Protein AF-A0AAW0C3C1-F1 (afdb_monomer)

Foldseek 3Di:
DDDDPPVVVVVVVVVVVVVVVVVVVVVVVVVVVVVVVVVVVVVVVVVVVVVVVVVVVVVVVVVVVVVVVVVVVVVVVVVVVVVVVVVVVVVVVVVVVVVVVVVVVVVVVVVCVVVVVVCVVVPDPDPPPPPPPDPPPPPPPPPPPPPPPDDDDDDDDDDDDDDDDDDDDDDDDDDDDDDDDDDDDDDDDDDDDDDDDDDDDDDDDDDDDDDDDDDDDDDDDDDDDDDDDDDDDDDPPPPPVVVVVLVVVVVVLPPPPPPDPPPPPDDDPQADPLVVLLLVLLDDPLLDDLLVVLSVLQSVLCVVVSQDADPDFFDFDADPVLVVLVVVQPPDSSSSSVDDPPLAPVCLPPLLVRLLVRVQVLDDPVQDDDVPDLAGPDDPDDDLDNPNQLGDHSRHCSSVSSSLSSNSVSLVNVVVPPVSSVVSSSSSSSVSSVVSVSSVVSSVSVVVVVVD

Organism: NCBI:txid297713

Solvent-accessible surface area (backbone atoms only — not comparable to full-atom values): 28938 Å² total; per-residue (Å²): 135,85,76,79,54,75,72,56,58,54,53,51,51,54,53,49,53,53,50,52,52,51,51,52,53,50,53,50,52,54,52,50,53,57,48,53,51,52,51,52,55,50,50,53,52,52,52,52,52,51,53,54,53,48,54,52,50,53,51,51,53,53,51,52,52,48,52,52,50,54,50,52,53,51,53,52,51,54,51,49,55,54,48,52,54,50,50,54,51,50,54,50,52,52,51,55,50,51,54,50,51,54,52,50,51,53,52,52,53,54,50,50,65,63,48,50,60,55,48,66,73,64,71,62,84,71,73,81,72,82,82,76,81,73,86,71,81,76,82,74,87,72,82,77,78,78,82,75,89,82,75,84,90,75,85,88,78,91,78,90,79,91,82,87,86,88,82,93,80,84,88,84,86,89,83,91,82,88,83,88,78,84,90,82,89,79,80,89,82,92,78,92,72,95,75,88,83,80,87,76,88,83,80,89,86,85,89,88,84,92,84,83,84,90,84,87,89,88,87,76,90,79,88,87,87,88,78,88,85,80,81,86,80,78,77,82,74,68,62,66,62,57,52,56,58,52,53,55,60,46,56,74,73,56,79,63,80,88,74,72,88,71,80,90,74,78,75,66,87,85,54,45,71,54,53,53,37,46,48,62,57,66,61,57,84,90,68,41,69,72,55,52,52,38,52,50,51,49,53,56,54,42,55,77,59,71,62,46,73,49,95,56,54,58,63,61,73,64,37,65,68,58,51,52,48,59,59,71,25,61,93,46,70,52,56,37,57,78,62,77,81,84,53,40,57,67,42,48,68,50,46,57,60,41,45,52,52,26,55,58,64,33,48,41,87,85,60,66,68,62,91,89,57,87,66,79,64,89,73,94,71,85,73,92,67,51,78,55,68,69,31,42,38,86,49,15,58,56,51,54,52,50,50,50,50,50,51,56,64,6,40,66,49,33,65,92,38,59,70,60,26,53,52,51,49,53,54,50,52,52,50,47,55,51,51,41,54,54,48,48,54,49,45,52,54,49,55,63,60,73,76,107

pLDDT: mean 75.34, std 24.91, range [25.81, 98.44]

Sequence (452 aa):
MRHPSSSSWSTARTRLVLAETKNVVMKRQMSTLRREKRLLEAEVCALQHEVESLMTNESVQLVQAKELQTKTWKELRNTMEASEKASLRYEATIGELKETIKNCEGIIEAQNRKVKPRLESAGVQAEPPPLTVNHAEVQTDTSITIRDENVPQTGESNASQRINKSASCKDVNHLDARHKLQDSTVEETEGNTRRSMKIRLKVPKRPLPLDKAALEIANLGIVIGAPAEEEDLVSSSSHSSLLSTAQESISDLTSIPTGSSLSFSIVPQDAKAWFQAAFEYLKDPDLGDHYESFLYQWVRGEASTGWKKTPKGMPGGRPKVLESWISKAGKEHVQRYTSTPVLDLQFARSFPTAFLTWWRDMQPSWRSFEDGSFQPPAFATFGTSWVTLNRWGPNGWALILVCLKWWGGSIASLAESKAEADISRLKWELAIADMSLMFEGVTEHRIGTLGK

Secondary structure (DSSP, 8-state):
--PPPHHHHHHHHHHHHHHHHHHHHHHHHHHHHHHHHHHHHHHHHHHHHHHHHHHHHHHHHHHHHHHHHHHHHHHHHHHHHHHHHHHHHHHHHHHHHHHHHHHHHHHHHHHHHHHHHHHHHTT---PPPP------------------------------------------------------------------------PPP--------------------PPP-------GGGHHHHHHHHHHHHHHH--S------------TTS-HHHHHHHHHH--GGG-HHHHHHHHHHHHHHHTTTSPPPSS---S---HHHHHHHHHTTT-GGGGGG------HHHHHHHHHHHHHHHHHTS-TTSPPPTT--SPPP-SS--S--TTT---STTTHHHHHHHHHHHHHHGGGGTT-HHHHHHHHHHHHHHHHHHHHHHHHHHHHHHHHHT-

Radius of gyration: 41.73 Å; Cα contacts (8 Å, |Δi|>4): 178; chains: 1; bounding box: 104×89×156 Å

Structure (mmCIF, N/CA/C/O backbone):
data_AF-A0AAW0C3C1-F1
#
_entry.id   AF-A0AAW0C3C1-F1
#
loop_
_atom_site.group_PDB
_atom_site.id
_atom_site.type_symbol
_atom_site.label_atom_id
_atom_site.label_alt_id
_atom_site.label_comp_id
_atom_site.label_asym_id
_atom_site.label_entity_id
_atom_site.label_seq_id
_atom_site.pdbx_PDB_ins_code
_atom_site.Cartn_x
_atom_site.Cartn_y
_atom_site.Cartn_z
_atom_site.occupancy
_atom_site.B_iso_or_equiv
_atom_site.auth_seq_id
_atom_site.auth_comp_id
_atom_site.auth_asym_id
_atom_site.auth_atom_id
_atom_site.pdbx_PDB_model_num
ATOM 1 N N . MET A 1 1 ? 59.363 -7.247 -90.641 1.00 49.19 1 MET A N 1
ATOM 2 C CA . MET A 1 1 ? 58.558 -6.501 -89.648 1.00 49.19 1 MET A CA 1
ATOM 3 C C . MET A 1 1 ? 57.114 -6.494 -90.126 1.00 49.19 1 MET A C 1
ATOM 5 O O . MET A 1 1 ? 56.861 -5.983 -91.207 1.00 49.19 1 MET A O 1
ATOM 9 N N . ARG A 1 2 ? 56.185 -7.150 -89.418 1.00 49.38 2 ARG A N 1
ATOM 10 C CA . ARG A 1 2 ? 54.760 -7.114 -89.788 1.00 49.38 2 ARG A CA 1
ATOM 11 C C . ARG A 1 2 ? 54.164 -5.837 -89.208 1.00 49.38 2 ARG A C 1
ATOM 13 O O . ARG A 1 2 ? 54.138 -5.687 -87.990 1.00 49.38 2 ARG A O 1
ATOM 20 N N . HIS A 1 3 ? 53.734 -4.921 -90.069 1.00 56.69 3 HIS A N 1
ATOM 21 C CA . HIS A 1 3 ? 52.985 -3.752 -89.626 1.00 56.69 3 HIS A CA 1
ATOM 22 C C . HIS A 1 3 ? 51.675 -4.225 -88.978 1.00 56.69 3 HIS A C 1
ATOM 24 O O . HIS A 1 3 ? 51.004 -5.090 -89.552 1.00 56.69 3 HIS A O 1
ATOM 30 N N . PRO A 1 4 ? 51.312 -3.712 -87.788 1.00 64.38 4 PRO A N 1
ATOM 31 C CA . PRO A 1 4 ? 50.021 -4.012 -87.192 1.00 64.38 4 PRO A CA 1
ATOM 32 C C . PRO A 1 4 ? 48.930 -3.621 -88.187 1.00 64.38 4 PRO A C 1
ATOM 34 O O . PRO A 1 4 ? 48.980 -2.530 -88.761 1.00 64.38 4 PRO A O 1
ATOM 37 N N . SER A 1 5 ? 47.960 -4.508 -88.411 1.00 68.00 5 SER A N 1
ATOM 38 C CA . SER A 1 5 ? 46.841 -4.196 -89.298 1.00 68.00 5 SER A CA 1
ATOM 39 C C . SER A 1 5 ? 46.118 -2.943 -88.786 1.00 68.00 5 SER A C 1
ATOM 41 O O . SER A 1 5 ? 46.036 -2.712 -87.578 1.00 68.00 5 SER A O 1
ATOM 43 N N . SER A 1 6 ? 45.587 -2.121 -89.694 1.00 73.94 6 SER A N 1
ATOM 44 C CA . SER A 1 6 ? 44.803 -0.913 -89.370 1.00 73.94 6 SER A CA 1
ATOM 45 C C . SER A 1 6 ? 43.713 -1.172 -88.305 1.00 73.94 6 SER A C 1
ATOM 47 O O . SER A 1 6 ? 43.476 -0.338 -87.430 1.00 73.94 6 SER A O 1
ATOM 49 N N . SER A 1 7 ? 43.151 -2.388 -88.285 1.00 77.00 7 SER A N 1
ATOM 50 C CA . SER A 1 7 ? 42.181 -2.859 -87.286 1.00 77.00 7 SER A CA 1
ATOM 51 C C . SER A 1 7 ? 42.720 -2.944 -85.845 1.00 77.00 7 SER A C 1
ATOM 53 O O . SER A 1 7 ? 41.945 -2.889 -84.888 1.00 77.00 7 SER A O 1
ATOM 55 N N . SER A 1 8 ? 44.032 -3.097 -85.654 1.00 83.19 8 SER A N 1
ATOM 56 C CA . SER A 1 8 ? 44.658 -3.156 -84.326 1.00 83.19 8 SER A CA 1
ATOM 57 C C . SER A 1 8 ? 44.733 -1.773 -83.674 1.00 83.19 8 SER A C 1
ATOM 59 O O . SER A 1 8 ? 44.529 -1.644 -82.466 1.00 83.19 8 SER A O 1
ATOM 61 N N . TRP A 1 9 ? 44.994 -0.729 -84.465 1.00 84.31 9 TRP A N 1
ATOM 62 C CA . TRP A 1 9 ? 45.107 0.648 -83.976 1.00 84.31 9 TRP A CA 1
ATOM 63 C C . TRP A 1 9 ? 43.749 1.250 -83.610 1.00 84.31 9 TRP A C 1
ATOM 65 O O . TRP A 1 9 ? 43.643 1.945 -82.599 1.00 84.31 9 TRP A O 1
ATOM 75 N N . SER A 1 10 ? 42.695 0.935 -84.371 1.00 83.75 10 SER A N 1
ATOM 76 C CA . SER A 1 10 ? 41.327 1.345 -84.027 1.00 83.75 10 SER A CA 1
ATOM 77 C C . SER A 1 10 ? 40.879 0.730 -82.697 1.00 83.75 10 SER A C 1
ATOM 79 O O . SER A 1 10 ? 40.414 1.447 -81.814 1.00 83.75 10 SER A O 1
ATOM 81 N N . THR A 1 11 ? 41.126 -0.568 -82.498 1.00 88.62 11 THR A N 1
ATOM 82 C CA . THR A 1 11 ? 40.799 -1.277 -81.250 1.00 88.62 11 THR A CA 1
ATOM 83 C C . THR A 1 11 ? 41.544 -0.695 -80.044 1.00 88.62 11 THR A C 1
ATOM 85 O O . THR A 1 11 ? 40.949 -0.501 -78.981 1.00 88.62 11 THR A O 1
ATOM 88 N N . ALA A 1 12 ? 42.834 -0.375 -80.194 1.00 88.38 12 ALA A N 1
ATOM 89 C CA . ALA A 1 12 ? 43.629 0.243 -79.132 1.00 88.38 12 ALA A CA 1
ATOM 90 C C . ALA A 1 12 ? 43.109 1.643 -78.756 1.00 88.38 12 ALA A C 1
ATOM 92 O O . ALA A 1 12 ? 42.974 1.951 -77.571 1.00 88.38 12 ALA A O 1
ATOM 93 N N . ARG A 1 13 ? 42.737 2.463 -79.749 1.00 90.12 13 ARG A N 1
ATOM 94 C CA . ARG A 1 13 ? 42.180 3.805 -79.524 1.00 90.12 13 ARG A CA 1
ATOM 95 C C . ARG A 1 13 ? 40.831 3.755 -78.806 1.00 90.12 13 ARG A C 1
ATOM 97 O O . ARG A 1 13 ? 40.628 4.508 -77.858 1.00 90.12 13 ARG A O 1
ATOM 104 N N . THR A 1 14 ? 39.941 2.833 -79.183 1.00 92.75 14 THR A N 1
ATOM 105 C CA . THR A 1 14 ? 38.651 2.649 -78.495 1.00 92.75 14 THR A CA 1
ATOM 106 C C . THR A 1 14 ? 38.840 2.214 -77.042 1.00 92.75 14 THR A C 1
ATOM 108 O O . THR A 1 14 ? 38.150 2.720 -76.158 1.00 92.75 14 THR A O 1
ATOM 111 N N . ARG A 1 15 ? 39.803 1.324 -76.760 1.00 93.31 15 ARG A N 1
ATOM 112 C CA . ARG A 1 15 ? 40.121 0.907 -75.383 1.00 93.31 15 ARG A CA 1
ATOM 113 C C . ARG A 1 15 ? 40.655 2.059 -74.533 1.00 93.31 15 ARG A C 1
ATOM 115 O O . ARG A 1 15 ? 40.262 2.161 -73.374 1.00 93.31 15 ARG A O 1
ATOM 122 N N . LEU A 1 16 ? 41.496 2.928 -75.099 1.00 94.38 16 LEU A N 1
ATOM 123 C CA . LEU A 1 16 ? 42.025 4.098 -74.394 1.00 94.38 16 LEU A CA 1
ATOM 124 C C . LEU A 1 16 ? 40.915 5.100 -74.046 1.00 94.38 16 LEU A C 1
ATOM 126 O O . LEU A 1 16 ? 40.779 5.472 -72.885 1.00 94.38 16 LEU A O 1
ATOM 130 N N . VAL A 1 17 ? 40.060 5.455 -75.011 1.00 93.81 17 VAL A N 1
ATOM 131 C CA . VAL A 1 17 ? 38.924 6.368 -74.775 1.00 93.81 17 VAL A CA 1
ATOM 132 C C . VAL A 1 17 ? 37.947 5.783 -73.748 1.00 93.81 17 VAL A C 1
ATOM 134 O O . VAL A 1 17 ? 37.455 6.494 -72.870 1.00 93.81 17 VAL A O 1
ATOM 137 N N . LEU A 1 18 ? 37.689 4.471 -73.795 1.00 94.50 18 LEU A N 1
ATOM 138 C CA . LEU A 1 18 ? 36.863 3.800 -72.789 1.00 94.50 18 LEU A CA 1
ATOM 139 C C . LEU A 1 18 ? 37.508 3.841 -71.391 1.00 94.50 18 LEU A C 1
ATOM 141 O O . LEU A 1 18 ? 36.806 3.991 -70.393 1.00 94.50 18 LEU A O 1
ATOM 145 N N . ALA A 1 19 ? 38.832 3.718 -71.297 1.00 93.81 19 ALA A N 1
ATOM 146 C CA . ALA A 1 19 ? 39.547 3.826 -70.027 1.00 93.81 19 ALA A CA 1
ATOM 147 C C . ALA A 1 19 ? 39.510 5.259 -69.464 1.00 93.81 19 ALA A C 1
ATOM 149 O O . ALA A 1 19 ? 39.249 5.441 -68.275 1.00 93.81 19 ALA A O 1
ATOM 150 N N . GLU A 1 20 ? 39.701 6.276 -70.306 1.00 95.38 20 GLU A N 1
ATOM 151 C CA . GLU A 1 20 ? 39.632 7.689 -69.911 1.00 95.38 20 GLU A CA 1
ATOM 152 C C . GLU A 1 20 ? 38.225 8.090 -69.461 1.00 95.38 20 GLU A C 1
ATOM 154 O O . GLU A 1 20 ? 38.061 8.693 -68.399 1.00 95.38 20 GLU A O 1
ATOM 159 N N . THR A 1 21 ? 37.192 7.693 -70.208 1.00 95.31 21 THR A N 1
ATOM 160 C CA . THR A 1 21 ? 35.792 7.952 -69.833 1.00 95.31 21 THR A CA 1
ATOM 161 C C . THR A 1 21 ? 35.426 7.275 -68.513 1.00 95.31 21 THR A C 1
ATOM 163 O O . THR A 1 21 ? 34.856 7.930 -67.639 1.00 95.31 21 THR A O 1
ATOM 166 N N . LYS A 1 22 ? 35.831 6.014 -68.298 1.00 94.25 22 LYS A N 1
ATOM 167 C CA . LYS A 1 22 ? 35.673 5.333 -67.001 1.00 94.25 22 LYS A CA 1
ATOM 168 C C . LYS A 1 22 ? 36.389 6.070 -65.868 1.00 94.25 22 LYS A C 1
ATOM 170 O O . LYS A 1 22 ? 35.810 6.230 -64.798 1.00 94.25 22 LYS A O 1
ATOM 175 N N . ASN A 1 23 ? 37.608 6.562 -66.097 1.00 94.81 23 ASN A N 1
ATOM 176 C CA . ASN A 1 23 ? 38.364 7.326 -65.100 1.00 94.81 23 ASN A CA 1
ATOM 177 C C . ASN A 1 23 ? 37.645 8.634 -64.724 1.00 94.81 23 ASN A C 1
ATOM 179 O O . ASN A 1 23 ? 37.521 8.955 -63.543 1.00 94.81 23 ASN A O 1
ATOM 183 N N . VAL A 1 24 ? 37.108 9.361 -65.709 1.00 95.19 24 VAL A N 1
ATOM 184 C CA . VAL A 1 24 ? 36.335 10.593 -65.478 1.00 95.19 24 VAL A CA 1
ATOM 185 C C . VAL A 1 24 ? 35.046 10.309 -64.705 1.00 95.19 24 VAL A C 1
ATOM 187 O O . VAL A 1 24 ? 34.753 11.020 -63.743 1.00 95.19 24 VAL A O 1
ATOM 190 N N . VAL A 1 25 ? 34.295 9.267 -65.076 1.00 94.81 25 VAL A N 1
ATOM 191 C CA . VAL A 1 25 ? 33.073 8.858 -64.360 1.00 94.81 25 VAL A CA 1
ATOM 192 C C . VAL A 1 25 ? 33.398 8.480 -62.914 1.00 94.81 25 VAL A C 1
ATOM 194 O O . VAL A 1 25 ? 32.762 8.996 -61.997 1.00 94.81 25 VAL A O 1
ATOM 197 N N . MET A 1 26 ? 34.443 7.678 -62.696 1.00 93.25 26 MET A N 1
ATOM 198 C CA . MET A 1 26 ? 34.878 7.273 -61.358 1.00 93.25 26 MET A CA 1
ATOM 199 C C . MET A 1 26 ? 35.322 8.473 -60.512 1.00 93.25 26 MET A C 1
ATOM 201 O O . MET A 1 26 ? 34.952 8.578 -59.346 1.00 93.25 26 MET A O 1
ATOM 205 N N . LYS A 1 27 ? 36.059 9.433 -61.088 1.00 95.62 27 LYS A N 1
ATOM 206 C CA . LYS A 1 27 ? 36.439 10.676 -60.394 1.00 95.62 27 LYS A CA 1
ATOM 207 C C . LYS A 1 27 ? 35.225 11.508 -59.988 1.00 95.62 27 LYS A C 1
ATOM 209 O O . LYS A 1 27 ? 35.206 12.027 -58.874 1.00 95.62 27 LYS A O 1
ATOM 214 N N . ARG A 1 28 ? 34.209 11.612 -60.853 1.00 95.50 28 ARG A N 1
ATOM 215 C CA . ARG A 1 28 ? 32.951 12.306 -60.535 1.00 95.50 28 ARG A CA 1
ATOM 216 C C . ARG A 1 28 ? 32.207 11.605 -59.401 1.00 95.50 28 ARG A C 1
ATOM 218 O O . ARG A 1 28 ? 31.890 12.264 -58.418 1.00 95.50 28 ARG A O 1
ATOM 225 N N . GLN A 1 29 ? 32.036 10.285 -59.472 1.00 93.56 29 GLN A N 1
ATOM 226 C CA . GLN A 1 29 ? 31.414 9.498 -58.399 1.00 93.56 29 GLN A CA 1
ATOM 227 C C . GLN A 1 29 ? 32.154 9.664 -57.066 1.00 93.56 29 GLN A C 1
ATOM 229 O O . GLN A 1 29 ? 31.537 9.980 -56.054 1.00 93.56 29 GLN A O 1
ATOM 234 N N . MET A 1 30 ? 33.487 9.567 -57.069 1.00 92.19 30 MET A N 1
ATOM 235 C CA . MET A 1 30 ? 34.299 9.794 -55.869 1.00 92.19 30 MET A CA 1
ATOM 236 C C . MET A 1 30 ? 34.166 11.222 -55.330 1.00 92.19 30 MET A C 1
ATOM 238 O O . MET A 1 30 ? 34.208 11.426 -54.118 1.00 92.19 30 MET A O 1
ATOM 242 N N . SER A 1 31 ? 34.011 12.225 -56.199 1.00 94.69 31 SER A N 1
ATOM 243 C CA . SER A 1 31 ? 33.782 13.606 -55.765 1.00 94.69 31 SER A CA 1
ATOM 244 C C . SER A 1 31 ? 32.406 13.801 -55.120 1.00 94.69 31 SER A C 1
ATOM 246 O O . SER A 1 31 ? 32.325 14.482 -54.097 1.00 94.69 31 SER A O 1
ATOM 248 N N . THR A 1 32 ? 31.363 13.154 -55.653 1.00 94.50 32 THR A N 1
ATOM 249 C CA . THR A 1 32 ? 30.010 13.151 -55.078 1.00 94.50 32 THR A CA 1
ATOM 250 C C . THR A 1 32 ? 30.008 12.470 -53.715 1.00 94.50 32 THR A C 1
ATOM 252 O O . THR A 1 32 ? 29.620 13.099 -52.736 1.00 94.50 32 THR A O 1
ATOM 255 N N . LEU A 1 33 ? 30.584 11.267 -53.608 1.00 93.50 33 LEU A N 1
ATOM 256 C CA . LEU A 1 33 ? 30.681 10.533 -52.341 1.00 93.50 33 LEU A CA 1
ATOM 257 C C . LEU A 1 33 ? 31.446 11.317 -51.266 1.00 93.50 33 LEU A C 1
ATOM 259 O O . LEU A 1 33 ? 31.050 11.344 -50.108 1.00 93.50 33 LEU A O 1
ATOM 263 N N . ARG A 1 34 ? 32.528 12.020 -51.629 1.00 95.25 34 ARG A N 1
ATOM 264 C CA . ARG A 1 34 ? 33.253 12.895 -50.686 1.00 95.25 34 ARG A CA 1
ATOM 265 C C . ARG A 1 34 ? 32.449 14.120 -50.258 1.00 95.25 34 ARG A C 1
ATOM 267 O O . ARG A 1 34 ? 32.758 14.708 -49.223 1.00 95.25 34 ARG A O 1
ATOM 274 N N . ARG A 1 35 ? 31.502 14.590 -51.071 1.00 96.12 35 ARG A N 1
ATOM 275 C CA . ARG A 1 35 ? 30.603 15.691 -50.700 1.00 96.12 35 ARG A CA 1
ATOM 276 C C . ARG A 1 35 ? 29.513 15.184 -49.762 1.00 96.12 35 ARG A C 1
ATOM 278 O O . ARG A 1 35 ? 29.322 15.797 -48.723 1.00 96.12 35 ARG A O 1
ATOM 285 N N . GLU A 1 36 ? 28.877 14.067 -50.096 1.00 94.12 36 GLU A N 1
ATOM 286 C CA . GLU A 1 36 ? 27.866 13.413 -49.254 1.00 94.12 36 GLU A CA 1
ATOM 287 C C . GLU A 1 36 ? 28.442 13.026 -47.893 1.00 94.12 36 GLU A C 1
ATOM 289 O O . GLU A 1 36 ? 27.875 13.390 -46.870 1.00 94.12 36 GLU A O 1
ATOM 294 N N . LYS A 1 37 ? 29.637 12.422 -47.865 1.00 95.50 37 LYS A N 1
ATOM 295 C CA . LYS A 1 37 ? 30.346 12.122 -46.617 1.00 95.50 37 LYS A CA 1
ATOM 296 C C . LYS A 1 37 ? 30.529 13.367 -45.739 1.00 95.50 37 LYS A C 1
ATOM 298 O O . LYS A 1 37 ? 30.266 13.302 -44.549 1.00 95.50 37 LYS A O 1
ATOM 303 N N . ARG A 1 38 ? 30.943 14.499 -46.321 1.00 95.75 38 ARG A N 1
ATOM 304 C CA . ARG A 1 38 ? 31.125 15.757 -45.574 1.00 95.75 38 ARG A CA 1
ATOM 305 C C . ARG A 1 38 ? 29.810 16.341 -45.056 1.00 95.75 38 ARG A C 1
ATOM 307 O O . ARG A 1 38 ? 29.821 16.979 -44.012 1.00 95.75 38 ARG A O 1
ATOM 314 N N . LEU A 1 39 ? 28.704 16.150 -45.779 1.00 96.19 39 LEU A N 1
ATOM 315 C CA . LEU A 1 39 ? 27.377 16.567 -45.316 1.00 96.19 39 LEU A CA 1
ATOM 316 C C . LEU A 1 39 ? 26.923 15.717 -44.127 1.00 96.19 39 LEU A C 1
ATOM 318 O O . LEU A 1 39 ? 26.520 16.283 -43.120 1.00 96.19 39 LEU A O 1
ATOM 322 N N . LEU A 1 40 ? 27.090 14.394 -44.205 1.00 91.44 40 LEU A N 1
ATOM 323 C CA . LEU A 1 40 ? 26.782 13.490 -43.094 1.00 91.44 40 LEU A CA 1
ATOM 324 C C . LEU A 1 40 ? 27.664 13.764 -41.868 1.00 91.44 40 LEU A C 1
ATOM 326 O O . LEU A 1 40 ? 27.164 13.803 -40.752 1.00 91.44 40 LEU A O 1
ATOM 330 N N . GLU A 1 41 ? 28.965 14.008 -42.054 1.00 93.12 41 GLU A N 1
ATOM 331 C CA . GLU A 1 41 ? 29.865 14.386 -40.951 1.00 93.12 41 GLU A CA 1
ATOM 332 C C . GLU A 1 41 ? 29.438 15.709 -40.287 1.00 93.12 41 GLU A C 1
ATOM 334 O O . GLU A 1 41 ? 29.515 15.832 -39.065 1.00 93.12 41 GLU A O 1
ATOM 339 N N . ALA A 1 42 ? 28.951 16.682 -41.066 1.00 93.94 42 ALA A N 1
ATOM 340 C CA . ALA A 1 42 ? 28.424 17.936 -40.528 1.00 93.94 42 ALA A CA 1
ATOM 341 C C . ALA A 1 42 ? 27.094 17.740 -39.776 1.00 93.94 42 ALA A C 1
ATOM 343 O O . ALA A 1 42 ? 26.901 18.344 -38.724 1.00 93.94 42 ALA A O 1
ATOM 344 N N . GLU A 1 43 ? 26.205 16.882 -40.280 1.00 94.25 43 GLU A N 1
ATOM 345 C CA . GLU A 1 43 ? 24.923 16.556 -39.644 1.00 94.25 43 GLU A CA 1
ATOM 346 C C . GLU A 1 43 ? 25.119 15.811 -38.318 1.00 94.25 43 GLU A C 1
ATOM 348 O O . GLU A 1 43 ? 24.545 16.200 -37.304 1.00 94.25 43 GLU A O 1
ATOM 353 N N . VAL A 1 44 ? 26.016 14.820 -38.278 1.00 90.81 44 VAL A N 1
ATOM 354 C CA . VAL A 1 44 ? 26.385 14.119 -37.035 1.00 90.81 44 VAL A CA 1
ATOM 355 C C . VAL A 1 44 ? 26.965 15.091 -36.006 1.00 90.81 44 VAL A C 1
ATOM 357 O O . VAL A 1 44 ? 26.609 15.023 -34.833 1.00 90.81 44 VAL A O 1
ATOM 360 N N . CYS A 1 45 ? 27.823 16.024 -36.430 1.00 92.56 45 CYS A N 1
ATOM 361 C CA . CYS A 1 45 ? 28.387 17.033 -35.533 1.00 92.56 45 CYS A CA 1
ATOM 362 C C . CYS A 1 45 ? 27.310 17.982 -34.971 1.00 92.56 45 CYS A C 1
ATOM 364 O O . CYS A 1 45 ? 27.346 18.308 -33.785 1.00 92.56 45 CYS A O 1
ATOM 366 N N . ALA A 1 46 ? 26.331 18.383 -35.791 1.00 92.75 46 ALA A N 1
ATOM 367 C CA . ALA A 1 46 ? 25.207 19.207 -35.350 1.00 92.75 46 ALA A CA 1
ATOM 368 C C . ALA A 1 46 ? 24.315 18.471 -34.336 1.00 92.75 46 ALA A C 1
ATOM 370 O O . ALA A 1 46 ? 24.011 19.025 -33.281 1.00 92.75 46 ALA A O 1
ATOM 371 N N . LEU A 1 47 ? 23.971 17.208 -34.611 1.00 88.50 47 LEU A N 1
ATOM 372 C CA . LEU A 1 47 ? 23.183 16.371 -33.701 1.00 88.50 47 LEU A CA 1
ATOM 373 C C . LEU A 1 47 ? 23.910 16.120 -32.378 1.00 88.50 47 LEU A C 1
ATOM 375 O O . LEU A 1 47 ? 23.295 16.172 -31.317 1.00 88.50 47 LEU A O 1
ATOM 379 N N . GLN A 1 48 ? 25.225 15.895 -32.414 1.00 90.25 48 GLN A N 1
ATOM 380 C CA . GLN A 1 48 ? 26.008 15.718 -31.194 1.00 90.25 48 GLN A CA 1
ATOM 381 C C . GLN A 1 48 ? 25.963 16.972 -30.307 1.00 90.25 48 GLN A C 1
ATOM 383 O O . GLN A 1 48 ? 25.760 16.858 -29.100 1.00 90.25 48 GLN A O 1
ATOM 388 N N . HIS A 1 49 ? 26.076 18.165 -30.897 1.00 91.81 49 HIS A N 1
ATOM 389 C CA . HIS A 1 49 ? 25.950 19.421 -30.157 1.00 91.81 49 HIS A CA 1
ATOM 390 C C . HIS A 1 49 ? 24.530 19.637 -29.600 1.00 91.81 49 HIS A C 1
ATOM 392 O O . HIS A 1 49 ? 24.370 20.158 -28.497 1.00 91.81 49 HIS A O 1
ATOM 398 N N . GLU A 1 50 ? 23.486 19.237 -30.331 1.00 90.38 50 GLU A N 1
ATOM 399 C CA . GLU A 1 50 ? 22.100 19.296 -29.849 1.00 90.38 50 GLU A CA 1
ATOM 400 C C . GLU A 1 50 ? 21.878 18.367 -28.648 1.00 90.38 50 GLU A C 1
ATOM 402 O O . GLU A 1 50 ? 21.337 18.800 -27.632 1.00 90.38 50 GLU A O 1
ATOM 407 N N . VAL A 1 51 ? 22.380 17.131 -28.709 1.00 84.06 51 VAL A N 1
ATOM 408 C CA . VAL A 1 51 ? 22.330 16.182 -27.585 1.00 84.06 51 VAL A CA 1
ATOM 409 C C . VAL A 1 51 ? 23.092 16.720 -26.373 1.00 84.06 51 VAL A C 1
ATOM 411 O O . VAL A 1 51 ? 22.563 16.696 -25.262 1.00 84.06 51 VAL A O 1
ATOM 414 N N . GLU A 1 52 ? 24.301 17.255 -26.561 1.00 88.56 52 GLU A N 1
ATOM 415 C CA . GLU A 1 52 ? 25.071 17.877 -25.476 1.00 88.56 52 GLU A CA 1
ATOM 416 C C . GLU A 1 52 ? 24.315 19.070 -24.863 1.00 88.56 52 GLU A C 1
ATOM 418 O O . GLU A 1 52 ? 24.248 19.191 -23.639 1.00 88.56 52 GLU A O 1
ATOM 423 N N . SER A 1 53 ? 23.668 19.901 -25.686 1.00 92.69 53 SER A N 1
ATOM 424 C CA . SER A 1 53 ? 22.840 21.021 -25.223 1.00 92.69 53 SER A CA 1
ATOM 425 C C . SER A 1 53 ? 21.575 20.582 -24.477 1.00 92.69 53 SER A C 1
ATOM 427 O O . SER A 1 53 ? 21.117 21.294 -23.581 1.00 92.69 53 SER A O 1
ATOM 429 N N . LEU A 1 54 ? 20.970 19.451 -24.841 1.00 84.75 54 LEU A N 1
ATOM 430 C CA . LEU A 1 54 ? 19.804 18.912 -24.138 1.00 84.75 54 LEU A CA 1
ATOM 431 C C . LEU A 1 54 ? 20.207 18.327 -22.784 1.00 84.75 54 LEU A C 1
ATOM 433 O O . LEU A 1 54 ? 19.563 18.621 -21.779 1.00 84.75 54 LEU A O 1
ATOM 437 N N . MET A 1 55 ? 21.323 17.597 -22.733 1.00 82.31 55 MET A N 1
ATOM 438 C CA . MET A 1 55 ? 21.870 17.036 -21.495 1.00 82.31 55 MET A CA 1
ATOM 439 C C . MET A 1 55 ? 22.243 18.124 -20.481 1.00 82.31 55 MET A C 1
ATOM 441 O O . MET A 1 55 ? 22.003 17.957 -19.281 1.00 82.31 55 MET A O 1
ATOM 445 N N . THR A 1 56 ? 22.804 19.255 -20.927 1.00 90.50 56 THR A N 1
ATOM 446 C CA . THR A 1 56 ? 23.099 20.381 -20.025 1.00 90.50 56 THR A CA 1
ATOM 447 C C . THR A 1 56 ? 21.827 21.044 -19.512 1.00 90.50 56 THR A C 1
ATOM 449 O O . THR A 1 56 ? 21.753 21.351 -18.324 1.00 90.50 56 THR A O 1
ATOM 452 N N . ASN A 1 57 ? 20.810 21.225 -20.359 1.00 89.81 57 ASN A N 1
ATOM 453 C CA . ASN A 1 57 ? 19.535 21.815 -19.950 1.00 89.81 57 ASN A CA 1
ATOM 454 C C . ASN A 1 57 ? 18.792 20.917 -18.946 1.00 89.81 57 ASN A C 1
ATOM 456 O O . ASN A 1 57 ? 18.386 21.389 -17.886 1.00 89.81 57 ASN A O 1
ATOM 460 N N . GLU A 1 58 ? 18.699 19.613 -19.216 1.00 86.56 58 GLU A N 1
ATOM 461 C CA . GLU A 1 58 ? 18.091 18.644 -18.296 1.00 86.56 58 GLU A CA 1
ATOM 462 C C . GLU A 1 58 ? 18.841 18.600 -16.955 1.00 86.56 58 GLU A C 1
ATOM 464 O O . GLU A 1 58 ? 18.225 18.620 -15.888 1.00 86.56 58 GLU A O 1
ATOM 469 N N . SER A 1 59 ? 20.176 18.654 -16.991 1.00 86.75 59 SER A N 1
ATOM 470 C CA . SER A 1 59 ? 20.997 18.733 -15.777 1.00 86.75 59 SER A CA 1
ATOM 471 C C . SER A 1 59 ? 20.711 20.001 -14.963 1.00 86.75 59 SER A C 1
ATOM 473 O O . SER A 1 59 ? 20.602 19.929 -13.739 1.00 86.75 59 SER A O 1
ATOM 475 N N . VAL A 1 60 ? 20.551 21.158 -15.616 1.00 90.62 60 VAL A N 1
ATOM 476 C CA . VAL A 1 60 ? 20.209 22.427 -14.949 1.00 90.62 60 VAL A CA 1
ATOM 477 C C . VAL A 1 60 ? 18.816 22.363 -14.323 1.00 90.62 60 VAL A C 1
ATOM 479 O O . VAL A 1 60 ? 18.660 22.743 -13.162 1.00 90.62 60 VAL A O 1
ATOM 482 N N . GLN A 1 61 ? 17.821 21.835 -15.039 1.00 87.25 61 GLN A N 1
ATOM 483 C CA . GLN A 1 61 ? 16.462 21.673 -14.511 1.00 87.25 61 GLN A CA 1
ATOM 484 C C . GLN A 1 61 ? 16.429 20.728 -13.306 1.00 87.25 61 GLN A C 1
ATOM 486 O O . GLN A 1 61 ? 15.786 21.031 -12.301 1.00 87.25 61 GLN A O 1
ATOM 491 N N . LEU A 1 62 ? 17.178 19.622 -13.355 1.00 82.62 62 LEU A N 1
ATOM 492 C CA . LEU A 1 62 ? 17.275 18.679 -12.242 1.00 82.62 62 LEU A CA 1
ATOM 493 C C . LEU A 1 62 ? 17.924 19.315 -11.002 1.00 82.62 62 LEU A C 1
ATOM 495 O O . LEU A 1 62 ? 17.492 19.053 -9.879 1.00 82.62 62 LEU A O 1
ATOM 499 N N . VAL A 1 63 ? 18.948 20.156 -11.182 1.00 88.56 63 VAL A N 1
ATOM 500 C CA . VAL A 1 63 ? 19.575 20.901 -10.076 1.00 88.56 63 VAL A CA 1
ATOM 501 C C . VAL A 1 63 ? 18.590 21.901 -9.467 1.00 88.56 63 VAL A C 1
ATOM 503 O O . VAL A 1 63 ? 18.429 21.912 -8.248 1.00 88.56 63 VAL A O 1
ATOM 506 N N . GLN A 1 64 ? 17.866 22.668 -10.287 1.00 90.62 64 GLN A N 1
ATOM 507 C CA . GLN A 1 64 ? 16.853 23.620 -9.812 1.00 90.62 64 GLN A CA 1
ATOM 508 C C . GLN A 1 64 ? 15.705 22.928 -9.064 1.00 90.62 64 GLN A C 1
ATOM 510 O O . GLN A 1 64 ? 15.291 23.389 -7.999 1.00 90.62 64 GLN A O 1
ATOM 515 N N . ALA A 1 65 ? 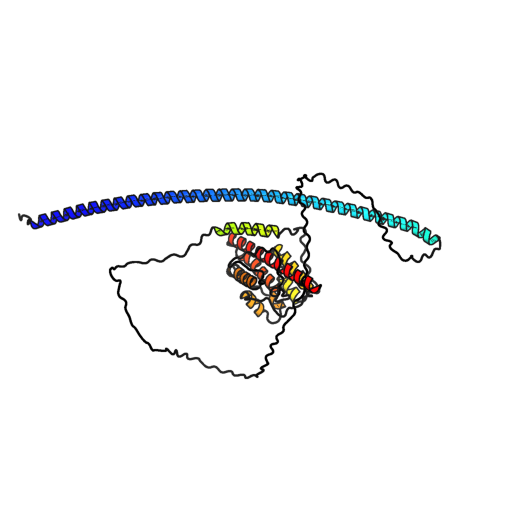15.222 21.794 -9.578 1.00 82.56 65 ALA A N 1
ATOM 516 C CA . ALA A 1 65 ? 14.193 20.996 -8.920 1.00 82.56 65 ALA A CA 1
ATOM 517 C C . ALA A 1 65 ? 14.665 20.493 -7.546 1.00 82.56 65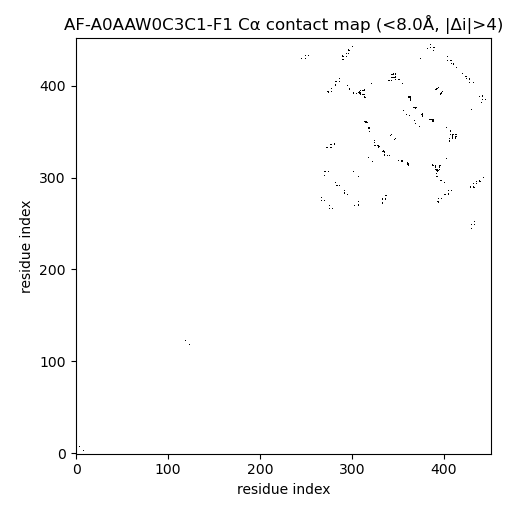 ALA A C 1
ATOM 519 O O . ALA A 1 65 ? 13.931 20.600 -6.564 1.00 82.56 65 ALA A O 1
ATOM 520 N N . LYS 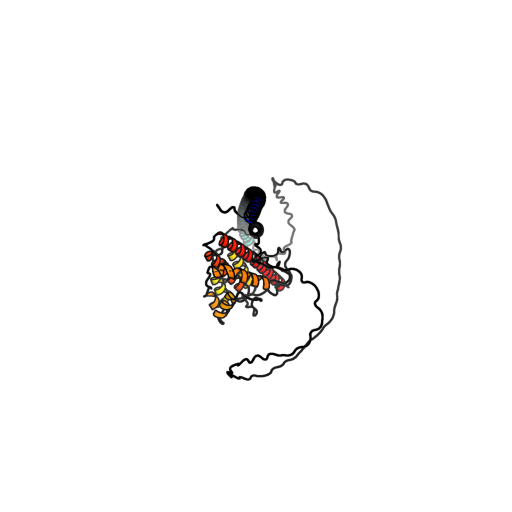A 1 66 ? 15.917 20.022 -7.441 1.00 81.69 66 LYS A N 1
ATOM 521 C CA . LYS A 1 66 ? 16.514 19.614 -6.159 1.00 81.69 66 LYS A CA 1
ATOM 522 C C . LYS A 1 66 ? 16.648 20.781 -5.186 1.00 81.69 66 LYS A C 1
ATOM 524 O O . LYS A 1 66 ? 16.329 20.624 -4.010 1.00 81.69 66 LYS A O 1
ATOM 529 N N . GLU A 1 67 ? 17.082 21.952 -5.641 1.00 90.94 67 GLU A N 1
ATOM 530 C CA . GLU A 1 67 ? 17.156 23.144 -4.789 1.00 90.94 67 GLU A CA 1
ATOM 531 C C . GLU A 1 67 ? 15.775 23.532 -4.248 1.00 90.94 67 GLU A C 1
ATOM 533 O O . GLU A 1 67 ? 15.623 23.725 -3.037 1.00 90.94 67 GLU A O 1
ATOM 538 N N . LEU A 1 68 ? 14.747 23.550 -5.101 1.00 91.50 68 LEU A N 1
ATOM 539 C CA . LEU A 1 68 ? 13.370 23.826 -4.691 1.00 91.50 68 LEU A CA 1
ATOM 540 C C . LEU A 1 68 ? 12.846 22.778 -3.699 1.00 91.50 68 LEU A C 1
ATOM 542 O O . LEU A 1 68 ? 12.245 23.138 -2.685 1.00 91.50 68 LEU A O 1
ATOM 546 N N . GLN A 1 69 ? 13.134 21.496 -3.934 1.00 83.50 69 GLN A N 1
ATOM 547 C CA . GLN A 1 69 ? 12.779 20.408 -3.024 1.00 83.50 69 GLN A CA 1
ATOM 548 C C . GLN A 1 69 ? 13.470 20.575 -1.659 1.00 83.50 69 GLN A C 1
ATOM 550 O O . GLN A 1 69 ? 12.849 20.439 -0.610 1.00 83.50 69 GLN A O 1
ATOM 555 N N . THR A 1 70 ? 14.757 20.935 -1.628 1.00 82.56 70 THR A N 1
ATOM 556 C CA . THR A 1 70 ? 15.457 21.165 -0.352 1.00 82.56 70 THR A CA 1
ATOM 557 C C . THR A 1 70 ? 14.933 22.389 0.395 1.00 82.56 70 THR A C 1
ATOM 559 O O . THR A 1 70 ? 14.936 22.398 1.628 1.00 82.56 70 THR A O 1
ATOM 562 N N . LYS A 1 71 ? 14.476 23.419 -0.323 1.00 92.56 71 LYS A N 1
ATOM 563 C CA . LYS A 1 71 ? 13.864 24.609 0.271 1.00 92.56 71 LYS A CA 1
ATOM 564 C C . LYS A 1 71 ? 12.513 24.273 0.906 1.00 92.56 71 LYS A C 1
ATOM 566 O O . LYS A 1 71 ? 12.317 24.577 2.079 1.00 92.56 71 LYS A O 1
ATOM 571 N N . THR A 1 72 ? 11.640 23.590 0.169 1.00 86.06 72 THR A N 1
ATOM 572 C CA . THR A 1 72 ? 10.314 23.168 0.654 1.00 86.06 72 THR A CA 1
ATOM 573 C C . THR A 1 72 ? 10.425 22.231 1.858 1.00 86.06 72 THR A C 1
ATOM 575 O O . THR A 1 72 ? 9.742 22.439 2.857 1.00 86.06 72 THR A O 1
ATOM 578 N N . TRP A 1 73 ? 11.373 21.287 1.855 1.00 80.31 73 TRP A N 1
ATOM 579 C CA . TRP A 1 73 ? 11.637 20.432 3.022 1.00 80.31 73 TRP A CA 1
ATOM 580 C C . TRP A 1 73 ? 12.090 21.198 4.269 1.00 80.31 73 TRP A C 1
ATOM 582 O O . TRP A 1 73 ? 11.720 20.828 5.384 1.00 80.31 73 TRP A O 1
ATOM 592 N N . LYS A 1 74 ? 12.898 22.254 4.113 1.00 89.25 74 LYS A N 1
ATOM 593 C CA . LYS A 1 74 ? 13.308 23.103 5.244 1.00 89.25 74 LYS A CA 1
ATOM 594 C C . LYS A 1 74 ? 12.125 23.882 5.809 1.00 89.25 74 LYS A C 1
ATOM 596 O O . LYS A 1 74 ? 11.991 23.966 7.024 1.00 89.25 74 LYS A O 1
ATOM 601 N N . GLU A 1 75 ? 11.277 24.431 4.943 1.00 89.81 75 GLU A N 1
ATOM 602 C CA . GLU A 1 75 ? 10.060 25.134 5.356 1.00 89.81 75 GLU A CA 1
ATOM 603 C C . GLU A 1 75 ? 9.120 24.191 6.117 1.00 89.81 75 GLU A C 1
ATOM 605 O O . GLU A 1 75 ? 8.744 24.503 7.246 1.00 89.81 75 GLU A O 1
ATOM 610 N N . LEU A 1 76 ? 8.848 22.998 5.577 1.00 86.19 76 LEU A N 1
ATOM 611 C CA . LEU A 1 76 ? 8.012 21.992 6.234 1.00 86.19 76 LEU A CA 1
ATOM 612 C C . LEU A 1 76 ? 8.568 21.595 7.608 1.00 86.19 76 LEU A C 1
ATOM 614 O O . LEU A 1 76 ? 7.836 21.620 8.597 1.00 86.19 76 LEU A O 1
ATOM 618 N N . ARG A 1 77 ? 9.875 21.322 7.711 1.00 85.94 77 ARG A N 1
ATOM 619 C CA . ARG A 1 77 ? 10.522 21.008 8.995 1.00 85.94 77 ARG A CA 1
ATOM 620 C C . ARG A 1 77 ? 10.332 22.123 10.022 1.00 85.94 77 ARG A C 1
ATOM 622 O O . ARG A 1 77 ? 9.941 21.841 11.148 1.00 85.94 77 ARG A O 1
ATOM 629 N N . ASN A 1 78 ? 10.542 23.376 9.624 1.00 90.50 78 ASN A N 1
ATOM 630 C CA . ASN A 1 78 ? 10.346 24.518 10.516 1.00 90.50 78 ASN A CA 1
ATOM 631 C C . ASN A 1 78 ? 8.886 24.620 10.992 1.00 90.50 78 ASN A C 1
ATOM 633 O O . ASN A 1 78 ? 8.641 24.941 12.155 1.00 90.50 78 ASN A O 1
ATOM 637 N N . THR A 1 79 ? 7.909 24.334 10.121 1.00 88.44 79 THR A N 1
ATOM 638 C CA . THR A 1 79 ? 6.491 24.319 10.522 1.00 88.44 79 THR A CA 1
ATOM 639 C C . THR A 1 79 ? 6.164 23.181 11.490 1.00 88.44 79 THR A C 1
ATOM 641 O O . THR A 1 79 ? 5.426 23.401 12.451 1.00 88.44 79 THR A O 1
ATOM 644 N N . MET A 1 80 ? 6.758 21.998 11.302 1.00 83.25 80 MET A N 1
ATOM 645 C CA . MET A 1 80 ? 6.599 20.868 12.221 1.00 83.25 80 MET A CA 1
ATOM 646 C C . MET A 1 80 ? 7.208 21.168 13.593 1.00 83.25 80 MET A C 1
ATOM 648 O O . MET A 1 80 ? 6.534 20.984 14.601 1.00 83.25 80 MET A O 1
ATOM 652 N N . GLU A 1 81 ? 8.427 21.714 13.646 1.00 90.94 81 GLU A N 1
ATOM 653 C CA . GLU A 1 81 ? 9.073 22.129 14.901 1.00 90.94 81 GLU A CA 1
ATOM 654 C C . GLU A 1 81 ? 8.256 23.212 15.633 1.00 90.94 81 GLU A C 1
ATOM 656 O O . GLU A 1 81 ? 8.120 23.192 16.860 1.00 90.94 81 GLU A O 1
ATOM 661 N N . ALA A 1 82 ? 7.662 24.154 14.890 1.00 89.56 82 ALA A N 1
ATOM 662 C CA . ALA A 1 82 ? 6.773 25.163 15.461 1.00 89.56 82 ALA A CA 1
ATOM 663 C C . ALA A 1 82 ? 5.488 24.545 16.040 1.00 89.56 82 ALA A C 1
ATOM 665 O O . ALA A 1 82 ? 5.062 24.933 17.132 1.00 89.56 82 ALA A O 1
ATOM 666 N N . SER A 1 83 ? 4.896 23.572 15.341 1.00 85.38 83 SER A N 1
ATOM 667 C CA . SER A 1 83 ? 3.713 22.834 15.795 1.00 85.38 83 SER A CA 1
ATOM 668 C C . SER A 1 83 ? 4.006 21.987 17.039 1.00 85.38 83 SER A C 1
ATOM 670 O O . SER A 1 83 ? 3.267 22.059 18.020 1.00 85.38 83 SER A O 1
ATOM 672 N N . GLU A 1 84 ? 5.133 21.273 17.069 1.00 89.12 84 GLU A N 1
ATOM 673 C CA . GLU A 1 84 ? 5.573 20.489 18.228 1.00 89.12 84 GLU A CA 1
ATOM 674 C C . GLU A 1 84 ? 5.771 21.383 19.459 1.00 89.12 84 GLU A C 1
ATOM 676 O O . GLU A 1 84 ? 5.274 21.096 20.551 1.00 89.12 84 GLU A O 1
ATOM 681 N N . LYS A 1 85 ? 6.410 22.544 19.275 1.00 92.69 85 LYS A N 1
ATOM 682 C CA . LYS A 1 85 ? 6.570 23.537 20.340 1.00 92.69 85 LYS A CA 1
ATOM 683 C C . LYS A 1 85 ? 5.230 24.082 20.838 1.00 92.69 85 LYS A C 1
ATOM 685 O O . LYS A 1 85 ? 5.100 24.357 22.032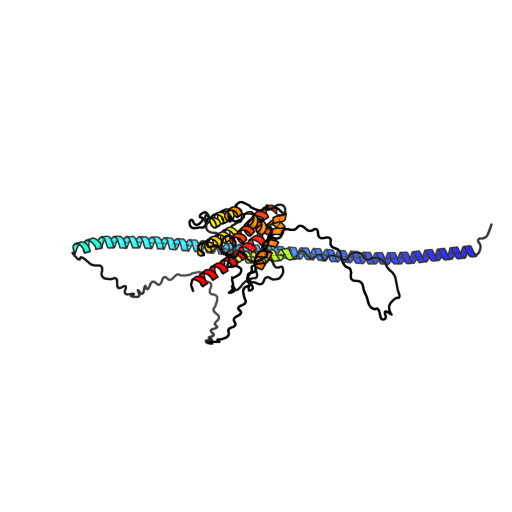 1.00 92.69 85 LYS A O 1
ATOM 690 N N . ALA A 1 86 ? 4.242 24.251 19.960 1.00 87.94 86 ALA A N 1
ATOM 691 C CA . ALA A 1 86 ? 2.887 24.628 20.357 1.00 87.94 86 ALA A CA 1
ATOM 692 C C . ALA A 1 86 ? 2.209 23.506 21.161 1.00 87.94 86 ALA A C 1
ATOM 694 O O . ALA A 1 86 ? 1.647 23.778 22.220 1.00 87.94 86 ALA A O 1
ATOM 695 N N . SER A 1 87 ? 2.346 22.248 20.735 1.00 86.50 87 SER A N 1
ATOM 696 C CA . SER A 1 87 ? 1.832 21.080 21.461 1.00 86.50 87 SER A CA 1
ATOM 697 C C . SER A 1 87 ? 2.402 20.983 22.878 1.00 86.50 87 SER A C 1
ATOM 699 O O . SER A 1 87 ? 1.651 20.789 23.832 1.00 86.50 87 SER A O 1
ATOM 701 N N . LEU A 1 88 ? 3.710 21.195 23.052 1.00 91.44 88 LEU A N 1
ATOM 702 C CA . LEU A 1 88 ? 4.350 21.197 24.374 1.00 91.44 88 LEU A CA 1
ATOM 703 C C . LEU A 1 88 ? 3.810 22.304 25.292 1.00 91.44 88 LEU A C 1
ATOM 705 O O . LEU A 1 88 ? 3.689 22.100 26.500 1.00 91.44 88 LEU A O 1
ATOM 709 N N . ARG A 1 89 ? 3.455 23.470 24.736 1.00 94.00 89 ARG A N 1
ATOM 710 C CA . ARG A 1 89 ? 2.802 24.545 25.503 1.00 94.00 89 ARG A CA 1
ATOM 711 C C . ARG A 1 89 ? 1.403 24.134 25.951 1.00 94.00 89 ARG A C 1
ATOM 713 O O . ARG A 1 89 ? 1.058 24.374 27.104 1.00 94.00 89 ARG A O 1
ATOM 720 N N . TYR A 1 90 ? 0.626 23.49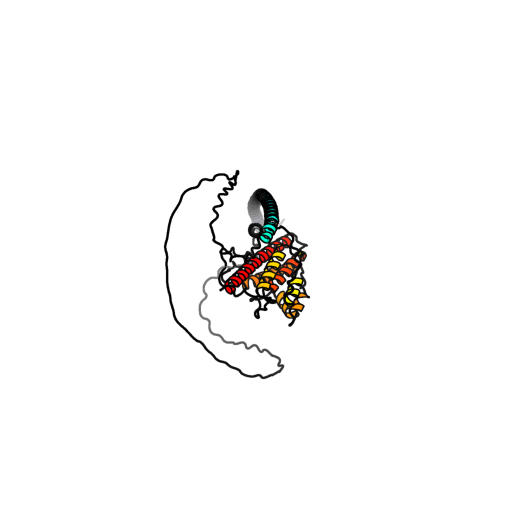2 25.079 1.00 89.81 90 TYR A N 1
ATOM 721 C CA . TYR A 1 90 ? -0.696 22.987 25.449 1.00 89.81 90 TYR A CA 1
ATOM 722 C C . TYR A 1 90 ? -0.611 21.936 26.561 1.00 89.81 90 TYR A C 1
ATOM 724 O O . TYR A 1 90 ? -1.319 22.056 27.560 1.00 89.81 90 TYR A O 1
ATOM 732 N N . GLU A 1 91 ? 0.307 20.975 26.467 1.00 90.56 91 GLU A N 1
ATOM 733 C CA . GLU A 1 91 ? 0.517 19.977 27.526 1.00 90.56 91 GLU A CA 1
ATOM 734 C C . GLU A 1 91 ? 0.908 20.613 28.868 1.00 90.56 91 GLU A C 1
ATOM 736 O O . GLU A 1 91 ? 0.380 20.231 29.915 1.00 90.56 91 GLU A O 1
ATOM 741 N N . ALA A 1 92 ? 1.756 21.648 28.853 1.00 94.44 92 ALA A N 1
ATOM 742 C CA . ALA A 1 92 ? 2.083 22.405 30.061 1.00 94.44 92 ALA A CA 1
ATOM 743 C C . ALA A 1 92 ? 0.836 23.067 30.681 1.00 94.44 92 ALA A C 1
ATOM 745 O O . ALA A 1 92 ? 0.592 22.906 31.877 1.00 94.44 92 ALA A O 1
ATOM 746 N N . THR A 1 93 ? -0.003 23.726 29.871 1.00 95.62 93 THR A N 1
ATOM 747 C CA . THR A 1 93 ? -1.254 24.341 30.361 1.00 95.62 93 THR A CA 1
ATOM 748 C C . THR A 1 93 ? -2.245 23.311 30.906 1.00 95.62 93 THR A C 1
ATOM 750 O O . THR A 1 93 ? -2.891 23.551 31.925 1.00 95.62 93 THR A O 1
ATOM 753 N N . ILE A 1 94 ? -2.335 22.128 30.289 1.00 91.44 94 ILE A N 1
ATOM 754 C CA . ILE A 1 94 ? -3.153 21.019 30.798 1.00 91.44 94 ILE A CA 1
ATOM 755 C C . ILE A 1 94 ? -2.627 20.557 32.164 1.00 91.44 94 ILE A C 1
ATOM 757 O O . ILE A 1 94 ? -3.423 20.278 33.064 1.00 91.44 94 ILE A O 1
ATOM 761 N N . GLY A 1 95 ? -1.306 20.492 32.342 1.00 93.38 95 GLY A N 1
ATOM 762 C CA . GLY A 1 95 ? -0.670 20.194 33.626 1.00 93.38 95 GLY A CA 1
ATOM 763 C C . GLY A 1 95 ? -1.041 21.197 34.724 1.00 93.38 95 GLY A C 1
ATOM 764 O O . GLY A 1 95 ? -1.461 20.789 35.807 1.00 93.38 95 GLY A O 1
ATOM 765 N N . GLU A 1 96 ? -0.963 22.497 34.434 1.00 96.94 96 GLU A N 1
ATOM 766 C CA . GLU A 1 96 ? -1.339 23.573 35.367 1.00 96.94 96 GLU A CA 1
ATOM 767 C C . GLU A 1 96 ? -2.827 23.522 35.752 1.00 96.94 96 GLU A C 1
ATOM 769 O O . GLU A 1 96 ? -3.183 23.656 36.929 1.00 96.94 96 GLU A O 1
ATOM 774 N N . LEU A 1 97 ? -3.707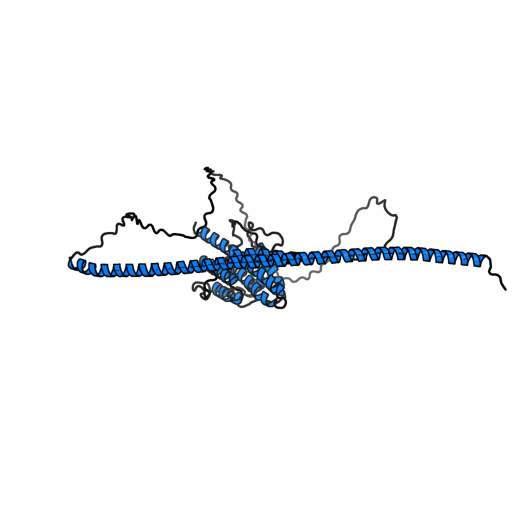 23.266 34.778 1.00 95.31 97 LEU A N 1
ATOM 775 C CA . LEU A 1 97 ? -5.142 23.106 35.021 1.00 95.31 97 LEU A CA 1
ATOM 776 C C . LEU A 1 97 ? -5.434 21.899 35.919 1.00 95.31 97 LEU A C 1
ATOM 778 O O . LEU A 1 97 ? -6.234 22.011 36.849 1.00 95.31 97 LEU A O 1
ATOM 782 N N . LYS A 1 98 ? -4.767 20.762 35.694 1.00 95.62 98 LYS A N 1
ATOM 783 C CA . LYS A 1 98 ? -4.921 19.562 36.533 1.00 95.62 98 LYS A CA 1
ATOM 784 C C . LYS A 1 98 ? -4.511 19.817 37.983 1.00 95.62 98 LYS A C 1
ATOM 786 O O . LYS A 1 98 ? -5.230 19.405 38.892 1.00 95.62 98 LYS A O 1
ATOM 791 N N . GLU A 1 99 ? -3.401 20.517 38.213 1.00 97.12 99 GLU A N 1
ATOM 792 C CA . GLU A 1 99 ? -2.966 20.855 39.574 1.00 97.12 99 GLU A CA 1
ATOM 793 C C . GLU A 1 99 ? -3.932 21.844 40.247 1.00 97.12 99 GLU A C 1
ATOM 795 O O . GLU A 1 99 ? -4.255 21.701 41.428 1.00 97.12 99 GLU A O 1
ATOM 800 N N . THR A 1 100 ? -4.476 22.795 39.482 1.00 97.12 100 THR A N 1
ATOM 801 C CA . THR A 1 100 ? -5.500 23.730 39.972 1.00 97.12 100 THR A CA 1
ATOM 802 C C . THR A 1 100 ? -6.770 22.994 40.406 1.00 97.12 100 THR A C 1
ATOM 804 O O . THR A 1 100 ? -7.268 23.239 41.505 1.00 97.12 100 THR A O 1
ATOM 807 N N . ILE A 1 101 ? -7.262 22.051 39.591 1.00 95.81 101 ILE A N 1
ATOM 808 C CA . ILE A 1 101 ? -8.431 21.215 39.915 1.00 95.81 101 ILE A CA 1
ATOM 809 C C . ILE A 1 101 ? -8.190 20.443 41.214 1.00 95.81 101 ILE A C 1
ATOM 811 O O . ILE A 1 101 ? -9.005 20.515 42.133 1.00 95.81 101 ILE A O 1
ATOM 815 N N . LYS A 1 102 ? -7.038 19.781 41.333 1.00 97.31 102 LYS A N 1
ATOM 816 C CA . LYS A 1 102 ? -6.655 19.022 42.528 1.00 97.31 102 LYS A CA 1
ATOM 817 C C . LYS A 1 102 ? -6.603 19.893 43.789 1.00 97.31 102 LYS A C 1
ATOM 819 O O . LYS A 1 102 ? -7.035 19.472 44.862 1.00 97.31 102 LYS A O 1
ATOM 824 N N . ASN A 1 103 ? -6.103 21.125 43.682 1.00 97.31 103 ASN A N 1
ATOM 825 C CA . ASN A 1 103 ? -6.106 22.075 44.796 1.00 97.31 103 ASN A CA 1
ATOM 826 C C . ASN A 1 103 ? -7.538 22.489 45.191 1.00 97.31 103 ASN A C 1
ATOM 828 O O . ASN A 1 103 ? -7.867 22.531 46.378 1.00 97.31 103 ASN A O 1
ATOM 832 N N . CYS A 1 104 ? -8.413 22.744 44.212 1.00 96.50 104 CYS A N 1
ATOM 833 C CA . CYS A 1 104 ? -9.829 23.023 44.459 1.00 96.50 104 CYS A CA 1
ATOM 834 C C . CYS A 1 104 ? -10.534 21.853 45.163 1.00 96.50 104 CYS A C 1
ATOM 836 O O . CYS A 1 104 ? -11.252 22.083 46.137 1.00 96.50 104 CYS A O 1
ATOM 838 N N . GLU A 1 105 ? -10.290 20.612 44.734 1.00 96.50 105 GLU A N 1
ATOM 839 C CA . GLU A 1 105 ? -10.807 19.404 45.391 1.00 96.50 105 GLU A CA 1
ATOM 840 C C . GLU A 1 105 ? -10.367 19.333 46.861 1.00 96.50 105 GLU A C 1
ATOM 842 O O . GLU A 1 105 ? -11.198 19.134 47.749 1.00 96.50 105 GLU A O 1
ATOM 847 N N . GLY A 1 106 ? -9.091 19.615 47.149 1.00 95.94 106 GLY A N 1
ATOM 848 C CA . GLY A 1 106 ? -8.572 19.669 48.519 1.00 95.94 106 GLY A CA 1
ATOM 849 C C . GLY A 1 106 ? -9.252 20.730 49.396 1.00 95.94 106 GLY A C 1
ATOM 850 O O . GLY A 1 106 ? -9.556 20.474 50.567 1.00 95.94 106 GLY A O 1
ATOM 851 N N . ILE A 1 107 ? -9.548 21.912 48.843 1.00 97.06 107 ILE A N 1
ATOM 852 C CA . ILE A 1 107 ? -10.289 22.972 49.549 1.00 97.06 107 ILE A CA 1
ATOM 853 C C . ILE A 1 107 ? -11.726 22.524 49.843 1.00 97.06 107 ILE A C 1
ATOM 855 O O . ILE A 1 107 ? -12.200 22.708 50.970 1.00 97.06 107 ILE A O 1
ATOM 859 N N . ILE A 1 108 ? -12.405 21.917 48.866 1.00 96.00 108 ILE A N 1
ATOM 860 C CA . ILE A 1 108 ? -13.775 21.406 49.013 1.00 96.00 108 ILE A CA 1
ATOM 861 C C . ILE A 1 108 ? -13.824 20.330 50.103 1.00 96.00 108 ILE A C 1
ATOM 863 O O . ILE A 1 108 ? -14.663 20.397 51.005 1.00 96.00 108 ILE A O 1
ATOM 867 N N . GLU A 1 109 ? -12.894 19.374 50.096 1.00 96.75 109 GLU A N 1
ATOM 868 C CA . GLU A 1 109 ? -12.802 18.352 51.140 1.00 96.75 109 GLU A CA 1
ATOM 869 C C . GLU A 1 109 ? -12.572 18.957 52.530 1.00 96.75 109 GLU A C 1
ATOM 871 O O . GLU A 1 109 ? -13.218 18.556 53.504 1.00 96.75 109 GLU A O 1
ATOM 876 N N . ALA A 1 110 ? -11.684 19.948 52.643 1.00 96.12 110 ALA A N 1
ATOM 877 C CA . ALA A 1 110 ? -11.411 20.628 53.905 1.00 96.12 110 ALA A CA 1
ATOM 878 C C . ALA A 1 110 ? -12.640 21.390 54.431 1.00 96.12 110 ALA A C 1
ATOM 880 O O . ALA A 1 110 ? -12.902 21.382 55.639 1.00 96.12 110 ALA A O 1
ATOM 881 N N . GLN A 1 111 ? -13.416 22.026 53.549 1.00 96.38 111 GLN A N 1
ATOM 882 C CA . GLN A 1 111 ? -14.682 22.668 53.910 1.00 96.38 111 GLN A CA 1
ATOM 883 C C . GLN A 1 111 ? -15.722 21.639 54.362 1.00 96.38 111 GLN A C 1
ATOM 885 O O . GLN A 1 111 ? -16.308 21.801 55.435 1.00 96.38 111 GLN A O 1
ATOM 890 N N . ASN A 1 112 ? -15.881 20.538 53.626 1.00 92.88 112 ASN A N 1
ATOM 891 C CA . ASN A 1 112 ? -16.801 19.457 53.983 1.00 92.88 112 ASN A CA 1
ATOM 892 C C . ASN A 1 112 ? -16.476 18.856 55.358 1.00 92.88 112 ASN A C 1
ATOM 894 O O . ASN A 1 112 ? -17.382 18.636 56.164 1.00 92.88 112 ASN A O 1
ATOM 898 N N . ARG A 1 113 ? -15.189 18.680 55.693 1.00 95.19 113 ARG A N 1
ATOM 899 C CA . ARG A 1 113 ? -14.760 18.235 57.033 1.00 95.19 113 ARG A CA 1
ATOM 900 C C . ARG A 1 113 ? -15.121 19.222 58.146 1.00 95.19 113 ARG A C 1
ATOM 902 O O . ARG A 1 113 ? -15.406 18.780 59.253 1.00 95.19 113 ARG A O 1
ATOM 909 N N . LYS A 1 114 ? -15.127 20.535 57.883 1.00 94.56 114 LYS A N 1
ATOM 910 C CA . LYS A 1 114 ? -15.536 21.559 58.869 1.00 94.56 114 LYS A CA 1
ATOM 911 C C . LYS A 1 114 ? -17.053 21.609 59.068 1.00 94.56 114 LYS A C 1
ATOM 913 O O . LYS A 1 114 ? -17.511 21.865 60.180 1.00 94.56 114 LYS A O 1
ATOM 918 N N . VAL A 1 115 ? -17.826 21.399 58.003 1.00 92.69 115 VAL A N 1
ATOM 919 C CA . VAL A 1 115 ? -19.295 21.503 58.026 1.00 92.69 115 VAL A CA 1
ATOM 920 C C . VAL A 1 115 ? -19.945 20.239 58.598 1.00 92.69 115 VAL A C 1
ATOM 922 O O . VAL A 1 115 ? -20.892 20.347 59.376 1.00 92.69 115 VAL A O 1
ATOM 925 N N . LYS A 1 116 ? -19.401 19.053 58.296 1.00 90.62 116 LYS A N 1
ATOM 926 C CA . LYS A 1 116 ? -19.931 17.754 58.744 1.00 90.62 116 LYS A CA 1
ATOM 927 C C . LYS A 1 116 ? -20.221 17.657 60.258 1.00 90.62 116 LYS A C 1
ATOM 929 O O . LYS A 1 116 ? -21.364 17.365 60.600 1.00 90.62 116 LYS A O 1
ATOM 934 N N . PRO A 1 117 ? -19.290 17.976 61.179 1.00 88.50 117 PRO A N 1
ATOM 935 C CA . PRO A 1 117 ? -19.567 17.882 62.615 1.00 88.50 117 PRO A CA 1
ATOM 936 C C . PRO A 1 117 ? -20.597 18.912 63.105 1.00 88.50 117 PRO A C 1
ATOM 938 O O . PRO A 1 117 ? -21.302 18.654 64.077 1.00 88.50 117 PRO A O 1
ATOM 941 N N . ARG A 1 118 ? -20.737 20.067 62.430 1.00 84.69 118 ARG A N 1
ATOM 942 C CA . ARG A 1 118 ? -21.781 21.053 62.767 1.00 84.69 118 ARG A CA 1
ATOM 943 C C . ARG A 1 118 ? -23.174 20.524 62.433 1.00 84.69 118 ARG A C 1
ATOM 945 O O . ARG A 1 118 ? -24.075 20.669 63.252 1.00 84.69 118 ARG A O 1
ATOM 952 N N . LEU A 1 119 ? -23.327 19.879 61.276 1.00 78.69 119 LEU A N 1
ATOM 953 C CA . LEU A 1 119 ? -24.570 19.204 60.885 1.00 78.69 119 LEU A CA 1
ATOM 954 C C . LEU A 1 119 ? -24.916 18.058 61.842 1.00 78.69 119 LEU A C 1
ATOM 956 O O . LEU A 1 119 ? -26.051 17.979 62.304 1.00 78.69 119 LEU A O 1
ATOM 960 N N . GLU A 1 120 ? -23.934 17.229 62.203 1.00 84.19 120 GLU A N 1
ATOM 961 C CA . GLU A 1 120 ? -24.128 16.116 63.144 1.00 84.19 120 GLU A CA 1
ATOM 962 C C . GLU A 1 120 ? -24.527 16.609 64.549 1.00 84.19 120 GLU A C 1
ATOM 964 O O . GLU A 1 120 ? -25.412 16.034 65.178 1.00 84.19 120 GLU A O 1
ATOM 969 N N . SER A 1 121 ? -23.955 17.725 65.021 1.00 83.38 121 SER A N 1
ATOM 970 C CA . SER A 1 121 ? -24.310 18.320 66.320 1.00 83.38 121 SER A CA 1
ATOM 971 C C . SER A 1 121 ? -25.700 18.968 66.368 1.00 83.38 121 SER A C 1
ATOM 973 O O . SER A 1 121 ? -26.259 19.134 67.449 1.00 83.38 121 SER A O 1
ATOM 975 N N . ALA A 1 122 ? -26.275 19.323 65.216 1.00 81.38 122 ALA A N 1
ATOM 976 C CA . ALA A 1 122 ? -27.573 19.989 65.140 1.00 81.38 122 ALA A CA 1
ATOM 977 C C . ALA A 1 122 ? -28.767 19.018 65.226 1.00 81.38 122 ALA A C 1
ATOM 979 O O . ALA A 1 122 ? -29.911 19.466 65.201 1.00 81.38 122 ALA A O 1
ATOM 980 N N . GLY A 1 123 ? -28.535 17.700 65.305 1.00 70.75 123 GLY A N 1
ATOM 981 C CA . GLY A 1 123 ? -29.603 16.695 65.407 1.00 70.75 123 GLY A CA 1
ATOM 982 C C . GLY A 1 123 ? -30.524 16.621 64.182 1.00 70.75 123 GLY A C 1
ATOM 983 O O . GLY A 1 123 ? -31.558 15.958 64.225 1.00 70.75 123 GLY A O 1
ATOM 984 N N . VAL A 1 124 ? -30.160 17.286 63.083 1.00 62.47 124 VAL A N 1
ATOM 985 C CA . VAL A 1 124 ? -30.912 17.259 61.831 1.00 62.47 124 VAL A CA 1
ATOM 986 C C . VAL A 1 124 ? -30.535 15.974 61.096 1.00 62.47 124 VAL A C 1
ATOM 988 O O . VAL A 1 124 ? -29.516 15.917 60.409 1.00 62.47 124 VAL A O 1
ATOM 991 N N . GLN A 1 125 ? -31.352 14.925 61.238 1.00 59.34 125 GLN A N 1
ATOM 992 C CA . GLN A 1 125 ? -31.382 13.827 60.269 1.00 59.34 125 GLN A CA 1
ATOM 993 C C . GLN A 1 125 ? -31.902 14.395 58.944 1.00 59.34 125 GLN A C 1
ATOM 995 O O . GLN A 1 125 ? -33.098 14.390 58.669 1.00 59.34 125 GLN A O 1
ATOM 1000 N N . ALA A 1 126 ? -31.002 14.979 58.157 1.00 54.34 126 ALA A N 1
ATOM 1001 C CA . ALA A 1 126 ? -31.322 15.466 56.830 1.00 54.34 126 ALA A CA 1
ATOM 1002 C C . ALA A 1 126 ? -31.371 14.267 55.877 1.00 54.34 126 ALA A C 1
ATOM 1004 O O . ALA A 1 126 ? -30.334 13.778 55.428 1.00 54.34 126 ALA A O 1
ATOM 1005 N N . GLU A 1 127 ? -32.578 13.799 55.561 1.00 63.81 127 GLU A N 1
ATOM 1006 C CA . GLU A 1 127 ? -32.808 13.161 54.266 1.00 63.81 127 GLU A CA 1
ATOM 1007 C C . GLU A 1 127 ? -32.333 14.145 53.183 1.00 63.81 127 GLU A C 1
ATOM 1009 O O . GLU A 1 127 ? -32.724 15.317 53.224 1.00 63.81 127 GLU A O 1
ATOM 1014 N N . PRO A 1 128 ? -31.449 13.732 52.256 1.00 62.34 128 PRO A N 1
ATOM 1015 C CA . PRO A 1 128 ? -30.984 14.620 51.205 1.00 62.34 128 PRO A CA 1
ATOM 1016 C C . PRO A 1 128 ? -32.205 15.049 50.380 1.00 62.34 128 PRO A C 1
ATOM 1018 O O . PRO A 1 128 ? -32.878 14.180 49.817 1.00 62.34 128 PRO A O 1
ATOM 1021 N N . PRO A 1 129 ? -32.536 16.353 50.309 1.00 61.94 129 PRO A N 1
ATOM 1022 C CA . PRO A 1 129 ? -33.637 16.796 49.474 1.00 61.94 129 PRO A CA 1
ATOM 1023 C C . PRO A 1 129 ? -33.351 16.372 48.027 1.00 61.94 129 PRO A C 1
ATOM 1025 O O . PRO A 1 129 ? -32.191 16.410 47.599 1.00 61.94 129 PRO A O 1
ATOM 1028 N N . PRO A 1 130 ? -34.377 15.949 47.267 1.00 62.06 130 PRO A N 1
ATOM 1029 C CA . PRO A 1 130 ? -34.207 15.576 45.873 1.00 62.06 130 PRO A CA 1
ATOM 1030 C C . PRO A 1 130 ? -33.528 16.732 45.143 1.00 62.06 130 PRO A C 1
ATOM 1032 O O . PRO A 1 130 ? -34.003 17.866 45.180 1.00 62.06 130 PRO A O 1
ATOM 1035 N N . LEU A 1 131 ? -32.384 16.440 44.523 1.00 47.38 131 LEU A N 1
ATOM 1036 C CA . LEU A 1 131 ? -31.619 17.392 43.729 1.00 47.38 131 LEU A CA 1
ATOM 1037 C C . LEU A 1 131 ? -32.450 17.795 42.504 1.00 47.38 131 LEU A C 1
ATOM 1039 O O . LEU A 1 131 ? -32.284 17.257 41.413 1.00 47.38 131 LEU A O 1
ATOM 1043 N N . THR A 1 132 ? -33.354 18.756 42.663 1.00 54.34 132 THR A N 1
ATOM 1044 C CA . THR A 1 132 ? -33.854 19.557 41.549 1.00 54.34 132 THR A CA 1
ATOM 1045 C C . THR A 1 132 ? -32.714 20.463 41.116 1.00 54.34 132 THR A C 1
ATOM 1047 O O . THR A 1 132 ? -32.496 21.533 41.685 1.00 54.34 132 THR A O 1
ATOM 1050 N N . VAL A 1 133 ? -31.944 19.989 40.137 1.00 48.28 133 VAL A N 1
ATOM 1051 C CA . VAL A 1 133 ? -30.950 20.784 39.417 1.00 48.28 133 VAL A CA 1
ATOM 1052 C C . VAL A 1 133 ? -31.710 21.860 38.648 1.00 48.28 133 VAL A C 1
ATOM 1054 O O . VAL A 1 133 ? -32.149 21.658 37.520 1.00 48.28 133 VAL A O 1
ATOM 1057 N N . ASN A 1 134 ? -31.907 23.012 39.280 1.00 51.47 134 ASN A N 1
ATOM 1058 C CA . ASN A 1 134 ? -32.252 24.214 38.547 1.00 51.47 134 ASN A CA 1
ATOM 1059 C C . ASN A 1 134 ? -30.995 24.623 37.781 1.00 51.47 134 ASN A C 1
ATOM 1061 O O . ASN A 1 134 ? -30.014 25.055 38.384 1.00 51.47 134 ASN A O 1
ATOM 1065 N N . HIS A 1 135 ? -31.033 24.463 36.457 1.00 45.91 135 HIS A N 1
ATOM 1066 C CA . HIS A 1 135 ? -30.127 25.119 35.519 1.00 45.91 135 HIS A CA 1
ATOM 1067 C C . HIS A 1 135 ? -30.313 26.642 35.630 1.00 45.91 135 HIS A C 1
ATOM 1069 O O . HIS A 1 135 ? -30.908 27.277 34.767 1.00 45.91 135 HIS A O 1
ATOM 1075 N N . ALA A 1 136 ? -29.861 27.237 36.731 1.00 50.66 136 ALA A N 1
ATOM 1076 C CA . ALA A 1 136 ? -29.597 28.659 36.772 1.00 50.66 136 ALA A CA 1
ATOM 1077 C C . ALA A 1 136 ? -28.296 28.857 35.999 1.00 50.66 136 ALA A C 1
ATOM 1079 O O . ALA A 1 136 ? -27.227 28.426 36.427 1.00 50.66 136 ALA A O 1
ATOM 1080 N N . GLU A 1 137 ? -28.441 29.424 34.810 1.00 49.00 137 GLU A N 1
ATOM 1081 C CA . GLU A 1 137 ? -27.377 29.880 33.932 1.00 49.00 137 GLU A CA 1
ATOM 1082 C C . GLU A 1 137 ? -26.427 30.781 34.734 1.00 49.00 137 GLU A C 1
ATOM 1084 O O . GLU A 1 137 ? -26.718 31.941 35.023 1.00 49.00 137 GLU A O 1
ATOM 1089 N N . VAL A 1 138 ? -25.311 30.210 35.191 1.00 45.94 138 VAL A N 1
ATOM 1090 C CA . VAL A 1 138 ? -24.250 30.981 35.831 1.00 45.94 138 VAL A CA 1
ATOM 1091 C C . VAL A 1 138 ? -23.582 31.771 34.713 1.00 45.94 138 VAL A C 1
ATOM 1093 O O . VAL A 1 138 ? -22.782 31.229 33.955 1.00 45.94 138 VAL A O 1
ATOM 1096 N N . GLN A 1 139 ? -23.925 33.055 34.602 1.00 43.97 139 GLN A N 1
ATOM 1097 C CA . GLN A 1 139 ? -23.134 34.031 33.858 1.00 43.97 139 GLN A CA 1
ATOM 1098 C C . GLN A 1 139 ? -21.776 34.165 34.554 1.00 43.97 139 GLN A C 1
ATOM 1100 O O . GLN A 1 139 ? -21.578 35.003 35.433 1.00 43.97 139 GLN A O 1
ATOM 1105 N N . THR A 1 140 ? -20.832 33.292 34.209 1.00 44.53 140 THR A N 1
ATOM 1106 C CA . THR A 1 140 ? -19.428 33.500 34.546 1.00 44.53 140 THR A CA 1
ATOM 1107 C C . THR A 1 140 ? -18.881 34.545 33.589 1.00 44.53 140 THR A C 1
ATOM 1109 O O . THR A 1 140 ? -18.529 34.241 32.451 1.00 44.53 140 THR A O 1
ATOM 1112 N N . ASP A 1 141 ? -18.808 35.782 34.067 1.00 38.38 141 ASP A N 1
ATOM 1113 C CA . ASP A 1 141 ? -18.192 36.925 33.391 1.00 38.38 141 ASP A CA 1
ATOM 1114 C C . ASP A 1 141 ? -16.652 36.802 33.440 1.00 38.38 141 ASP A C 1
ATOM 1116 O O . ASP A 1 141 ? -15.924 37.647 33.955 1.00 38.38 141 ASP A O 1
ATOM 1120 N N . THR A 1 142 ? -16.129 35.658 32.989 1.00 41.72 142 THR A N 1
ATOM 1121 C CA . THR A 1 142 ? -14.691 35.379 32.923 1.00 41.72 142 THR A CA 1
ATOM 1122 C C . THR A 1 142 ? -14.220 35.671 31.509 1.00 41.72 142 THR A C 1
ATOM 1124 O O . THR A 1 142 ? -14.018 34.780 30.689 1.00 41.72 142 THR A O 1
ATOM 1127 N N . SER A 1 143 ? -14.072 36.961 31.211 1.00 35.31 143 SER A N 1
ATOM 1128 C CA . SER A 1 143 ? -13.376 37.422 30.012 1.00 35.31 143 SER A CA 1
ATOM 1129 C C . SER A 1 143 ? -11.887 37.080 30.143 1.00 35.31 143 SER A C 1
ATOM 1131 O O . SER A 1 143 ? -11.091 37.888 30.618 1.00 35.31 143 SER A O 1
ATOM 1133 N N . ILE A 1 144 ? -11.497 35.857 29.774 1.00 39.59 144 ILE A N 1
ATOM 1134 C CA . ILE A 1 144 ? -10.089 35.506 29.567 1.00 39.59 144 ILE A CA 1
ATOM 1135 C C . ILE A 1 144 ? -9.695 36.089 28.211 1.00 39.59 144 ILE A C 1
ATOM 1137 O O . ILE A 1 144 ? -9.900 35.480 27.163 1.00 39.59 144 ILE A O 1
ATOM 1141 N N . THR A 1 145 ? -9.155 37.305 28.228 1.00 37.03 145 THR A N 1
ATOM 1142 C CA . THR A 1 145 ? -8.549 37.922 27.047 1.00 37.03 145 THR A CA 1
ATOM 1143 C C . THR A 1 145 ? -7.244 37.192 26.733 1.00 37.03 145 THR A C 1
ATOM 1145 O O . THR A 1 145 ? -6.187 37.532 27.263 1.00 37.03 145 THR A O 1
ATOM 1148 N N . ILE A 1 146 ? -7.305 36.172 25.875 1.00 39.53 146 ILE A N 1
ATOM 1149 C CA . ILE A 1 146 ? -6.112 35.598 25.247 1.00 39.53 146 ILE A CA 1
ATOM 1150 C C . ILE A 1 146 ? -5.613 36.642 24.241 1.00 39.53 146 ILE A C 1
ATOM 1152 O O . ILE A 1 146 ? -6.186 36.816 23.167 1.00 39.53 146 ILE A O 1
ATOM 1156 N N . ARG A 1 147 ? -4.585 37.407 24.622 1.00 35.59 147 ARG A N 1
ATOM 1157 C CA . ARG A 1 147 ? -3.861 38.293 23.703 1.00 35.59 147 ARG A CA 1
ATOM 1158 C C . ARG A 1 147 ? -3.022 37.422 22.773 1.00 35.59 147 ARG A C 1
ATOM 1160 O O . ARG A 1 147 ? -1.973 36.925 23.169 1.00 35.59 147 ARG A O 1
ATOM 1167 N N . ASP A 1 148 ? -3.509 37.232 21.557 1.00 39.41 148 ASP A N 1
ATOM 1168 C CA . ASP A 1 148 ? -2.761 36.596 20.479 1.00 39.41 148 ASP A CA 1
ATOM 1169 C C . ASP A 1 148 ? -1.906 37.670 19.783 1.00 39.41 148 ASP A C 1
ATOM 1171 O O . ASP A 1 148 ? -2.404 38.471 18.992 1.00 39.41 148 ASP A O 1
ATOM 1175 N N . GLU A 1 149 ? -0.630 37.785 20.163 1.00 43.41 149 GLU A N 1
ATOM 1176 C CA . GLU A 1 149 ? 0.257 38.859 19.685 1.00 43.41 149 GLU A CA 1
ATOM 1177 C C . GLU A 1 149 ? 0.901 38.599 18.309 1.00 43.41 149 GLU A C 1
ATOM 1179 O O . GLU A 1 149 ? 1.747 39.384 17.900 1.00 43.41 149 GLU A O 1
ATOM 1184 N N . ASN A 1 150 ? 0.529 37.564 17.543 1.00 44.16 150 ASN A N 1
ATOM 1185 C CA . ASN A 1 150 ? 1.152 37.322 16.227 1.00 44.16 150 ASN A CA 1
ATOM 1186 C C . ASN A 1 150 ? 0.202 36.758 15.156 1.00 44.16 150 ASN A C 1
ATOM 1188 O O . ASN A 1 150 ? 0.488 35.731 14.543 1.00 44.16 150 ASN A O 1
ATOM 1192 N N . VAL A 1 151 ? -0.889 37.470 14.862 1.00 41.91 151 VAL A N 1
ATOM 1193 C CA . VAL A 1 151 ? -1.683 37.232 13.643 1.00 41.91 151 VAL A CA 1
ATOM 1194 C C . VAL A 1 151 ? -1.498 38.413 12.679 1.00 41.91 151 VAL A C 1
ATOM 1196 O O . VAL A 1 151 ? -1.943 39.521 12.985 1.00 41.91 151 VAL A O 1
ATOM 1199 N N . PRO A 1 152 ? -0.843 38.232 11.516 1.00 39.56 152 PRO A N 1
ATOM 1200 C CA . PRO A 1 152 ? -0.771 39.276 10.504 1.00 39.56 152 PRO A CA 1
ATOM 1201 C C . PRO A 1 152 ? -2.151 39.479 9.862 1.00 39.56 152 PRO A C 1
ATOM 1203 O O . PRO A 1 152 ? -2.716 38.571 9.253 1.00 39.56 152 PRO A O 1
ATOM 1206 N N . GLN A 1 153 ? -2.685 40.696 10.002 1.00 35.91 153 GLN A N 1
ATOM 1207 C CA . GLN A 1 153 ? -3.905 41.148 9.336 1.00 35.91 153 GLN A CA 1
ATOM 1208 C C . GLN A 1 153 ? -3.754 41.020 7.815 1.00 35.91 153 GLN A C 1
ATOM 1210 O O . GLN A 1 153 ? -2.979 41.748 7.194 1.00 35.91 153 GLN A O 1
ATOM 1215 N N . THR A 1 154 ? -4.525 40.123 7.206 1.00 37.41 154 THR A N 1
ATOM 1216 C CA . THR A 1 154 ? -4.797 40.141 5.765 1.00 37.41 154 THR A CA 1
ATOM 1217 C C . THR A 1 154 ? -6.248 40.559 5.566 1.00 37.41 154 THR A C 1
ATOM 1219 O O . THR A 1 154 ? -7.153 40.070 6.238 1.00 37.41 154 THR A O 1
ATOM 1222 N N . GLY A 1 155 ? -6.430 41.580 4.729 1.00 36.31 155 GLY A N 1
ATOM 1223 C CA . GLY A 1 155 ? -7.673 42.325 4.591 1.00 36.31 155 GLY A CA 1
ATOM 1224 C C . GLY A 1 155 ? -8.818 41.509 4.002 1.00 36.31 155 GLY A C 1
ATOM 1225 O O . GLY A 1 155 ? -8.660 40.795 3.013 1.00 36.31 155 GLY A O 1
ATOM 1226 N N . GLU A 1 156 ? -9.990 41.691 4.602 1.00 32.84 156 GLU A N 1
ATOM 1227 C CA . GLU A 1 156 ? -11.277 41.241 4.095 1.00 32.84 156 GLU A CA 1
ATOM 1228 C C . GLU A 1 156 ? -11.670 42.019 2.830 1.00 32.84 156 GLU A C 1
ATOM 1230 O O . GLU A 1 156 ? -11.638 43.251 2.790 1.00 32.84 156 GLU A O 1
ATOM 1235 N N . SER A 1 157 ? -12.110 41.281 1.810 1.00 37.16 157 SER A N 1
ATOM 1236 C CA . SER A 1 157 ? -12.929 41.803 0.720 1.00 37.16 157 SER A CA 1
ATOM 1237 C C . SER A 1 157 ? -14.314 41.171 0.807 1.00 37.16 157 SER A C 1
ATOM 1239 O O . SER A 1 157 ? -14.472 39.951 0.824 1.00 37.16 157 SER A O 1
ATOM 1241 N N . ASN A 1 158 ? -15.308 42.049 0.885 1.00 36.25 158 ASN A N 1
ATOM 1242 C CA . ASN A 1 158 ? -16.734 41.774 0.942 1.00 36.25 158 ASN A CA 1
ATOM 1243 C C . ASN A 1 158 ? -17.246 41.004 -0.284 1.00 36.25 158 ASN A C 1
ATOM 1245 O O . ASN A 1 158 ? -17.065 41.465 -1.408 1.00 36.25 158 ASN A O 1
ATOM 1249 N N . ALA A 1 159 ? -18.052 39.962 -0.062 1.00 32.66 159 ALA A N 1
ATOM 1250 C CA . ALA A 1 159 ? -19.188 39.647 -0.933 1.00 32.66 159 ALA A CA 1
ATOM 1251 C C . ALA A 1 159 ? -20.191 38.722 -0.226 1.00 32.66 159 ALA A C 1
ATOM 1253 O O . ALA A 1 159 ? -20.087 37.499 -0.247 1.00 32.66 159 ALA A O 1
ATOM 1254 N N . SER A 1 160 ? -21.210 39.333 0.377 1.00 34.72 160 SER A N 1
ATOM 1255 C CA . SER A 1 160 ? -22.473 38.666 0.692 1.00 34.72 160 SER A CA 1
ATOM 1256 C C . SER A 1 160 ? -23.245 38.375 -0.595 1.00 34.72 160 SER A C 1
ATOM 1258 O O . SER A 1 160 ? -23.518 39.307 -1.349 1.00 34.72 160 SER A O 1
ATOM 1260 N N . GLN A 1 161 ? -23.725 37.144 -0.792 1.00 35.03 161 GLN A N 1
ATOM 1261 C CA . GLN A 1 161 ? -24.939 36.922 -1.582 1.00 35.03 161 GLN A CA 1
ATOM 1262 C C . GLN A 1 161 ? -25.733 35.692 -1.117 1.00 35.03 161 GLN A C 1
ATOM 1264 O O . GLN A 1 161 ? -25.332 34.543 -1.253 1.00 35.03 161 GLN A O 1
ATOM 1269 N N . ARG A 1 162 ? -26.912 36.008 -0.568 1.00 34.12 162 ARG A N 1
ATOM 1270 C CA . ARG A 1 162 ? -28.101 35.165 -0.395 1.00 34.12 162 ARG A CA 1
ATOM 1271 C C . ARG A 1 162 ? -28.443 34.391 -1.670 1.00 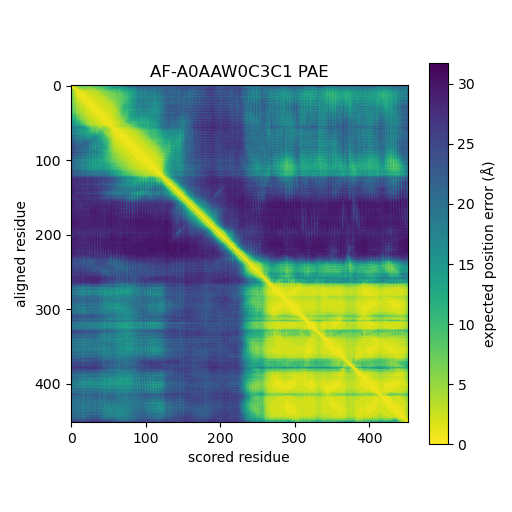34.12 162 ARG A C 1
ATOM 1273 O O . ARG A 1 162 ? -28.638 35.062 -2.675 1.00 34.12 162 ARG A O 1
ATOM 1280 N N . ILE A 1 163 ? -28.780 33.098 -1.564 1.00 35.69 163 ILE A N 1
ATOM 1281 C CA . ILE A 1 163 ? -29.949 32.497 -2.246 1.00 35.69 163 ILE A CA 1
ATOM 1282 C C . ILE A 1 163 ? -30.548 31.382 -1.365 1.00 35.69 163 ILE A C 1
ATOM 1284 O O . ILE A 1 163 ? -29.947 30.336 -1.156 1.00 35.69 163 ILE A O 1
ATOM 1288 N N . ASN A 1 164 ? -31.777 31.610 -0.892 1.00 32.06 164 ASN A N 1
ATOM 1289 C CA . ASN A 1 164 ? -32.735 30.565 -0.518 1.00 32.06 164 ASN A CA 1
ATOM 1290 C C . ASN A 1 164 ? -33.279 29.908 -1.796 1.00 32.06 164 ASN A C 1
ATOM 1292 O O . ASN A 1 164 ? -33.672 30.659 -2.692 1.00 32.06 164 ASN A O 1
ATOM 1296 N N . LYS A 1 165 ? -33.459 28.577 -1.835 1.00 33.00 165 LYS A N 1
ATOM 1297 C CA . LYS A 1 165 ? -34.733 27.952 -2.257 1.00 33.00 165 LYS A CA 1
ATOM 1298 C C . LYS A 1 165 ? -34.751 26.421 -2.171 1.00 33.00 165 LYS A C 1
ATOM 1300 O O . LYS A 1 165 ? -33.836 25.719 -2.573 1.00 33.00 165 LYS A O 1
ATOM 1305 N N . SER A 1 166 ? -35.896 25.980 -1.674 1.00 34.06 166 SER A N 1
ATOM 1306 C CA . SER A 1 166 ? -36.494 24.654 -1.552 1.00 34.06 166 SER A CA 1
ATOM 1307 C C . SER A 1 166 ? -36.912 23.990 -2.874 1.00 34.06 166 SER A C 1
ATOM 1309 O O . SER A 1 166 ? -37.435 24.682 -3.746 1.00 34.06 166 SER A O 1
ATOM 1311 N N . ALA A 1 167 ? -36.867 22.654 -2.922 1.00 32.19 167 ALA A N 1
ATOM 1312 C CA . ALA A 1 167 ? -37.802 21.736 -3.612 1.00 32.19 167 ALA A CA 1
ATOM 1313 C C . ALA A 1 167 ? -37.473 20.307 -3.106 1.00 32.19 167 ALA A C 1
ATOM 1315 O O . ALA A 1 167 ? -36.299 19.967 -3.066 1.00 32.19 167 ALA A O 1
ATOM 1316 N N . SER A 1 168 ? -38.335 19.440 -2.558 1.00 32.72 168 SER A N 1
ATOM 1317 C CA . SER A 1 168 ? -39.756 19.088 -2.747 1.00 32.72 168 SER A CA 1
ATOM 1318 C C . SER A 1 168 ? -40.094 18.436 -4.097 1.00 32.72 168 SER A C 1
ATOM 1320 O O . SER A 1 168 ? -40.409 19.136 -5.053 1.00 32.72 168 SER A O 1
ATOM 1322 N N . CYS A 1 169 ? -40.053 17.096 -4.129 1.00 30.20 169 CYS A N 1
ATOM 1323 C CA . CYS A 1 169 ? -40.837 16.139 -4.945 1.00 30.20 169 CYS A CA 1
ATOM 1324 C C . CYS A 1 169 ? -40.584 14.750 -4.315 1.00 30.20 169 CYS A C 1
ATOM 1326 O O . CYS A 1 169 ? -39.429 14.357 -4.201 1.00 30.20 169 CYS A O 1
ATOM 1328 N N . LYS A 1 170 ? -41.514 14.081 -3.620 1.00 33.34 170 LYS A N 1
ATOM 1329 C CA . LYS A 1 170 ? -42.738 13.372 -4.051 1.00 33.34 170 LYS A CA 1
ATOM 1330 C C . LYS A 1 170 ? -42.544 12.335 -5.167 1.00 33.34 170 LYS A C 1
ATOM 1332 O O . LYS A 1 170 ? -42.360 12.692 -6.322 1.00 33.34 170 LYS A O 1
ATOM 1337 N N . ASP A 1 171 ? -42.654 11.078 -4.729 1.00 31.39 171 ASP A N 1
ATOM 1338 C CA . ASP A 1 171 ? -43.448 9.966 -5.267 1.00 31.39 171 ASP A CA 1
ATOM 1339 C C . ASP A 1 171 ? -43.415 9.653 -6.767 1.00 31.39 171 ASP A C 1
ATOM 1341 O O . ASP A 1 171 ? -44.038 10.344 -7.569 1.00 31.39 171 ASP A O 1
ATOM 1345 N N . VAL A 1 172 ? -42.886 8.467 -7.096 1.00 33.91 172 VAL A N 1
ATOM 1346 C CA . VAL A 1 172 ? -43.437 7.604 -8.153 1.00 33.91 172 VAL A CA 1
ATOM 1347 C C . VAL A 1 172 ? -43.410 6.147 -7.676 1.00 33.91 172 VAL A C 1
ATOM 1349 O O . VAL A 1 172 ? -42.357 5.578 -7.400 1.00 33.91 172 VAL A O 1
ATOM 1352 N N . ASN A 1 173 ? -44.604 5.563 -7.579 1.00 33.28 173 ASN A N 1
ATOM 1353 C CA . ASN A 1 173 ? -44.854 4.130 -7.448 1.00 33.28 173 ASN A CA 1
ATOM 1354 C C . ASN A 1 173 ? -44.705 3.409 -8.804 1.00 33.28 173 ASN A C 1
ATOM 1356 O O . ASN A 1 173 ? -44.926 4.015 -9.850 1.00 33.28 173 ASN A O 1
ATOM 1360 N N . HIS A 1 174 ? -44.543 2.082 -8.715 1.00 31.27 174 HIS A N 1
ATOM 1361 C CA . HIS A 1 174 ? -45.212 1.025 -9.505 1.00 31.27 174 HIS A CA 1
ATOM 1362 C C . HIS A 1 174 ? -44.378 0.093 -10.419 1.00 31.27 174 HIS A C 1
ATOM 1364 O O . HIS A 1 174 ? -43.590 0.535 -11.247 1.00 31.27 174 HIS A O 1
ATOM 1370 N N . LEU A 1 175 ? -44.764 -1.197 -10.308 1.00 31.55 175 LEU A N 1
ATOM 1371 C CA . LEU A 1 175 ? -44.573 -2.398 -11.162 1.00 31.55 175 LEU A CA 1
ATOM 1372 C C . LEU A 1 175 ? -43.264 -3.184 -10.942 1.00 31.55 175 LEU A C 1
ATOM 1374 O O . LEU A 1 175 ? -42.185 -2.716 -11.269 1.00 31.55 175 LEU A O 1
ATOM 1378 N N . ASP A 1 176 ? -43.255 -4.323 -10.236 1.00 33.56 176 ASP A N 1
ATOM 1379 C CA . ASP A 1 176 ? -43.939 -5.621 -10.458 1.00 33.56 176 ASP A CA 1
ATOM 1380 C C . ASP A 1 176 ? -43.413 -6.375 -11.693 1.00 33.56 176 ASP A C 1
ATOM 1382 O O . ASP A 1 176 ? -43.676 -5.968 -12.818 1.00 33.56 176 ASP A O 1
ATOM 1386 N N . ALA A 1 177 ? -42.691 -7.482 -11.468 1.00 33.47 177 ALA A N 1
ATOM 1387 C CA . ALA A 1 177 ? -42.774 -8.694 -12.289 1.00 33.47 177 ALA A CA 1
ATOM 1388 C C . ALA A 1 177 ? -41.960 -9.850 -11.680 1.00 33.47 177 ALA A C 1
ATOM 1390 O O . ALA A 1 177 ? -40.731 -9.869 -11.643 1.00 33.47 177 ALA A O 1
ATOM 1391 N N . ARG A 1 178 ? -42.718 -10.856 -11.249 1.00 32.75 178 ARG A N 1
ATOM 1392 C CA . ARG A 1 178 ? -42.338 -12.253 -11.023 1.00 32.75 178 ARG A CA 1
ATOM 1393 C C . ARG A 1 178 ? -41.554 -12.851 -12.199 1.00 32.75 178 ARG A C 1
ATOM 1395 O O . ARG A 1 178 ? -41.979 -12.717 -13.338 1.00 32.75 178 ARG A O 1
ATOM 1402 N N . HIS A 1 179 ? -40.582 -13.713 -11.899 1.00 34.72 179 HIS A N 1
ATOM 1403 C CA . HIS A 1 179 ? -40.401 -14.955 -12.657 1.00 34.72 179 HIS A CA 1
ATOM 1404 C C . HIS A 1 179 ? -39.969 -16.098 -11.727 1.00 34.72 179 HIS A C 1
ATOM 1406 O O . HIS A 1 179 ? -38.880 -16.100 -11.159 1.00 34.72 179 HIS A O 1
ATOM 1412 N N . LYS A 1 180 ? -40.884 -17.060 -11.564 1.00 36.50 180 LYS A N 1
ATOM 1413 C CA . LYS A 1 180 ? -40.639 -18.428 -11.095 1.00 36.50 180 LYS A CA 1
ATOM 1414 C C . LYS A 1 180 ? -40.278 -19.282 -12.316 1.00 36.50 180 LYS A C 1
ATOM 1416 O O . LYS A 1 180 ? -40.959 -19.162 -13.328 1.00 36.50 180 LYS A O 1
ATOM 1421 N N . LEU A 1 181 ? -39.297 -20.169 -12.178 1.00 34.31 181 LEU A N 1
ATOM 1422 C CA . LEU A 1 181 ? -39.106 -21.423 -12.930 1.00 34.31 181 LEU A CA 1
ATOM 1423 C C . LEU A 1 181 ? -38.275 -22.320 -11.989 1.00 34.31 181 LEU A C 1
ATOM 1425 O O . LEU A 1 181 ? -37.206 -21.903 -11.554 1.00 34.31 181 LEU A O 1
ATOM 1429 N N . GLN A 1 182 ? -38.902 -23.312 -11.340 1.00 30.69 182 GLN A N 1
ATOM 1430 C CA . GLN A 1 182 ? -38.879 -24.740 -11.725 1.00 30.69 182 GLN A CA 1
ATOM 1431 C C . GLN A 1 182 ? -37.436 -25.247 -11.863 1.00 30.69 182 GLN A C 1
ATOM 1433 O O . GLN A 1 182 ? -36.733 -24.877 -12.792 1.00 30.6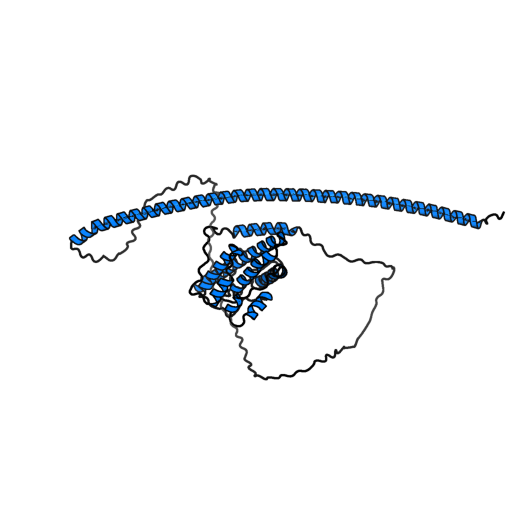9 182 GLN A O 1
ATOM 1438 N N . ASP A 1 183 ? -36.870 -25.907 -10.855 1.00 29.64 183 ASP A N 1
ATOM 1439 C CA . ASP A 1 183 ? -37.174 -27.272 -10.391 1.00 29.64 183 ASP A CA 1
ATOM 1440 C C . ASP A 1 183 ? -36.994 -28.309 -11.512 1.00 29.64 183 ASP A C 1
ATOM 1442 O O . ASP A 1 183 ? -37.868 -28.514 -12.351 1.00 29.64 183 ASP A O 1
ATOM 1446 N N . SER A 1 184 ? -35.811 -28.922 -11.540 1.00 32.91 184 SER A N 1
ATOM 1447 C CA . SER A 1 184 ? -35.595 -30.249 -12.116 1.00 32.91 184 SER A CA 1
ATOM 1448 C C . SER A 1 184 ? -34.479 -30.942 -11.336 1.00 32.91 184 SER A C 1
ATOM 1450 O O . SER A 1 184 ? -33.288 -30.679 -11.482 1.00 32.91 184 SER A O 1
ATOM 1452 N N . THR A 1 185 ? -34.926 -31.798 -10.431 1.00 30.78 185 THR A N 1
ATOM 1453 C CA . THR A 1 185 ? -34.212 -32.943 -9.880 1.00 30.78 185 THR A CA 1
ATOM 1454 C C . THR A 1 185 ? -34.208 -34.043 -10.942 1.00 30.78 185 THR A C 1
ATOM 1456 O O . THR A 1 185 ? -35.275 -34.434 -11.404 1.00 30.78 185 THR A O 1
ATOM 1459 N N . VAL A 1 186 ? -33.035 -34.554 -11.325 1.00 37.72 186 VAL A N 1
ATOM 1460 C CA . VAL A 1 186 ? -32.890 -35.903 -11.897 1.00 37.72 186 VAL A CA 1
ATOM 1461 C C . VAL A 1 186 ? -31.613 -36.528 -11.343 1.00 37.72 186 VAL A C 1
ATOM 1463 O O . VAL A 1 186 ? -30.572 -35.881 -11.244 1.00 37.72 186 VAL A O 1
ATOM 1466 N N . GLU A 1 187 ? -31.790 -37.776 -10.936 1.00 35.81 187 GLU A N 1
ATOM 1467 C CA . GLU A 1 187 ? -30.904 -38.682 -10.224 1.00 35.81 187 GLU A CA 1
ATOM 1468 C C . GLU A 1 187 ? -29.595 -39.051 -10.937 1.00 35.81 187 GLU A C 1
ATOM 1470 O O . GLU A 1 187 ? -29.427 -38.936 -12.151 1.00 35.81 187 GLU A O 1
ATOM 1475 N N . GLU A 1 188 ? -28.700 -39.548 -10.083 1.00 37.56 188 GLU A N 1
ATOM 1476 C CA . GLU A 1 188 ? -27.549 -40.419 -10.301 1.00 37.56 188 GLU A CA 1
ATOM 1477 C C . GLU A 1 188 ? -27.576 -41.304 -11.556 1.00 37.56 188 GLU A C 1
ATOM 1479 O O . GLU A 1 188 ? -28.574 -41.927 -11.906 1.00 37.56 188 GLU A O 1
ATOM 1484 N N . THR A 1 189 ? -26.395 -41.508 -12.143 1.00 33.56 189 THR A N 1
ATOM 1485 C CA . THR A 1 189 ? -25.864 -42.871 -12.317 1.00 33.56 189 THR A CA 1
ATOM 1486 C C . THR A 1 189 ? -24.362 -42.845 -12.595 1.00 33.56 189 THR A C 1
ATOM 1488 O O . THR A 1 189 ? -23.856 -42.121 -13.452 1.00 33.56 189 THR A O 1
ATOM 1491 N N . GLU A 1 190 ? -23.650 -43.661 -11.823 1.00 37.41 190 GLU A N 1
ATOM 1492 C CA . GLU A 1 190 ? -22.248 -44.022 -11.987 1.00 37.41 190 GLU A CA 1
ATOM 1493 C C . GLU A 1 190 ? -21.999 -44.725 -13.332 1.00 37.41 190 GLU A C 1
ATOM 1495 O O . GLU A 1 190 ? -22.833 -45.486 -13.822 1.00 37.41 190 GLU A O 1
ATOM 1500 N N . GLY A 1 191 ? -20.819 -44.524 -13.925 1.00 31.36 191 GLY A N 1
ATOM 1501 C CA . GLY A 1 191 ? -20.493 -45.149 -15.208 1.00 31.36 191 GLY A CA 1
ATOM 1502 C C . GLY A 1 191 ? -19.049 -44.961 -15.650 1.00 31.36 191 GLY A C 1
ATOM 1503 O O . GLY A 1 191 ? -18.762 -44.277 -16.626 1.00 31.36 191 GLY A O 1
ATOM 1504 N N . ASN A 1 192 ? -18.128 -45.589 -14.926 1.00 34.69 192 ASN A N 1
ATOM 1505 C CA . ASN A 1 192 ? -16.729 -45.764 -15.305 1.00 34.69 192 ASN A CA 1
ATOM 1506 C C . ASN A 1 192 ? -16.618 -46.543 -16.632 1.00 34.69 192 ASN A C 1
ATOM 1508 O O . ASN A 1 192 ? -16.992 -47.714 -16.699 1.00 34.69 192 ASN A O 1
ATOM 1512 N N . THR A 1 193 ? -16.069 -45.948 -17.696 1.00 34.59 193 THR A N 1
ATOM 1513 C CA . THR A 1 193 ? -15.485 -46.740 -18.793 1.00 34.59 193 THR A CA 1
ATOM 1514 C C . THR A 1 193 ? -14.407 -45.977 -19.558 1.00 34.59 193 THR A C 1
ATOM 1516 O O . THR A 1 193 ? -14.657 -45.012 -20.275 1.00 34.59 193 THR A O 1
ATOM 1519 N N . ARG A 1 194 ? -13.175 -46.487 -19.447 1.00 41.53 194 ARG A N 1
ATOM 1520 C CA . ARG A 1 194 ? -12.051 -46.209 -20.348 1.00 41.53 194 ARG A CA 1
ATOM 1521 C C . ARG A 1 194 ? -12.463 -46.466 -21.801 1.00 41.53 194 ARG A C 1
ATOM 1523 O O . ARG A 1 194 ? -12.819 -47.594 -22.139 1.00 41.53 194 ARG A O 1
ATOM 1530 N N . ARG A 1 195 ? -12.302 -45.481 -22.687 1.00 34.59 195 ARG A N 1
ATOM 1531 C CA . ARG A 1 195 ? -12.214 -45.727 -24.134 1.00 34.59 195 ARG A CA 1
ATOM 1532 C C . ARG A 1 195 ? -11.302 -44.720 -24.823 1.00 34.59 195 ARG A C 1
ATOM 1534 O O . ARG A 1 195 ? -11.532 -43.518 -24.802 1.00 34.59 195 ARG A O 1
ATOM 1541 N N . SER A 1 196 ? -10.259 -45.265 -25.440 1.00 34.47 196 SER A N 1
ATOM 1542 C CA . SER A 1 196 ? -9.307 -44.593 -26.316 1.00 34.47 196 SER A CA 1
ATOM 1543 C C . SER A 1 196 ? -10.015 -43.840 -27.446 1.00 34.47 196 SER A C 1
ATOM 1545 O O . SER A 1 196 ? -10.745 -44.440 -28.236 1.00 34.47 196 SER A O 1
ATOM 1547 N N . MET A 1 197 ? -9.763 -42.535 -27.559 1.00 28.69 197 MET A N 1
ATOM 1548 C CA . MET A 1 197 ? -10.190 -41.731 -28.702 1.00 28.69 197 MET A CA 1
ATOM 1549 C C . MET A 1 197 ? -9.168 -41.836 -29.837 1.00 28.69 197 MET A C 1
ATOM 1551 O O . MET A 1 197 ? -8.031 -41.387 -29.731 1.00 28.69 197 MET A O 1
ATOM 1555 N N . LYS A 1 198 ? -9.609 -42.427 -30.950 1.00 34.50 198 LYS A N 1
AT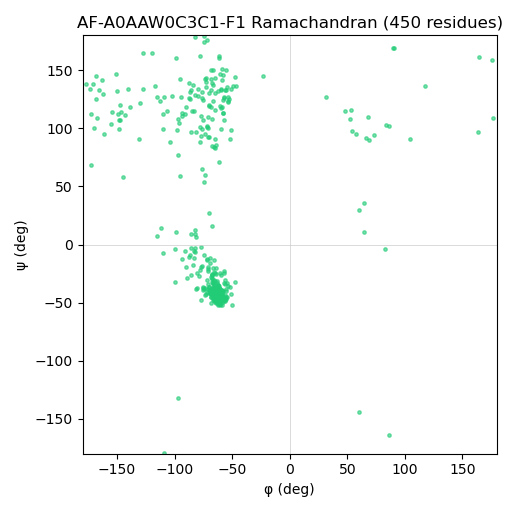OM 1556 C CA . LYS A 1 198 ? -8.938 -42.418 -32.252 1.00 34.50 198 LYS A CA 1
ATOM 1557 C C . LYS A 1 198 ? -9.599 -41.314 -33.081 1.00 34.50 198 LYS A C 1
ATOM 1559 O O . LYS A 1 198 ? -10.692 -41.511 -33.607 1.00 34.50 198 LYS A O 1
ATOM 1564 N N . ILE A 1 199 ? -8.980 -40.137 -33.147 1.00 33.53 199 ILE A N 1
ATOM 1565 C CA . ILE A 1 199 ? -9.509 -38.987 -33.894 1.00 33.53 199 ILE A CA 1
ATOM 1566 C C . ILE A 1 199 ? -9.255 -39.215 -35.391 1.00 33.53 199 ILE A C 1
ATOM 1568 O O . ILE A 1 199 ? -8.117 -39.203 -35.855 1.00 33.53 199 ILE A O 1
ATOM 1572 N N . ARG A 1 200 ? -10.328 -39.450 -36.156 1.00 30.50 200 ARG A N 1
ATOM 1573 C CA . ARG A 1 200 ? -10.343 -39.368 -37.625 1.00 30.50 200 ARG A CA 1
ATOM 1574 C C . ARG A 1 200 ? -10.803 -37.964 -38.020 1.00 30.50 200 ARG A C 1
ATOM 1576 O O . ARG A 1 200 ? -11.974 -37.638 -37.849 1.00 30.50 200 ARG A O 1
ATOM 1583 N N . LEU A 1 201 ? -9.894 -37.165 -38.573 1.00 29.30 201 LEU A N 1
ATOM 1584 C CA . LEU A 1 201 ? -10.211 -35.884 -39.206 1.00 29.30 201 LEU A CA 1
ATOM 1585 C C . LEU A 1 201 ? -10.975 -36.131 -40.518 1.00 29.30 201 LEU A C 1
ATOM 1587 O O . LEU A 1 201 ? -10.473 -36.794 -41.426 1.00 29.30 201 LEU A O 1
ATOM 1591 N N . LYS A 1 202 ? -12.202 -35.607 -40.609 1.00 31.64 202 LYS A N 1
ATOM 1592 C CA . LYS A 1 202 ? -12.988 -35.530 -41.847 1.00 31.64 202 LYS A CA 1
ATOM 1593 C C . LYS A 1 202 ? -12.746 -34.168 -42.497 1.00 31.64 202 LYS A C 1
ATOM 1595 O O . LYS A 1 202 ? -13.162 -33.145 -41.969 1.00 31.64 202 LYS A O 1
ATOM 1600 N N . VAL A 1 203 ? -12.096 -34.190 -43.655 1.00 35.88 203 VAL A N 1
ATOM 1601 C CA . VAL A 1 203 ? -11.974 -33.061 -44.587 1.00 35.88 203 VAL A CA 1
ATOM 1602 C C . VAL A 1 203 ? -13.245 -32.987 -45.440 1.00 35.88 203 VAL A C 1
ATOM 1604 O O . VAL A 1 203 ? -13.581 -33.997 -46.067 1.00 35.88 203 VAL A O 1
ATOM 1607 N N . PRO A 1 204 ? -13.930 -31.837 -45.558 1.00 30.64 204 PRO A N 1
ATOM 1608 C CA . PRO A 1 204 ? -14.888 -31.621 -46.628 1.00 30.64 204 PRO A CA 1
ATOM 1609 C C . PRO A 1 204 ? -14.190 -31.008 -47.849 1.00 30.64 204 PRO A C 1
ATOM 1611 O O . PRO A 1 204 ? -13.653 -29.905 -47.805 1.00 30.64 204 PRO A O 1
ATOM 1614 N N . LYS A 1 205 ? -14.234 -31.744 -48.964 1.00 32.06 205 LYS A N 1
ATOM 1615 C CA . LYS A 1 205 ? -14.050 -31.233 -50.327 1.00 32.06 205 LYS A CA 1
ATOM 1616 C C . LYS A 1 205 ? -15.434 -30.931 -50.903 1.00 32.06 205 LYS A C 1
ATOM 1618 O O . LYS A 1 205 ? -16.229 -31.862 -50.992 1.00 32.06 205 LYS A O 1
ATOM 1623 N N . ARG A 1 206 ? -15.673 -29.719 -51.409 1.00 32.94 206 ARG A N 1
ATOM 1624 C CA . ARG A 1 206 ? -15.903 -29.458 -52.847 1.00 32.94 206 ARG A CA 1
ATOM 1625 C C . ARG A 1 206 ? -16.254 -27.984 -53.138 1.00 32.94 206 ARG A C 1
ATOM 1627 O O . ARG A 1 206 ? -16.634 -27.272 -52.217 1.00 32.94 206 ARG A O 1
ATOM 1634 N N . PRO A 1 207 ? -16.053 -27.550 -54.399 1.00 44.59 207 PRO A N 1
ATOM 1635 C CA . PRO A 1 207 ? -15.821 -26.165 -54.802 1.00 44.59 207 PRO A CA 1
ATOM 1636 C C . PRO A 1 207 ? -17.015 -25.562 -55.556 1.00 44.59 207 PRO A C 1
ATOM 1638 O O . PRO A 1 207 ? -17.988 -26.273 -55.796 1.00 44.59 207 PRO A O 1
ATOM 1641 N N . LEU A 1 208 ? -16.873 -24.295 -55.971 1.00 31.36 208 LEU A N 1
ATOM 1642 C CA . LEU A 1 208 ? -17.281 -23.654 -57.246 1.00 31.36 208 LEU A CA 1
ATOM 1643 C C . LEU A 1 208 ? -17.235 -22.112 -57.047 1.00 31.36 208 LEU A C 1
ATOM 1645 O O . LEU A 1 208 ? -17.366 -21.669 -55.909 1.00 31.36 208 LEU A O 1
ATOM 1649 N N . PRO A 1 209 ? -17.197 -21.271 -58.097 1.00 38.69 209 PRO A N 1
ATOM 1650 C CA . PRO A 1 209 ? -16.319 -21.275 -59.270 1.00 38.69 209 PRO A CA 1
ATOM 1651 C C . PRO A 1 209 ? -15.628 -19.905 -59.505 1.00 38.69 209 PRO A C 1
ATOM 1653 O O . PRO A 1 209 ? -16.038 -18.874 -58.980 1.00 38.69 209 PRO A O 1
ATOM 1656 N N . LEU A 1 210 ? -14.590 -19.916 -60.349 1.00 34.94 210 LEU A N 1
ATOM 1657 C CA . LEU A 1 210 ? -13.977 -18.730 -60.958 1.00 34.94 210 LEU A CA 1
ATOM 1658 C C . LEU A 1 210 ? -14.874 -18.120 -62.051 1.00 34.94 210 LEU A C 1
ATOM 1660 O O . LEU A 1 210 ? -15.338 -18.845 -62.925 1.00 34.94 210 LEU A O 1
ATOM 1664 N N . ASP A 1 211 ? -14.994 -16.793 -62.031 1.00 30.38 211 ASP A N 1
ATOM 1665 C CA . ASP A 1 211 ? -14.998 -15.840 -63.162 1.00 30.38 211 ASP A CA 1
ATOM 1666 C C . ASP A 1 211 ? -15.007 -14.444 -62.487 1.00 30.38 211 ASP A C 1
ATOM 1668 O O . ASP A 1 211 ? -15.732 -14.257 -61.518 1.00 30.38 211 ASP A O 1
ATOM 1672 N N . LYS A 1 212 ? -14.235 -13.405 -62.818 1.00 27.67 212 LYS A N 1
ATOM 1673 C CA . LYS A 1 212 ? -13.669 -12.949 -64.084 1.00 27.67 212 LYS A CA 1
ATOM 1674 C C . LYS A 1 212 ? -12.625 -11.854 -63.796 1.00 27.67 212 LYS A C 1
ATOM 1676 O O . LYS A 1 212 ? -12.850 -11.004 -62.943 1.00 27.67 212 LYS A O 1
ATOM 1681 N N . ALA A 1 213 ? -11.578 -11.847 -64.620 1.00 25.81 213 ALA A N 1
ATOM 1682 C CA . ALA A 1 213 ? -10.789 -10.690 -65.061 1.00 25.81 213 ALA A CA 1
ATOM 1683 C C . ALA A 1 213 ? -9.881 -9.950 -64.054 1.00 25.81 213 ALA A C 1
ATOM 1685 O O . ALA A 1 213 ? -10.221 -8.907 -63.504 1.00 25.81 213 ALA A O 1
ATOM 1686 N N . ALA A 1 214 ? -8.638 -10.436 -63.986 1.00 26.80 214 ALA A N 1
ATOM 1687 C CA . ALA A 1 214 ? -7.449 -9.597 -63.898 1.00 26.80 214 ALA A CA 1
ATOM 1688 C C . ALA A 1 214 ? -6.971 -9.231 -65.320 1.00 26.80 214 ALA A C 1
ATOM 1690 O O . ALA A 1 214 ? -6.769 -10.123 -66.141 1.00 26.80 214 ALA A O 1
ATOM 1691 N N . LEU A 1 215 ? -6.804 -7.936 -65.585 1.00 26.91 215 LEU A N 1
ATOM 1692 C CA . LEU A 1 215 ? -5.963 -7.286 -66.606 1.00 26.91 215 LEU A CA 1
ATOM 1693 C C . LEU A 1 215 ? -6.041 -5.800 -66.202 1.00 26.91 215 LEU A C 1
ATOM 1695 O O . LEU A 1 215 ? -7.111 -5.218 -66.273 1.00 26.91 215 LEU A O 1
ATOM 1699 N N . GLU A 1 216 ? -5.078 -5.202 -65.517 1.00 27.06 216 GLU A N 1
ATOM 1700 C CA . GLU A 1 216 ? -3.752 -4.815 -65.981 1.00 27.06 216 GLU A CA 1
ATOM 1701 C C . GLU A 1 216 ? -2.866 -4.555 -64.753 1.00 27.06 216 GLU A C 1
ATOM 1703 O O . GLU A 1 216 ? -3.337 -4.001 -63.765 1.00 27.06 216 GLU A O 1
ATOM 1708 N N . ILE A 1 217 ? -1.595 -4.952 -64.828 1.00 27.31 217 ILE A N 1
ATOM 1709 C CA . ILE A 1 217 ? -0.384 -4.206 -64.428 1.00 27.31 217 ILE A CA 1
ATOM 1710 C C . ILE A 1 217 ? 0.739 -5.249 -64.336 1.00 27.31 217 ILE A C 1
ATOM 1712 O O . ILE A 1 217 ? 0.907 -5.954 -63.344 1.00 27.31 217 ILE A O 1
ATOM 1716 N N . ALA A 1 218 ? 1.510 -5.357 -65.416 1.00 28.75 218 ALA A N 1
ATOM 1717 C CA . ALA A 1 218 ? 2.853 -5.917 -65.401 1.00 28.75 218 ALA A CA 1
ATOM 1718 C C . ALA A 1 218 ? 3.682 -5.201 -66.473 1.00 28.75 218 ALA A C 1
ATOM 1720 O O . ALA A 1 218 ? 3.449 -5.389 -67.662 1.00 28.75 218 ALA A O 1
ATOM 1721 N N . ASN A 1 219 ? 4.590 -4.339 -66.013 1.00 30.02 219 ASN A N 1
ATOM 1722 C CA . ASN A 1 219 ? 5.832 -3.872 -66.645 1.00 30.02 219 ASN A CA 1
ATOM 1723 C C . ASN A 1 219 ? 6.394 -2.818 -65.672 1.00 30.02 219 ASN A C 1
ATOM 1725 O O . ASN A 1 219 ? 5.783 -1.770 -65.523 1.00 30.02 219 ASN A O 1
ATOM 1729 N N . LEU A 1 220 ? 7.474 -2.988 -64.908 1.00 30.34 220 LEU A N 1
ATOM 1730 C CA . LEU A 1 220 ? 8.650 -3.869 -64.898 1.00 30.34 220 LEU A CA 1
ATOM 1731 C C . LEU A 1 220 ? 9.031 -4.019 -63.398 1.00 30.34 220 LEU A C 1
ATOM 1733 O O . LEU A 1 220 ? 8.962 -3.037 -62.668 1.00 30.34 220 LEU A O 1
ATOM 1737 N N . GLY A 1 221 ? 9.285 -5.196 -62.812 1.00 27.47 221 GLY A N 1
ATOM 1738 C CA . GLY A 1 221 ? 10.546 -5.944 -62.924 1.00 27.47 221 GLY A CA 1
ATOM 1739 C C . GLY A 1 221 ? 11.758 -5.066 -62.549 1.00 27.47 221 GLY A C 1
ATOM 1740 O O . GLY A 1 221 ? 12.029 -4.121 -63.269 1.00 27.47 221 GLY A O 1
ATOM 1741 N N . ILE A 1 222 ? 12.565 -5.282 -61.504 1.00 29.09 222 ILE A N 1
ATOM 1742 C CA . ILE A 1 222 ? 13.036 -6.510 -60.846 1.00 29.09 222 ILE A CA 1
ATOM 1743 C C . ILE A 1 222 ? 13.659 -6.129 -59.474 1.00 29.09 222 ILE A C 1
ATOM 1745 O O . ILE A 1 222 ? 14.442 -5.188 -59.412 1.00 29.09 222 ILE A O 1
ATOM 1749 N N . VAL A 1 223 ? 13.268 -6.869 -58.421 1.00 32.19 223 VAL A N 1
ATOM 1750 C CA . VAL A 1 223 ? 14.049 -7.585 -57.363 1.00 32.19 223 VAL A CA 1
ATOM 1751 C C . VAL A 1 223 ? 15.405 -6.951 -56.949 1.00 32.19 223 VAL A C 1
ATOM 1753 O O . VAL A 1 223 ? 16.254 -6.715 -57.799 1.00 32.19 223 VAL A O 1
ATOM 1756 N N . ILE A 1 224 ? 15.709 -6.685 -55.664 1.00 29.28 224 ILE A N 1
ATOM 1757 C CA . ILE A 1 224 ? 16.164 -7.637 -54.617 1.00 29.28 224 ILE A CA 1
ATOM 1758 C C . ILE A 1 224 ? 16.180 -6.942 -53.232 1.00 29.28 224 ILE A C 1
ATOM 1760 O O . ILE A 1 224 ? 16.735 -5.856 -53.111 1.00 29.28 224 ILE A O 1
ATOM 1764 N N . GLY A 1 225 ? 15.714 -7.647 -52.188 1.00 27.25 225 GLY A N 1
ATOM 1765 C CA . GLY A 1 225 ? 16.263 -7.555 -50.822 1.00 27.25 225 GLY A CA 1
ATOM 1766 C C . GLY A 1 225 ? 15.446 -6.774 -49.790 1.00 27.25 225 GLY A C 1
ATOM 1767 O O . GLY A 1 225 ? 15.676 -5.589 -49.598 1.00 27.25 225 GLY A O 1
ATOM 1768 N N . ALA A 1 226 ? 14.565 -7.469 -49.067 1.00 29.58 226 ALA A N 1
ATOM 1769 C CA . ALA A 1 226 ? 13.992 -6.988 -47.811 1.00 29.58 226 ALA A CA 1
ATOM 1770 C C . ALA A 1 226 ? 14.916 -7.358 -46.633 1.00 29.58 226 ALA A C 1
ATOM 1772 O O . ALA A 1 226 ? 15.224 -8.545 -46.479 1.00 29.58 226 ALA A O 1
ATOM 1773 N N . PRO A 1 227 ? 15.346 -6.401 -45.795 1.00 33.22 227 PRO A N 1
ATOM 1774 C CA . PRO A 1 227 ? 15.699 -6.647 -44.409 1.00 33.22 227 PRO A CA 1
ATOM 1775 C C . PRO A 1 227 ? 14.537 -6.266 -43.479 1.00 33.22 227 PRO A C 1
ATOM 1777 O O . PRO A 1 227 ? 13.615 -5.553 -43.859 1.00 33.22 227 PRO A O 1
ATOM 1780 N N . ALA A 1 228 ? 14.601 -6.819 -42.274 1.00 38.53 228 ALA A N 1
ATOM 1781 C CA . ALA A 1 228 ? 13.671 -6.650 -41.170 1.00 38.53 228 ALA A CA 1
ATOM 1782 C C . ALA A 1 228 ? 13.318 -5.183 -40.856 1.00 38.53 228 ALA A C 1
ATOM 1784 O O . ALA A 1 228 ? 14.216 -4.351 -40.762 1.00 38.53 228 ALA A O 1
ATOM 1785 N N . GLU A 1 229 ? 12.032 -4.924 -40.612 1.00 35.84 229 GLU A N 1
ATOM 1786 C CA . GLU A 1 229 ? 11.544 -3.775 -39.836 1.00 35.84 229 GLU A CA 1
ATOM 1787 C C . GLU A 1 229 ? 11.312 -4.296 -38.406 1.00 35.84 229 GLU A C 1
ATOM 1789 O O . GLU A 1 229 ? 10.642 -5.314 -38.220 1.00 35.84 229 GLU A O 1
ATOM 1794 N N . GLU A 1 230 ? 12.158 -3.917 -37.449 1.00 35.50 230 GLU A N 1
ATOM 1795 C CA . GLU A 1 230 ? 12.096 -2.689 -36.632 1.00 35.50 230 GLU A CA 1
ATOM 1796 C C . GLU A 1 230 ? 10.978 -2.766 -35.589 1.00 35.50 230 GLU A C 1
ATOM 1798 O O . GLU A 1 230 ? 9.813 -2.482 -35.846 1.00 35.50 230 GLU A O 1
ATOM 1803 N N . GLU A 1 231 ? 11.375 -3.207 -34.391 1.00 37.94 231 GLU A N 1
ATOM 1804 C CA . GLU A 1 231 ? 10.604 -3.008 -33.174 1.00 37.94 231 GLU A CA 1
ATOM 1805 C C . GLU A 1 231 ? 10.759 -1.560 -32.701 1.00 37.94 231 GLU A C 1
ATOM 1807 O O . GLU A 1 231 ? 11.874 -1.045 -32.578 1.00 37.94 231 GLU A O 1
ATOM 1812 N N . ASP A 1 232 ? 9.622 -0.938 -32.399 1.00 34.56 232 ASP A N 1
ATOM 1813 C CA . ASP A 1 232 ? 9.508 0.356 -31.740 1.00 34.56 232 ASP A CA 1
ATOM 1814 C C . ASP A 1 232 ? 10.232 0.356 -30.380 1.00 34.56 232 ASP A C 1
ATOM 1816 O O . ASP A 1 232 ? 9.764 -0.198 -29.381 1.00 34.56 232 ASP A O 1
ATOM 1820 N N . LEU A 1 233 ? 11.379 1.035 -30.326 1.00 37.72 233 LEU A N 1
ATOM 1821 C CA . LEU A 1 233 ? 12.058 1.415 -29.089 1.00 37.72 233 LEU A CA 1
ATOM 1822 C C . LEU A 1 233 ? 11.287 2.558 -28.414 1.00 37.72 233 LEU A C 1
ATOM 1824 O O . LEU A 1 233 ? 11.477 3.738 -28.707 1.00 37.72 233 LEU A O 1
ATOM 1828 N N . VAL A 1 234 ? 10.416 2.193 -27.475 1.00 37.72 234 VAL A N 1
ATOM 1829 C CA . VAL A 1 234 ? 9.747 3.130 -26.566 1.00 37.72 234 VAL A CA 1
ATOM 1830 C C . VAL A 1 234 ? 10.774 3.759 -25.614 1.00 37.72 234 VAL A C 1
ATOM 1832 O O . VAL A 1 234 ? 11.495 3.076 -24.888 1.00 37.72 234 VAL A O 1
ATOM 1835 N N . SER A 1 235 ? 10.811 5.091 -25.634 1.00 39.75 235 SER A N 1
ATOM 1836 C CA . SER A 1 235 ? 11.666 5.980 -24.841 1.00 39.75 235 SER A CA 1
ATOM 1837 C C . SER A 1 235 ? 11.521 5.774 -23.322 1.00 39.75 235 SER A C 1
ATOM 1839 O O . SER A 1 235 ? 10.430 5.872 -22.763 1.00 39.75 235 SER A O 1
ATOM 1841 N N . SER A 1 236 ? 12.642 5.549 -22.630 1.00 43.12 236 SER A N 1
ATOM 1842 C CA . SER A 1 236 ? 12.738 5.290 -21.183 1.00 43.12 236 SER A CA 1
ATOM 1843 C C . SER A 1 236 ? 12.725 6.549 -20.293 1.00 43.12 236 SER A C 1
ATOM 1845 O O . SER A 1 236 ? 13.029 6.466 -19.104 1.00 43.12 236 SER A O 1
ATOM 1847 N N . SER A 1 237 ? 12.381 7.721 -20.837 1.00 44.06 237 SER A N 1
ATOM 1848 C CA . SER A 1 237 ? 12.388 9.013 -20.121 1.00 44.06 237 SER A CA 1
ATOM 1849 C C . SER A 1 237 ? 11.195 9.198 -19.155 1.00 44.06 237 SER A C 1
ATOM 1851 O O . SER A 1 237 ? 11.270 9.966 -18.196 1.00 44.06 237 SER A O 1
ATOM 1853 N N . SER A 1 238 ? 10.112 8.428 -19.304 1.00 50.53 238 SER A N 1
ATOM 1854 C CA . SER A 1 238 ? 8.873 8.609 -18.523 1.00 50.53 238 SER A CA 1
ATOM 1855 C C . SER A 1 238 ? 8.927 8.135 -17.060 1.00 50.53 238 SER A C 1
ATOM 1857 O O . SER A 1 238 ? 8.008 8.415 -16.292 1.00 50.53 238 SER A O 1
ATOM 1859 N N . HIS A 1 239 ? 9.980 7.434 -16.629 1.00 51.06 239 HIS A N 1
ATOM 1860 C CA . HIS A 1 239 ? 10.020 6.853 -15.280 1.00 51.06 239 HIS A CA 1
ATOM 1861 C C . HIS A 1 239 ? 10.366 7.853 -14.165 1.00 51.06 239 HIS A C 1
ATOM 1863 O O . HIS A 1 239 ? 9.925 7.663 -13.034 1.00 51.06 239 HIS A O 1
ATOM 1869 N N . SER A 1 240 ? 11.104 8.928 -14.464 1.00 49.97 240 SER A N 1
ATOM 1870 C CA . SER A 1 240 ? 11.546 9.896 -13.445 1.00 49.97 240 SER A CA 1
ATOM 1871 C C . SER A 1 240 ? 10.405 10.805 -12.960 1.00 49.97 240 SER A C 1
ATOM 1873 O O . SER A 1 240 ? 10.262 11.061 -11.767 1.00 49.97 240 SER A O 1
ATOM 1875 N N . SER A 1 241 ? 9.519 11.225 -13.870 1.00 52.34 241 SER A N 1
ATOM 1876 C CA . SER A 1 241 ? 8.394 12.113 -13.541 1.00 52.34 241 SER A CA 1
ATOM 1877 C C . SER A 1 241 ? 7.313 11.419 -12.699 1.00 52.34 241 SER A C 1
ATOM 1879 O O . SER A 1 241 ? 6.785 12.020 -11.766 1.00 52.34 241 SER A O 1
ATOM 1881 N N . LEU A 1 242 ? 7.048 10.131 -12.950 1.00 55.88 242 LEU A N 1
ATOM 1882 C CA . LEU A 1 242 ? 6.042 9.357 -12.210 1.00 55.88 242 LEU A CA 1
ATOM 1883 C C . LEU A 1 242 ? 6.420 9.111 -10.741 1.00 55.88 242 LEU A C 1
ATOM 1885 O O . LEU A 1 242 ? 5.532 8.997 -9.896 1.00 55.88 242 LEU A O 1
ATOM 1889 N N . LEU A 1 243 ? 7.720 9.042 -10.432 1.00 55.72 243 LEU A N 1
ATOM 1890 C CA . LEU A 1 243 ? 8.215 8.886 -9.061 1.00 55.72 243 LEU A CA 1
ATOM 1891 C C . LEU A 1 243 ? 7.937 10.139 -8.220 1.00 55.72 243 LEU A C 1
ATOM 1893 O O . LEU A 1 243 ? 7.506 10.014 -7.077 1.00 55.72 243 LEU A O 1
ATOM 1897 N N . SER A 1 244 ? 8.110 11.333 -8.796 1.00 56.22 244 SER A N 1
ATOM 1898 C CA . SER A 1 244 ? 7.913 12.601 -8.080 1.00 56.22 244 SER A CA 1
ATOM 1899 C C . SER A 1 244 ? 6.450 12.824 -7.688 1.00 56.22 244 SER A C 1
ATOM 1901 O O . SER A 1 244 ? 6.163 13.132 -6.535 1.00 56.22 244 SER A O 1
ATOM 1903 N N . THR A 1 245 ? 5.512 12.603 -8.615 1.00 58.84 245 THR A N 1
ATOM 1904 C CA . THR A 1 245 ? 4.072 12.776 -8.352 1.00 58.84 245 THR A CA 1
ATOM 1905 C C . THR A 1 245 ? 3.542 11.756 -7.343 1.00 58.84 245 THR A C 1
ATOM 1907 O O . THR A 1 245 ? 2.735 12.089 -6.478 1.00 58.84 245 THR A O 1
ATOM 1910 N N . ALA A 1 246 ? 4.020 10.510 -7.409 1.00 54.97 246 ALA A N 1
ATOM 1911 C CA . ALA A 1 246 ? 3.656 9.492 -6.429 1.00 54.97 246 ALA A CA 1
ATOM 1912 C C . ALA A 1 246 ? 4.153 9.843 -5.016 1.00 54.97 246 ALA A C 1
ATOM 1914 O O . ALA A 1 246 ? 3.446 9.617 -4.038 1.00 54.97 246 ALA A O 1
ATOM 1915 N N . GLN A 1 247 ? 5.349 10.423 -4.908 1.00 58.34 247 GLN A N 1
ATOM 1916 C CA . GLN A 1 247 ? 5.961 10.781 -3.631 1.00 58.34 247 GLN A CA 1
ATOM 1917 C C . GLN A 1 247 ? 5.261 11.968 -2.944 1.00 58.34 247 GLN A C 1
ATOM 1919 O O . GLN A 1 247 ? 5.127 11.973 -1.718 1.00 58.34 247 GLN A O 1
ATOM 1924 N N . GLU A 1 248 ? 4.751 12.933 -3.713 1.00 66.81 248 GLU A N 1
ATOM 1925 C CA . GLU A 1 248 ? 3.907 14.017 -3.186 1.00 66.81 248 GLU A CA 1
ATOM 1926 C C . GLU A 1 248 ? 2.574 13.475 -2.651 1.00 66.81 248 GLU A C 1
ATOM 1928 O O . GLU A 1 248 ? 2.195 13.783 -1.524 1.00 66.81 248 GLU A O 1
ATOM 1933 N N . SER A 1 249 ? 1.918 12.572 -3.390 1.00 62.25 249 SER A N 1
ATOM 1934 C CA . SER A 1 249 ? 0.634 11.998 -2.963 1.00 62.25 249 SER A CA 1
ATOM 1935 C C . SER A 1 249 ? 0.746 11.097 -1.727 1.00 62.25 249 SER A C 1
ATOM 1937 O O . SER A 1 249 ? -0.211 11.001 -0.961 1.00 62.25 249 SER A O 1
ATOM 1939 N N . ILE A 1 250 ? 1.890 10.434 -1.517 1.00 60.75 250 ILE A N 1
ATOM 1940 C CA . ILE A 1 250 ? 2.158 9.685 -0.279 1.00 60.75 250 ILE A CA 1
ATOM 1941 C C . ILE A 1 250 ? 2.339 10.653 0.891 1.00 60.75 250 ILE A C 1
ATOM 1943 O O . ILE A 1 250 ? 1.793 10.409 1.961 1.00 60.75 250 ILE A O 1
ATOM 1947 N N . SER A 1 251 ? 3.053 11.763 0.691 1.00 62.19 251 SER A N 1
ATOM 1948 C CA . SER A 1 251 ? 3.359 12.712 1.769 1.00 62.19 251 SER A CA 1
ATOM 1949 C C . SER A 1 251 ? 2.086 13.272 2.426 1.00 62.19 251 SER A C 1
ATOM 1951 O O . SER A 1 251 ? 2.007 13.306 3.656 1.00 62.19 251 SER A O 1
ATOM 1953 N N . ASP A 1 252 ? 1.050 13.571 1.637 1.00 60.19 252 ASP A N 1
ATOM 1954 C CA . ASP A 1 252 ? -0.254 14.039 2.140 1.00 60.19 252 ASP A CA 1
ATOM 1955 C C . ASP A 1 252 ? -1.047 12.965 2.906 1.00 60.19 252 ASP A C 1
ATOM 1957 O O . ASP A 1 252 ? -1.808 13.283 3.819 1.00 60.19 252 ASP A O 1
ATOM 1961 N N . LEU A 1 253 ? -0.851 11.681 2.591 1.00 51.34 253 LEU A N 1
ATOM 1962 C CA . LEU A 1 253 ? -1.474 10.569 3.322 1.00 51.34 253 LEU A CA 1
ATOM 1963 C C . LEU A 1 253 ? -0.698 10.183 4.597 1.00 51.34 253 LEU A C 1
ATOM 1965 O O . LEU A 1 253 ? -1.214 9.437 5.429 1.00 51.34 253 LEU A O 1
ATOM 1969 N N . THR A 1 254 ? 0.528 10.690 4.772 1.00 51.25 254 THR A N 1
ATOM 1970 C CA . THR A 1 254 ? 1.448 10.302 5.860 1.00 51.25 254 THR A CA 1
ATOM 1971 C C . THR A 1 254 ? 1.488 11.251 7.055 1.00 51.25 254 THR A C 1
ATOM 1973 O O . THR A 1 254 ? 2.306 11.061 7.951 1.00 51.25 254 THR A O 1
ATOM 1976 N N . SER A 1 255 ? 0.574 12.221 7.164 1.00 55.72 255 SER A N 1
ATOM 1977 C CA . SER A 1 255 ? 0.459 13.092 8.353 1.00 55.72 255 SER A CA 1
ATOM 1978 C C . SER A 1 255 ? -0.079 12.373 9.608 1.00 55.72 255 SER A C 1
ATOM 1980 O O . SER A 1 255 ? -0.710 12.990 10.466 1.00 55.72 255 SER A O 1
ATOM 1982 N N . ILE A 1 256 ? 0.130 11.060 9.725 1.00 56.84 256 ILE A N 1
ATOM 1983 C CA . ILE A 1 256 ? -0.196 10.293 10.924 1.00 56.84 256 ILE A CA 1
ATOM 1984 C C . ILE A 1 256 ? 0.895 10.605 11.958 1.00 56.84 256 ILE A C 1
ATOM 1986 O O . ILE A 1 256 ? 2.079 10.470 11.644 1.00 56.84 256 ILE A O 1
ATOM 1990 N N . PRO A 1 257 ? 0.541 11.036 13.181 1.00 53.28 257 PRO A N 1
ATOM 1991 C CA . PRO A 1 257 ? 1.522 11.401 14.190 1.00 53.28 257 PRO A CA 1
ATOM 1992 C C . PRO A 1 257 ? 2.441 10.211 14.478 1.00 53.28 257 PRO A C 1
ATOM 1994 O O . PRO A 1 257 ? 2.020 9.217 15.063 1.00 53.28 257 PRO A O 1
ATOM 1997 N N . THR A 1 258 ? 3.718 10.339 14.117 1.00 53.84 258 THR A N 1
ATOM 1998 C CA . THR A 1 258 ? 4.807 9.371 14.371 1.00 53.84 258 THR A CA 1
ATOM 1999 C C . THR A 1 258 ? 5.152 9.246 15.872 1.00 53.84 258 THR A C 1
ATOM 2001 O O . THR A 1 258 ? 6.209 8.756 16.261 1.00 53.84 258 THR A O 1
ATOM 2004 N N . GLY A 1 259 ? 4.274 9.725 16.756 1.00 46.78 259 GLY A N 1
ATOM 2005 C CA . GLY A 1 259 ? 4.477 9.793 18.193 1.00 46.78 259 GLY A CA 1
ATOM 2006 C C . GLY A 1 259 ? 3.981 8.535 18.894 1.00 46.78 259 GLY A C 1
ATOM 2007 O O . GLY A 1 259 ? 2.780 8.334 19.033 1.00 46.78 259 GLY A O 1
ATOM 2008 N N . SER A 1 260 ? 4.927 7.771 19.437 1.00 52.53 260 SER A N 1
ATOM 2009 C CA . SER A 1 260 ? 4.768 6.524 20.200 1.00 52.53 260 SER A CA 1
ATOM 2010 C C . SER A 1 260 ? 4.623 5.274 19.340 1.00 52.53 260 SER A C 1
ATOM 2012 O O . SER A 1 260 ? 3.549 4.947 18.846 1.00 52.53 260 SER A O 1
ATOM 2014 N N . SER A 1 261 ? 5.729 4.528 19.266 1.00 55.00 261 SER A N 1
ATOM 2015 C CA . SER A 1 261 ? 5.757 3.099 18.953 1.00 55.00 261 SER A CA 1
ATOM 2016 C C . SER A 1 261 ? 4.783 2.380 19.893 1.00 55.00 261 SER A C 1
ATOM 2018 O O . SER A 1 261 ? 5.105 2.042 21.035 1.00 55.00 261 SER A O 1
ATOM 2020 N N . LEU A 1 262 ? 3.533 2.245 19.453 1.00 61.00 262 LEU A N 1
ATOM 2021 C CA . LEU A 1 262 ? 2.526 1.451 20.131 1.00 61.00 262 LEU A CA 1
ATOM 2022 C C . LEU A 1 262 ? 2.996 0.011 20.001 1.00 61.00 262 LEU A C 1
ATOM 2024 O O . LEU A 1 262 ? 2.981 -0.552 18.914 1.00 61.00 262 LEU A O 1
ATOM 2028 N N . SER A 1 263 ? 3.453 -0.581 21.101 1.00 62.50 263 SER A N 1
ATOM 2029 C CA . SER A 1 263 ? 3.856 -1.980 21.115 1.00 62.50 263 SER A CA 1
ATOM 2030 C C . SER A 1 263 ? 2.657 -2.848 20.718 1.00 62.50 263 SER A C 1
ATOM 2032 O O . SER A 1 263 ? 1.754 -3.128 21.508 1.00 62.50 263 SER A O 1
ATOM 2034 N N . PHE A 1 264 ? 2.640 -3.259 19.450 1.00 66.50 264 PHE A N 1
ATOM 2035 C CA . PHE A 1 264 ? 1.577 -4.006 18.782 1.00 66.50 264 PHE A CA 1
ATOM 2036 C C . PHE A 1 264 ? 1.547 -5.466 19.250 1.00 66.50 264 PHE A C 1
ATOM 2038 O O . PHE A 1 264 ? 1.794 -6.418 18.506 1.00 66.50 264 PHE A O 1
ATOM 2045 N N . SER A 1 265 ? 1.344 -5.672 20.550 1.00 69.50 265 SER A N 1
ATOM 2046 C CA . SER A 1 265 ? 1.556 -6.969 21.191 1.00 69.50 265 SER A CA 1
ATOM 2047 C C . SER A 1 265 ? 0.281 -7.673 21.635 1.00 69.50 265 SER A C 1
ATOM 2049 O O . SER A 1 265 ? 0.368 -8.824 22.057 1.00 69.50 265 SER A O 1
ATOM 2051 N N . ILE A 1 266 ? -0.891 -7.038 21.557 1.00 82.69 266 ILE A N 1
ATOM 2052 C CA . ILE A 1 266 ? -2.104 -7.610 22.151 1.00 82.69 266 ILE A CA 1
ATOM 2053 C C . ILE A 1 266 ? -3.073 -8.054 21.058 1.00 82.69 266 ILE A C 1
ATOM 2055 O O . ILE A 1 266 ? -3.832 -7.262 20.505 1.00 82.69 266 ILE A O 1
ATOM 2059 N N . VAL A 1 267 ? -3.058 -9.360 20.783 1.00 88.50 267 VAL A N 1
ATOM 2060 C CA . VAL A 1 267 ? -4.147 -10.046 20.080 1.00 88.50 267 VAL A CA 1
ATOM 2061 C C . VAL A 1 267 ? -5.394 -9.986 20.968 1.00 88.50 267 VAL A C 1
ATOM 2063 O O . VAL A 1 267 ? -5.300 -10.344 22.147 1.00 88.50 267 VAL A O 1
ATOM 2066 N N . PRO A 1 268 ? -6.566 -9.573 20.453 1.00 90.56 268 PRO A N 1
ATOM 2067 C CA . PRO A 1 268 ? -7.798 -9.594 21.235 1.00 90.56 268 PRO A CA 1
ATOM 2068 C C . PRO A 1 268 ? -8.091 -11.007 21.758 1.00 90.56 268 PRO A C 1
ATOM 2070 O O . PRO A 1 268 ? -8.120 -11.970 20.989 1.00 90.56 268 PRO A O 1
ATOM 2073 N N . GLN A 1 269 ? -8.286 -11.152 23.073 1.00 91.44 269 GLN A N 1
ATOM 2074 C CA . GLN A 1 269 ? -8.474 -12.465 23.714 1.00 91.44 269 GLN A CA 1
ATOM 2075 C C . GLN A 1 269 ? -9.763 -13.170 23.264 1.00 91.44 269 GLN A C 1
ATOM 2077 O O . GLN A 1 269 ? -9.853 -14.395 23.299 1.00 91.44 269 GLN A O 1
ATOM 2082 N N . ASP A 1 270 ? -10.753 -12.404 22.815 1.00 94.56 270 ASP A N 1
ATOM 2083 C CA . ASP A 1 270 ? -12.029 -12.879 22.285 1.00 94.56 270 ASP A CA 1
ATOM 2084 C C . ASP A 1 270 ? -11.961 -13.279 20.797 1.00 94.56 270 ASP A C 1
ATOM 2086 O O . ASP A 1 270 ? -12.935 -13.810 20.247 1.00 94.56 270 ASP A O 1
ATOM 2090 N N . ALA A 1 271 ? -10.818 -13.058 20.134 1.00 95.56 271 ALA A N 1
ATOM 2091 C CA . ALA A 1 271 ? -10.645 -13.377 18.726 1.00 95.56 271 ALA A CA 1
ATOM 2092 C C . ALA A 1 271 ? -10.730 -14.887 18.466 1.00 95.56 271 ALA A C 1
ATOM 2094 O O . ALA A 1 271 ? -10.238 -15.727 19.221 1.00 95.56 271 ALA A O 1
ATOM 2095 N N . LYS A 1 272 ? -11.329 -15.259 17.331 1.00 96.00 272 LYS A N 1
ATOM 2096 C CA . LYS A 1 272 ? -11.409 -16.663 16.904 1.00 96.00 272 LYS A CA 1
ATOM 2097 C C . LYS A 1 272 ? -10.019 -17.209 16.569 1.00 96.00 272 LYS A C 1
ATOM 2099 O O . LYS A 1 272 ? -9.191 -16.496 16.015 1.00 96.00 272 LYS A O 1
ATOM 2104 N N . ALA A 1 273 ? -9.820 -18.515 16.758 1.00 95.12 273 ALA A N 1
ATOM 2105 C CA . ALA A 1 273 ? -8.545 -19.191 16.480 1.00 95.12 273 ALA A CA 1
ATOM 2106 C C . ALA A 1 273 ? -7.979 -18.926 15.068 1.00 95.12 273 ALA A C 1
ATOM 2108 O O . ALA A 1 273 ? -6.774 -18.777 14.900 1.00 95.12 273 ALA A O 1
ATOM 2109 N N . TRP A 1 274 ? -8.841 -18.818 14.047 1.00 94.75 274 TRP A N 1
ATOM 2110 C CA . TRP A 1 274 ? -8.392 -18.489 12.688 1.00 94.75 274 TRP A CA 1
ATOM 2111 C C . TRP A 1 274 ? -7.792 -17.079 12.594 1.00 94.75 274 TRP A C 1
ATOM 2113 O O . TRP A 1 274 ? -6.852 -16.884 11.833 1.00 94.75 274 TRP A O 1
ATOM 2123 N N . PHE A 1 275 ? -8.335 -16.116 13.346 1.00 96.44 275 PHE A N 1
ATOM 2124 C CA . PHE A 1 275 ? -7.863 -14.735 13.356 1.00 96.44 275 PHE A CA 1
ATOM 2125 C C . PHE A 1 275 ? -6.544 -14.644 14.108 1.00 96.44 275 PHE A C 1
ATOM 2127 O O . PHE A 1 275 ? -5.623 -14.023 13.606 1.00 96.44 275 PHE A O 1
ATOM 2134 N N . GLN A 1 276 ? -6.428 -15.312 15.260 1.00 95.81 276 GLN A N 1
ATOM 2135 C CA . GLN A 1 276 ? -5.178 -15.362 16.023 1.00 95.81 276 GLN A CA 1
ATOM 2136 C C . GLN A 1 276 ? -4.031 -15.911 15.162 1.00 95.81 276 GLN A C 1
ATOM 2138 O O . GLN A 1 276 ? -2.983 -15.283 15.062 1.00 95.81 276 GLN A O 1
ATOM 2143 N N . ALA A 1 277 ? -4.267 -17.025 14.459 1.00 95.50 277 ALA A N 1
ATOM 2144 C CA . ALA A 1 277 ? -3.290 -17.600 13.536 1.00 95.50 277 ALA A CA 1
ATOM 2145 C C . ALA A 1 277 ? -2.959 -16.665 12.358 1.00 95.50 277 ALA A C 1
ATOM 2147 O O . ALA A 1 277 ? -1.798 -16.534 11.983 1.00 95.50 277 ALA A O 1
ATOM 2148 N N . ALA A 1 278 ? -3.970 -16.001 11.786 1.00 96.44 278 ALA A N 1
ATOM 2149 C CA . ALA A 1 278 ? -3.772 -15.038 10.707 1.00 96.44 278 ALA A CA 1
ATOM 2150 C C . ALA A 1 278 ? -2.957 -13.826 11.167 1.00 96.44 278 ALA A C 1
ATOM 2152 O O . ALA A 1 278 ? -2.025 -13.423 10.487 1.00 96.44 278 ALA A O 1
ATOM 2153 N N . PHE A 1 279 ? -3.302 -13.256 12.317 1.00 96.38 279 PHE A N 1
ATOM 2154 C CA . PHE A 1 279 ? -2.641 -12.094 12.886 1.00 96.38 279 PHE A CA 1
ATOM 2155 C C . PHE A 1 279 ? -1.182 -12.392 13.213 1.00 96.38 279 PHE A C 1
ATOM 2157 O O . PHE A 1 279 ? -0.314 -11.632 12.804 1.00 96.38 279 PHE A O 1
ATOM 2164 N N . GLU A 1 280 ? -0.910 -13.517 13.878 1.00 96.00 280 GLU A N 1
ATOM 2165 C CA . GLU A 1 280 ? 0.458 -13.929 14.200 1.00 96.00 280 GLU A CA 1
ATOM 2166 C C . GLU A 1 280 ? 1.297 -14.101 12.931 1.00 96.00 280 GLU A C 1
ATOM 2168 O O . GLU A 1 280 ? 2.433 -13.648 12.858 1.00 96.00 280 GLU A O 1
ATOM 2173 N N . TYR A 1 281 ? 0.708 -14.680 11.883 1.00 96.62 281 TYR A N 1
ATOM 2174 C CA . TYR A 1 281 ? 1.368 -14.801 10.589 1.00 96.62 281 TYR A CA 1
ATOM 2175 C C . TYR A 1 281 ? 1.586 -13.465 9.885 1.00 96.62 281 TYR A C 1
ATOM 2177 O O . TYR A 1 281 ? 2.596 -13.290 9.211 1.00 96.62 281 TYR A O 1
ATOM 2185 N N . LEU A 1 282 ? 0.633 -12.540 9.979 1.00 97.00 282 LEU A N 1
ATOM 2186 C CA . LEU A 1 282 ? 0.673 -11.253 9.289 1.00 97.00 282 LEU A CA 1
ATOM 2187 C C . LEU A 1 282 ? 1.540 -10.221 10.000 1.00 97.00 282 LEU A C 1
ATOM 2189 O O . LEU A 1 282 ? 2.023 -9.308 9.332 1.00 97.00 282 LEU A O 1
ATOM 2193 N N . LYS A 1 283 ? 1.743 -10.368 11.310 1.00 95.75 283 LYS A N 1
ATOM 2194 C CA . LYS A 1 283 ? 2.616 -9.517 12.105 1.00 95.75 283 LYS A CA 1
ATOM 2195 C C . LYS A 1 283 ? 4.052 -9.697 11.624 1.00 95.75 283 LYS A C 1
ATOM 2197 O O . LYS A 1 283 ? 4.613 -10.790 11.664 1.00 95.75 283 LYS A O 1
ATOM 2202 N N . ASP A 1 284 ? 4.615 -8.622 11.100 1.00 94.56 284 ASP A N 1
ATOM 2203 C CA . ASP A 1 284 ? 5.973 -8.594 10.579 1.00 94.56 284 ASP A CA 1
ATOM 2204 C C . ASP A 1 284 ? 6.556 -7.201 10.829 1.00 94.56 284 ASP A C 1
ATOM 2206 O O . ASP A 1 284 ? 6.103 -6.246 10.191 1.00 94.56 284 ASP A O 1
ATOM 2210 N N . PRO A 1 285 ? 7.485 -7.051 11.788 1.00 91.38 285 PRO A N 1
ATOM 2211 C CA . PRO A 1 285 ? 8.036 -5.742 12.122 1.00 91.38 285 PRO A CA 1
ATOM 2212 C C . PRO A 1 285 ? 8.880 -5.159 10.980 1.00 91.38 285 PRO A C 1
ATOM 2214 O O . PRO A 1 285 ? 9.048 -3.946 10.908 1.00 91.38 285 PRO A O 1
ATOM 2217 N N . ASP A 1 286 ? 9.366 -5.991 10.056 1.00 95.69 286 ASP A N 1
ATOM 2218 C CA . ASP A 1 286 ? 10.300 -5.563 9.010 1.00 95.69 286 ASP A CA 1
ATOM 2219 C C . ASP A 1 286 ? 9.598 -4.915 7.804 1.00 95.69 286 ASP A C 1
ATOM 2221 O O . ASP A 1 286 ? 10.248 -4.399 6.894 1.00 95.69 286 ASP A O 1
ATOM 2225 N N . LEU A 1 287 ? 8.260 -4.923 7.770 1.00 95.50 287 LEU A N 1
ATOM 2226 C CA . LEU A 1 287 ? 7.484 -4.354 6.666 1.00 95.50 287 LEU A CA 1
ATOM 2227 C C . LEU A 1 287 ? 7.257 -2.838 6.798 1.00 95.50 287 LEU A C 1
ATOM 2229 O O . LEU A 1 287 ? 6.980 -2.186 5.789 1.00 95.50 287 LEU A O 1
ATOM 2233 N N . GLY A 1 288 ? 7.442 -2.274 7.993 1.00 94.81 288 GLY A N 1
ATOM 2234 C CA . GLY A 1 288 ? 7.360 -0.838 8.263 1.00 94.81 288 GLY A CA 1
ATOM 2235 C C . GLY A 1 288 ? 5.966 -0.322 8.640 1.00 94.81 288 GLY A C 1
ATOM 2236 O O . GLY A 1 288 ? 4.947 -1.007 8.503 1.00 94.81 288 GLY A O 1
ATOM 2237 N N . ASP A 1 289 ? 5.942 0.930 9.095 1.00 94.38 289 ASP A N 1
ATOM 2238 C CA . ASP A 1 289 ? 4.823 1.546 9.819 1.00 94.38 289 ASP A CA 1
ATOM 2239 C C . ASP A 1 289 ? 3.519 1.618 9.010 1.00 94.38 289 ASP A C 1
ATOM 2241 O O . ASP A 1 289 ? 2.432 1.436 9.558 1.00 94.38 289 ASP A O 1
ATOM 2245 N N . HIS A 1 290 ? 3.592 1.839 7.691 1.00 94.38 290 HIS A N 1
ATOM 2246 C CA . HIS A 1 290 ? 2.395 1.886 6.839 1.00 94.38 290 HIS A CA 1
ATOM 2247 C C . HIS A 1 290 ? 1.652 0.545 6.822 1.00 94.38 290 HIS A C 1
ATOM 2249 O O . HIS A 1 290 ? 0.422 0.506 6.897 1.00 94.38 290 HIS A O 1
ATOM 2255 N N . TYR A 1 291 ? 2.392 -0.564 6.751 1.00 96.94 291 TYR A N 1
ATOM 2256 C CA . TYR A 1 291 ? 1.803 -1.899 6.783 1.00 96.94 291 TYR A CA 1
ATOM 2257 C C . TYR A 1 291 ? 1.246 -2.227 8.168 1.00 96.94 291 TYR A C 1
ATOM 2259 O O . TYR A 1 291 ? 0.144 -2.764 8.271 1.00 96.94 291 TYR A O 1
ATOM 2267 N N . GLU A 1 292 ? 1.974 -1.878 9.229 1.00 95.50 292 GLU A N 1
ATOM 2268 C CA . GLU A 1 292 ? 1.513 -2.070 10.606 1.00 95.50 292 GLU A CA 1
ATOM 2269 C C . GLU A 1 292 ? 0.225 -1.283 10.889 1.00 95.50 292 GLU A C 1
ATOM 2271 O O . GLU A 1 292 ? -0.740 -1.836 11.424 1.00 95.50 292 GLU A O 1
ATOM 2276 N N . SER A 1 293 ? 0.160 -0.026 10.444 1.00 94.50 293 SER A N 1
ATOM 2277 C CA . SER A 1 293 ? -1.043 0.806 10.515 1.00 94.50 293 SER A CA 1
ATOM 2278 C C . SER A 1 293 ? -2.221 0.146 9.793 1.00 94.50 293 SER A C 1
ATOM 2280 O O . SER A 1 293 ? -3.312 0.022 10.360 1.00 94.50 293 SER A O 1
ATOM 2282 N N . PHE A 1 294 ? -2.006 -0.378 8.581 1.00 97.12 294 PHE A N 1
ATOM 2283 C CA . PHE A 1 294 ? -3.061 -1.082 7.852 1.00 97.12 294 PHE A CA 1
ATOM 2284 C C . PHE A 1 294 ? -3.510 -2.368 8.565 1.00 97.12 294 PHE A C 1
ATOM 2286 O O . PHE A 1 294 ? -4.707 -2.652 8.678 1.00 97.12 294 PHE A O 1
ATOM 2293 N N . LEU A 1 295 ? -2.565 -3.132 9.113 1.00 96.94 295 LEU A N 1
ATOM 2294 C CA . LEU A 1 295 ? -2.855 -4.327 9.898 1.00 96.94 295 LEU A CA 1
ATOM 2295 C C . LEU A 1 295 ? -3.707 -3.986 11.134 1.00 96.94 295 LEU A C 1
ATOM 2297 O O . LEU A 1 295 ? -4.645 -4.719 11.457 1.00 96.94 295 LEU A O 1
ATOM 2301 N N . TYR A 1 296 ? -3.448 -2.852 11.789 1.00 94.62 296 TYR A N 1
ATOM 2302 C CA . TYR A 1 296 ? -4.253 -2.358 12.907 1.00 94.62 296 TYR A CA 1
ATOM 2303 C C . TYR A 1 296 ? -5.678 -1.975 12.489 1.00 94.62 296 TYR A C 1
ATOM 2305 O O . TYR A 1 296 ? -6.646 -2.346 13.165 1.00 94.62 296 TYR A O 1
ATOM 2313 N N . GLN A 1 297 ? -5.832 -1.283 11.357 1.00 95.75 297 GLN A N 1
ATOM 2314 C CA . GLN A 1 297 ? -7.152 -0.994 10.797 1.00 95.75 297 GLN A CA 1
ATOM 2315 C C . GLN A 1 297 ? -7.927 -2.294 10.567 1.00 95.75 297 GLN A C 1
ATOM 2317 O O . GLN A 1 297 ? -9.071 -2.414 11.014 1.00 95.75 297 GLN A O 1
ATOM 2322 N N . TRP A 1 298 ? -7.286 -3.305 9.974 1.00 97.12 298 TRP A N 1
ATOM 2323 C CA . TRP A 1 298 ? -7.896 -4.615 9.757 1.00 97.12 298 TRP A CA 1
ATOM 2324 C C . TRP A 1 298 ? -8.359 -5.288 11.052 1.00 97.12 298 TRP A C 1
ATOM 2326 O O . TRP A 1 298 ? -9.493 -5.768 11.106 1.00 97.12 298 TRP A O 1
ATOM 2336 N N . VAL A 1 299 ? -7.550 -5.264 12.118 1.00 96.44 299 VAL A N 1
ATOM 2337 C CA . VAL A 1 299 ? -7.932 -5.805 13.437 1.00 96.44 299 VAL A CA 1
ATOM 2338 C C . VAL A 1 299 ? -9.213 -5.150 13.947 1.00 96.44 299 VAL A C 1
ATOM 2340 O O . VAL A 1 299 ? -10.152 -5.850 14.329 1.00 96.44 299 VAL A O 1
ATOM 2343 N N . ARG A 1 300 ? -9.293 -3.814 13.911 1.00 95.12 300 ARG A N 1
ATOM 2344 C CA . ARG A 1 300 ? -10.494 -3.065 14.325 1.00 95.12 300 ARG A CA 1
ATOM 2345 C C . ARG A 1 300 ? -11.698 -3.407 13.449 1.00 95.12 300 ARG A C 1
ATOM 2347 O O . ARG A 1 300 ? -12.807 -3.615 13.951 1.00 95.12 300 ARG A O 1
ATOM 2354 N N . GLY A 1 301 ? -11.479 -3.497 12.141 1.00 95.06 301 GLY A N 1
ATOM 2355 C CA . GLY A 1 301 ? -12.518 -3.824 11.178 1.00 95.06 301 GLY A CA 1
ATOM 2356 C C . GLY A 1 301 ? -13.083 -5.233 11.368 1.00 95.06 301 GLY A C 1
ATOM 2357 O O . GLY A 1 301 ? -14.301 -5.395 11.295 1.00 95.06 301 GLY A O 1
ATOM 2358 N N . GLU A 1 302 ? -12.255 -6.233 11.673 1.00 96.38 302 GLU A N 1
ATOM 2359 C CA . GLU A 1 302 ? -12.694 -7.601 11.989 1.00 96.38 302 GLU A CA 1
ATOM 2360 C C . GLU A 1 302 ? -13.372 -7.687 13.363 1.00 96.38 302 GLU A C 1
ATOM 2362 O O . GLU A 1 302 ? -14.431 -8.318 13.475 1.00 96.38 302 GLU A O 1
ATOM 2367 N N . ALA A 1 303 ? -12.843 -6.994 14.379 1.00 95.19 303 ALA A N 1
ATOM 2368 C CA . ALA A 1 303 ? -13.426 -6.939 15.722 1.00 95.19 303 ALA A CA 1
ATOM 2369 C C . ALA A 1 303 ? -14.878 -6.449 15.687 1.00 95.19 303 ALA A C 1
ATOM 2371 O O . ALA A 1 303 ? -15.767 -7.061 16.277 1.00 95.19 303 ALA A O 1
ATOM 2372 N N . SER A 1 304 ? -15.155 -5.405 14.901 1.00 94.00 304 SER A N 1
ATOM 2373 C CA . SER A 1 304 ? -16.515 -4.870 14.752 1.00 94.00 304 SER A CA 1
ATOM 2374 C C . SER A 1 304 ? -17.505 -5.828 14.064 1.00 94.00 304 SER A C 1
ATOM 2376 O O . SER A 1 304 ? -18.715 -5.627 14.150 1.00 94.00 304 SER A O 1
ATOM 2378 N N . THR A 1 305 ? -17.037 -6.909 13.422 1.00 93.88 305 THR A N 1
ATOM 2379 C CA . THR A 1 305 ? -17.925 -7.983 12.931 1.00 93.88 305 THR A CA 1
ATOM 2380 C C . THR A 1 305 ? -18.226 -9.048 13.978 1.00 93.88 305 THR A C 1
ATOM 2382 O O . THR A 1 305 ? -19.047 -9.931 13.720 1.00 93.88 305 THR A O 1
ATOM 2385 N N . GLY A 1 306 ? -17.551 -9.018 15.129 1.00 95.25 306 GLY A N 1
ATOM 2386 C CA . GLY A 1 306 ? -17.511 -10.139 16.062 1.00 95.25 306 GLY A CA 1
ATOM 2387 C C . GLY A 1 306 ? -16.816 -11.361 15.458 1.00 95.25 306 GLY A C 1
ATOM 2388 O O . GLY A 1 306 ? -17.251 -12.493 15.688 1.00 95.25 306 GLY A O 1
ATOM 2389 N N . TRP A 1 307 ? -15.777 -11.141 14.639 1.00 94.88 307 TRP A N 1
ATOM 2390 C CA . TRP A 1 307 ? -14.937 -12.201 14.063 1.00 94.88 307 TRP A CA 1
ATOM 2391 C C . TRP A 1 307 ? -15.716 -13.199 13.184 1.00 94.88 307 TRP A C 1
ATOM 2393 O O . TRP A 1 307 ? -15.398 -14.399 13.126 1.00 94.88 307 TRP A O 1
ATOM 2403 N N . LYS A 1 308 ? -16.793 -12.729 12.542 1.00 93.25 308 LYS A N 1
ATOM 2404 C CA . LYS A 1 308 ? -17.699 -13.563 11.742 1.00 93.25 308 LYS A CA 1
ATOM 2405 C C . LYS A 1 308 ? -17.039 -13.963 10.427 1.00 93.25 308 LYS A C 1
ATOM 2407 O O . LYS A 1 308 ? -16.359 -13.182 9.773 1.00 93.25 308 LYS A O 1
ATOM 2412 N N . LYS A 1 309 ? -17.299 -15.196 9.991 1.00 91.62 309 LYS A N 1
ATOM 2413 C CA . LYS A 1 309 ? -16.864 -15.672 8.674 1.00 91.62 309 LYS A CA 1
ATOM 2414 C C . LYS A 1 309 ? -17.900 -15.296 7.627 1.00 91.62 309 LYS A C 1
ATOM 2416 O O . LYS A 1 309 ? -19.080 -15.596 7.799 1.00 91.62 309 LYS A O 1
ATOM 2421 N N . THR A 1 310 ? -17.457 -14.716 6.518 1.00 89.38 310 THR A N 1
ATOM 2422 C CA . THR A 1 310 ? -18.311 -14.617 5.334 1.00 89.38 310 THR A CA 1
ATOM 2423 C C . THR A 1 310 ? -18.234 -15.917 4.522 1.00 89.38 310 THR A C 1
ATOM 2425 O O . THR A 1 310 ? -17.150 -16.482 4.360 1.00 89.38 310 THR A O 1
ATOM 2428 N N . PRO A 1 311 ? -19.370 -16.434 4.012 1.00 84.00 311 PRO A N 1
ATOM 2429 C CA . PRO A 1 311 ? -19.377 -17.663 3.215 1.00 84.00 311 PRO A CA 1
ATOM 2430 C C . PRO A 1 311 ? -18.744 -17.460 1.833 1.00 84.00 311 PRO A C 1
ATOM 2432 O O . PRO A 1 311 ? -18.283 -18.412 1.211 1.00 84.00 311 PRO A O 1
ATOM 2435 N N . LYS A 1 312 ? -18.715 -16.214 1.349 1.00 90.62 312 LYS A N 1
ATOM 2436 C CA . LYS A 1 312 ? -18.133 -15.835 0.062 1.00 90.62 312 LYS A CA 1
ATOM 2437 C C . LYS A 1 312 ? -16.775 -15.193 0.304 1.00 90.62 312 LYS A C 1
ATOM 2439 O O . LYS A 1 312 ? -16.683 -14.252 1.083 1.00 90.62 312 LYS A O 1
ATOM 2444 N N . GLY A 1 313 ? -15.743 -15.688 -0.371 1.00 91.69 313 GLY A N 1
ATOM 2445 C CA . GLY A 1 313 ? -14.448 -15.011 -0.388 1.00 91.69 313 GLY A CA 1
ATOM 2446 C C . GLY A 1 313 ? -14.462 -13.761 -1.267 1.00 91.69 313 GLY A C 1
ATOM 2447 O O . GLY A 1 313 ? -15.465 -13.442 -1.913 1.00 91.69 313 GLY A O 1
ATOM 2448 N N . MET A 1 314 ? -13.314 -13.092 -1.321 1.00 94.25 314 MET A N 1
ATOM 2449 C CA . MET A 1 314 ? -13.059 -12.029 -2.292 1.00 94.25 314 MET A CA 1
ATOM 2450 C C . MET A 1 314 ? -13.312 -12.521 -3.736 1.00 94.25 314 MET A C 1
ATOM 2452 O O . MET A 1 314 ? -12.910 -13.657 -4.050 1.00 94.25 314 MET A O 1
ATOM 2456 N N . PRO A 1 315 ? -13.995 -11.719 -4.583 1.00 94.12 315 PRO A N 1
ATOM 2457 C CA . PRO A 1 315 ? -14.258 -12.054 -5.983 1.00 94.12 315 PRO A CA 1
ATOM 2458 C C . PRO A 1 315 ? -12.982 -11.966 -6.845 1.00 94.12 315 PRO A C 1
ATOM 2460 O O . PRO A 1 315 ? -11.921 -11.573 -6.364 1.00 94.12 315 PRO A O 1
ATOM 2463 N N . GLY A 1 316 ? -13.088 -12.336 -8.124 1.00 89.81 316 GLY A N 1
ATOM 2464 C CA . GLY A 1 316 ? -12.027 -12.138 -9.120 1.00 89.81 316 GLY A CA 1
ATOM 2465 C C . GLY A 1 316 ? -11.020 -13.289 -9.262 1.00 89.81 316 GLY A C 1
ATOM 2466 O O . GLY A 1 316 ? -11.000 -14.240 -8.475 1.00 89.81 316 GLY A O 1
ATOM 2467 N N . GLY A 1 317 ? -10.196 -13.200 -10.311 1.00 92.38 317 GLY A N 1
ATOM 2468 C CA . GLY A 1 317 ? -9.157 -14.174 -10.655 1.00 92.38 317 GLY A CA 1
ATOM 2469 C C . GLY A 1 317 ? -7.917 -14.022 -9.777 1.00 92.38 317 GLY A C 1
ATOM 2470 O O . GLY A 1 317 ? -6.991 -13.297 -10.123 1.00 92.38 317 GLY A O 1
ATOM 2471 N N . ARG A 1 318 ? -7.904 -14.706 -8.628 1.00 96.62 318 ARG A N 1
ATOM 2472 C CA . ARG A 1 318 ? -6.804 -14.648 -7.649 1.00 96.62 318 ARG A CA 1
ATOM 2473 C C . ARG A 1 318 ? -5.449 -15.001 -8.278 1.00 96.62 318 ARG A C 1
ATOM 2475 O O . ARG A 1 318 ? -5.396 -15.865 -9.156 1.00 96.62 318 ARG A O 1
ATOM 2482 N N . PRO A 1 319 ? -4.331 -14.452 -7.764 1.00 98.00 319 PRO A N 1
ATOM 2483 C CA . PRO A 1 319 ? -3.007 -14.925 -8.147 1.00 98.00 319 PRO A CA 1
ATOM 2484 C C . PRO A 1 319 ? -2.880 -16.435 -7.908 1.00 98.00 319 PRO A C 1
ATOM 2486 O O . PRO A 1 319 ? -3.200 -16.924 -6.823 1.00 98.00 319 PRO A O 1
ATOM 2489 N N . LYS A 1 320 ? -2.362 -17.183 -8.892 1.00 97.81 320 LYS A N 1
ATOM 2490 C CA . LYS A 1 320 ? -2.227 -18.654 -8.813 1.00 97.81 320 LYS A CA 1
ATOM 2491 C C . LYS A 1 320 ? -1.465 -19.124 -7.570 1.00 97.81 320 LYS A C 1
ATOM 2493 O O . LYS A 1 320 ? -1.771 -20.179 -7.018 1.00 97.81 320 LYS A O 1
ATOM 2498 N N . VAL A 1 321 ? -0.482 -18.341 -7.113 1.00 97.81 321 VAL A N 1
ATOM 2499 C CA . VAL A 1 321 ? 0.269 -18.646 -5.884 1.00 97.81 321 VAL A CA 1
ATOM 2500 C C . VAL A 1 321 ? -0.644 -18.603 -4.657 1.00 97.81 321 VAL A C 1
ATOM 2502 O O . VAL A 1 321 ? -0.613 -19.527 -3.846 1.00 97.81 321 VAL A O 1
ATOM 2505 N N . LEU A 1 322 ? -1.510 -17.590 -4.561 1.00 97.25 322 LEU A N 1
ATOM 2506 C CA . LEU A 1 322 ? -2.501 -17.479 -3.492 1.00 97.25 322 LEU A CA 1
ATOM 2507 C C . LEU A 1 322 ? -3.526 -18.619 -3.564 1.00 97.25 322 LEU A C 1
ATOM 2509 O O . LEU A 1 322 ? -3.859 -19.214 -2.545 1.00 97.25 322 LEU A O 1
ATOM 2513 N N . GLU A 1 323 ? -4.009 -18.958 -4.759 1.00 96.19 323 GLU A N 1
ATOM 2514 C CA . GLU A 1 323 ? -4.952 -20.065 -4.958 1.00 96.19 323 GLU A CA 1
ATOM 2515 C C . GLU A 1 323 ? -4.362 -21.418 -4.527 1.00 96.19 323 GLU A C 1
ATOM 2517 O O . GLU A 1 323 ? -4.998 -22.173 -3.785 1.00 96.19 323 GLU A O 1
ATOM 2522 N N . SER A 1 324 ? -3.120 -21.698 -4.929 1.00 96.00 324 SER A N 1
ATOM 2523 C CA . SER A 1 324 ? -2.377 -22.892 -4.516 1.00 96.00 324 SER A CA 1
ATOM 2524 C C . SER A 1 324 ? -2.180 -22.930 -2.999 1.00 96.00 324 SER A C 1
ATOM 2526 O O . SER A 1 324 ? -2.430 -23.957 -2.368 1.00 96.00 324 SER A O 1
ATOM 2528 N N . TRP A 1 325 ? -1.806 -21.800 -2.393 1.00 95.56 325 TRP A N 1
ATOM 2529 C CA . TRP A 1 325 ? -1.628 -21.672 -0.946 1.00 95.56 325 TRP A CA 1
ATOM 2530 C C . TRP A 1 325 ? -2.925 -21.935 -0.167 1.00 95.56 325 TRP A C 1
ATOM 2532 O O . TRP A 1 325 ? -2.936 -22.731 0.771 1.00 95.56 325 TRP A O 1
ATOM 2542 N N . ILE A 1 326 ? -4.049 -21.358 -0.606 1.00 94.06 326 ILE A N 1
ATOM 2543 C CA . ILE A 1 326 ? -5.374 -21.595 -0.010 1.00 94.06 326 ILE A CA 1
ATOM 2544 C C . ILE A 1 326 ? -5.765 -23.074 -0.107 1.00 94.06 326 ILE A C 1
ATOM 2546 O O . ILE A 1 326 ? -6.315 -23.621 0.851 1.00 94.06 326 ILE A O 1
ATOM 2550 N N . SER A 1 327 ? -5.491 -23.704 -1.252 1.00 93.12 327 SER A N 1
ATOM 2551 C CA . SER A 1 327 ? -5.871 -25.093 -1.532 1.00 93.12 327 SER A CA 1
ATOM 2552 C C . SER A 1 327 ? -5.065 -26.099 -0.710 1.00 93.12 327 SER A C 1
ATOM 2554 O O . SER A 1 327 ? -5.615 -27.100 -0.251 1.00 93.12 327 SER A O 1
ATOM 2556 N N . LYS A 1 328 ? -3.775 -25.828 -0.476 1.00 91.50 328 LYS A N 1
ATOM 2557 C CA . LYS A 1 328 ? -2.875 -26.719 0.276 1.00 91.50 328 LYS A CA 1
ATOM 2558 C C . LYS A 1 328 ? -3.247 -26.877 1.747 1.00 91.50 328 LYS A C 1
ATOM 2560 O O . LYS A 1 328 ? -3.023 -27.940 2.307 1.00 91.50 328 LYS A O 1
ATOM 2565 N N . ALA A 1 329 ? -3.840 -25.861 2.360 1.00 83.62 329 ALA A N 1
ATOM 2566 C CA . ALA A 1 329 ? -4.208 -25.910 3.773 1.00 83.62 329 ALA A CA 1
ATOM 2567 C C . ALA A 1 329 ? -5.477 -26.722 4.084 1.00 83.62 329 ALA A C 1
ATOM 2569 O O . ALA A 1 329 ? -5.888 -26.828 5.238 1.00 83.62 329 ALA A O 1
ATOM 2570 N N . GLY A 1 330 ? -6.147 -27.264 3.062 1.00 83.50 330 GLY A N 1
ATOM 2571 C CA . GLY A 1 330 ? -7.344 -28.077 3.247 1.00 83.50 330 GLY A CA 1
ATOM 2572 C C . GLY A 1 330 ? -8.496 -27.331 3.937 1.00 83.50 330 GLY A C 1
ATOM 2573 O O . GLY A 1 330 ? -8.745 -26.147 3.692 1.00 83.50 330 GLY A O 1
ATOM 2574 N N . LYS A 1 331 ? -9.248 -28.055 4.779 1.00 82.06 331 LYS A N 1
ATOM 2575 C CA . LYS A 1 331 ? -10.445 -27.539 5.476 1.00 82.06 331 LYS A CA 1
ATOM 2576 C C . LYS A 1 331 ? -10.108 -26.651 6.680 1.00 82.06 331 LYS A C 1
ATOM 2578 O O . LYS A 1 331 ? -10.960 -25.881 7.126 1.00 82.06 331 LYS A O 1
ATOM 2583 N N . GLU A 1 332 ? -8.891 -26.739 7.206 1.00 84.56 332 GLU A N 1
ATOM 2584 C CA . GLU A 1 332 ? -8.485 -26.027 8.414 1.00 84.56 332 GLU A CA 1
ATOM 2585 C C . GLU A 1 332 ? -7.767 -24.722 8.067 1.00 84.56 332 GLU A C 1
ATOM 2587 O O . GLU A 1 332 ? -6.598 -24.699 7.699 1.00 84.56 332 GLU A O 1
ATOM 2592 N N . HIS A 1 333 ? -8.461 -23.592 8.231 1.00 80.75 333 HIS A N 1
ATOM 2593 C CA . HIS A 1 333 ? -7.899 -22.267 7.934 1.00 80.75 333 HIS A CA 1
ATOM 2594 C C . HIS A 1 333 ? -6.602 -21.954 8.690 1.00 80.75 333 HIS A C 1
ATOM 2596 O O . HIS A 1 333 ? -5.770 -21.226 8.166 1.00 80.75 333 HIS A O 1
ATOM 2602 N N . VAL A 1 334 ? -6.432 -22.500 9.897 1.00 84.12 334 VAL A N 1
ATOM 2603 C CA . VAL A 1 334 ? -5.239 -22.286 10.729 1.00 84.12 334 VAL A CA 1
ATOM 2604 C C . VAL A 1 334 ? -3.979 -22.815 10.036 1.00 84.12 334 VAL A C 1
ATOM 2606 O O . VAL A 1 334 ? -2.940 -22.169 10.094 1.00 84.12 334 VAL A O 1
ATOM 2609 N N . GLN A 1 335 ? -4.085 -23.920 9.291 1.00 84.50 335 GLN A N 1
ATOM 2610 C CA . GLN A 1 335 ? -2.949 -24.543 8.602 1.00 84.50 335 GLN A CA 1
ATOM 2611 C C . GLN A 1 335 ? -2.410 -23.704 7.434 1.00 84.50 335 GLN A C 1
ATOM 2613 O O . GLN A 1 335 ? -1.295 -23.926 6.976 1.00 84.50 335 GLN A O 1
ATOM 2618 N N . ARG A 1 336 ? -3.165 -22.712 6.939 1.00 88.25 336 ARG A N 1
ATOM 2619 C CA . ARG A 1 336 ? -2.680 -21.805 5.880 1.00 88.25 336 ARG A CA 1
ATOM 2620 C C . ARG A 1 336 ? -1.450 -21.036 6.339 1.00 88.25 336 ARG A C 1
ATOM 2622 O O . ARG A 1 336 ? -0.476 -20.900 5.606 1.00 88.25 336 ARG A O 1
ATOM 2629 N N . TYR A 1 337 ? -1.498 -20.594 7.585 1.00 91.44 337 TYR A N 1
ATOM 2630 C CA . TYR A 1 337 ? -0.561 -19.661 8.189 1.00 91.44 337 TYR A CA 1
ATOM 2631 C C . TYR A 1 337 ? 0.743 -20.314 8.666 1.00 91.44 337 TYR A C 1
ATOM 2633 O O . TYR A 1 337 ? 1.571 -19.658 9.282 1.00 91.44 337 TYR A O 1
ATOM 2641 N N . THR A 1 338 ? 0.957 -21.597 8.368 1.00 90.81 338 THR A N 1
ATOM 2642 C CA . THR A 1 338 ? 2.218 -22.298 8.660 1.00 90.81 338 THR A CA 1
ATOM 2643 C C . THR A 1 338 ? 3.125 -22.412 7.439 1.00 90.81 338 THR A C 1
ATOM 2645 O O . THR A 1 338 ? 4.221 -22.955 7.536 1.00 90.81 338 THR A O 1
ATOM 2648 N N . SER A 1 339 ? 2.671 -21.952 6.270 1.00 92.06 339 SER A N 1
ATOM 2649 C CA . SER A 1 339 ? 3.438 -22.026 5.030 1.00 92.06 339 SER A CA 1
ATOM 2650 C C . SER A 1 339 ? 3.528 -20.658 4.369 1.00 92.06 339 SER A C 1
ATOM 2652 O O . SER A 1 339 ? 2.527 -19.960 4.227 1.00 92.06 339 SER A O 1
ATOM 2654 N N . THR A 1 340 ? 4.729 -20.291 3.936 1.00 95.06 340 THR A N 1
ATOM 2655 C CA . THR A 1 340 ? 4.989 -19.101 3.120 1.00 95.06 340 THR A CA 1
ATOM 2656 C C . THR A 1 340 ? 5.534 -19.581 1.777 1.00 95.06 340 THR A C 1
ATOM 2658 O O . THR A 1 340 ? 6.339 -20.518 1.761 1.00 95.06 340 THR A O 1
ATOM 2661 N N . PRO A 1 341 ? 5.079 -19.027 0.638 1.00 96.00 341 PRO A N 1
ATOM 2662 C CA . PRO A 1 341 ? 5.677 -19.348 -0.652 1.00 96.00 341 PRO A CA 1
ATOM 2663 C C . PRO A 1 341 ? 7.155 -18.935 -0.686 1.00 96.00 341 PRO A C 1
ATOM 2665 O O . PRO A 1 341 ? 7.605 -18.109 0.103 1.00 96.00 341 PRO A O 1
ATOM 2668 N N . VAL A 1 342 ? 7.914 -19.507 -1.619 1.00 97.12 342 VAL A N 1
ATOM 2669 C CA . VAL A 1 342 ? 9.299 -19.085 -1.856 1.00 97.12 342 VAL A CA 1
ATOM 2670 C C . VAL A 1 342 ? 9.274 -17.678 -2.459 1.00 97.12 342 VAL A C 1
ATOM 2672 O O . VAL A 1 342 ? 8.695 -17.478 -3.525 1.00 97.12 342 VAL A O 1
ATOM 2675 N N . LEU A 1 343 ? 9.864 -16.710 -1.753 1.00 97.00 343 LEU A N 1
ATOM 2676 C CA . LEU A 1 343 ? 9.898 -15.291 -2.126 1.00 97.00 343 LEU A CA 1
ATOM 2677 C C . LEU A 1 343 ? 11.201 -14.957 -2.870 1.00 97.00 343 LEU A C 1
ATOM 2679 O O . LEU A 1 343 ? 12.007 -14.157 -2.402 1.00 97.00 343 LEU A O 1
ATOM 2683 N N . ASP A 1 344 ? 11.443 -15.636 -3.990 1.00 97.12 344 ASP A N 1
ATOM 2684 C CA . ASP A 1 344 ? 12.637 -15.426 -4.814 1.00 97.12 344 ASP A CA 1
ATOM 2685 C C . ASP A 1 344 ? 12.508 -14.219 -5.769 1.00 97.12 344 ASP A C 1
ATOM 2687 O O . ASP A 1 344 ? 11.472 -13.552 -5.849 1.00 97.12 344 ASP A O 1
ATOM 2691 N N . LEU A 1 345 ? 13.576 -13.958 -6.530 1.00 96.88 345 LEU A N 1
ATOM 2692 C CA . LEU A 1 345 ? 13.641 -12.874 -7.514 1.00 96.88 345 LEU A CA 1
ATOM 2693 C C . LEU A 1 345 ? 12.508 -12.947 -8.556 1.00 96.88 345 LEU A C 1
ATOM 2695 O O . LEU A 1 345 ? 11.955 -11.923 -8.966 1.00 96.88 345 LEU A O 1
ATOM 2699 N N . GLN A 1 346 ? 12.138 -14.155 -8.990 1.00 97.31 346 GLN A N 1
ATOM 2700 C CA . GLN A 1 346 ? 11.078 -14.340 -9.980 1.00 97.31 346 GLN A CA 1
ATOM 2701 C C . GLN A 1 346 ? 9.705 -14.025 -9.382 1.00 97.31 346 GLN A C 1
ATOM 2703 O O . GLN A 1 346 ? 8.852 -13.424 -10.049 1.00 97.31 346 GLN A O 1
ATOM 2708 N N . PHE A 1 347 ? 9.488 -14.398 -8.121 1.00 97.62 347 PHE A N 1
ATOM 2709 C CA . PHE A 1 347 ? 8.306 -14.021 -7.363 1.00 97.62 347 PHE A CA 1
ATOM 2710 C C . PHE A 1 347 ? 8.211 -12.497 -7.235 1.00 97.62 347 PHE A C 1
ATOM 2712 O O . PHE A 1 347 ? 7.190 -11.930 -7.623 1.00 97.62 347 PHE A O 1
ATOM 2719 N N . ALA A 1 348 ? 9.284 -11.831 -6.796 1.00 97.38 348 ALA A N 1
ATOM 2720 C CA . ALA A 1 348 ? 9.320 -10.379 -6.610 1.00 97.38 348 ALA A CA 1
ATOM 2721 C C . ALA A 1 348 ? 8.987 -9.595 -7.891 1.00 97.38 348 ALA A C 1
ATOM 2723 O O . ALA A 1 348 ? 8.353 -8.544 -7.824 1.00 97.38 348 ALA A O 1
ATOM 2724 N N . ARG A 1 349 ? 9.357 -10.120 -9.066 1.00 96.69 349 ARG A N 1
ATOM 2725 C CA . ARG A 1 349 ? 9.076 -9.489 -10.368 1.00 96.69 349 ARG A CA 1
ATOM 2726 C C . ARG A 1 349 ? 7.667 -9.738 -10.896 1.00 96.69 349 ARG A C 1
ATOM 2728 O O . ARG A 1 349 ? 7.075 -8.850 -11.501 1.00 96.69 349 ARG A O 1
ATOM 2735 N N . SER A 1 350 ? 7.129 -10.942 -10.711 1.00 96.88 350 SER A N 1
ATOM 2736 C CA . SER A 1 350 ? 5.878 -11.360 -11.369 1.00 96.88 350 SER A CA 1
ATOM 2737 C C . SER A 1 350 ? 4.639 -11.269 -10.478 1.00 96.88 350 SER A C 1
ATOM 2739 O O . SER A 1 350 ? 3.538 -10.992 -10.962 1.00 96.88 350 SER A O 1
ATOM 2741 N N . PHE A 1 351 ? 4.799 -11.484 -9.172 1.00 97.75 351 PHE A N 1
ATOM 2742 C CA . PHE A 1 351 ? 3.691 -11.497 -8.226 1.00 97.75 351 PHE A CA 1
ATOM 2743 C C . PHE A 1 351 ? 2.994 -10.135 -8.074 1.00 97.75 351 PHE A C 1
ATOM 2745 O O . PHE A 1 351 ? 1.759 -10.134 -8.102 1.00 97.75 351 PHE A O 1
ATOM 2752 N N . PRO A 1 352 ? 3.702 -8.987 -7.986 1.00 96.81 352 PRO A N 1
ATOM 2753 C CA . PRO A 1 352 ? 3.057 -7.680 -7.833 1.00 96.81 352 PRO A CA 1
ATOM 2754 C C . PRO A 1 352 ? 2.037 -7.381 -8.928 1.00 96.81 352 PRO A C 1
ATOM 2756 O O . PRO A 1 352 ? 0.911 -6.983 -8.645 1.00 96.81 352 PRO A O 1
ATOM 2759 N N . THR A 1 353 ? 2.391 -7.653 -10.185 1.00 95.81 353 THR A N 1
ATOM 2760 C CA . THR A 1 353 ? 1.504 -7.427 -11.331 1.00 95.81 353 THR A CA 1
ATOM 2761 C C . THR A 1 353 ? 0.256 -8.303 -11.263 1.00 95.81 353 THR A C 1
ATOM 2763 O O . THR A 1 353 ? -0.855 -7.813 -11.472 1.00 95.81 353 THR A O 1
ATOM 2766 N N . ALA A 1 354 ? 0.409 -9.588 -10.928 1.00 96.75 354 ALA A N 1
ATOM 2767 C CA . ALA A 1 354 ? -0.728 -10.495 -10.767 1.00 96.75 354 ALA A CA 1
ATOM 2768 C C . ALA A 1 354 ? -1.635 -10.072 -9.599 1.00 96.75 354 ALA A C 1
ATOM 2770 O O . ALA A 1 354 ? -2.860 -10.110 -9.717 1.00 96.75 354 ALA A O 1
ATOM 2771 N N . PHE A 1 355 ? -1.041 -9.644 -8.484 1.00 97.50 355 PHE A N 1
ATOM 2772 C CA . PHE A 1 355 ? -1.766 -9.170 -7.311 1.00 97.50 355 PHE A CA 1
ATOM 2773 C C . PHE A 1 355 ? -2.541 -7.878 -7.590 1.00 97.50 355 PHE A C 1
ATOM 2775 O O . PHE A 1 355 ? -3.731 -7.823 -7.292 1.00 97.50 355 PHE A O 1
ATOM 2782 N N . LEU A 1 356 ? -1.918 -6.878 -8.216 1.00 95.56 356 LEU A N 1
ATOM 2783 C CA . LEU A 1 356 ? -2.578 -5.615 -8.561 1.00 95.56 356 LEU A CA 1
ATOM 2784 C C . LEU A 1 356 ? -3.683 -5.799 -9.606 1.00 95.56 356 LEU A C 1
ATOM 2786 O O . LEU A 1 356 ? -4.724 -5.154 -9.510 1.00 95.56 356 LEU A O 1
ATOM 2790 N N . THR A 1 357 ? -3.500 -6.718 -10.559 1.00 94.75 357 THR A N 1
ATOM 2791 C CA . THR A 1 357 ? -4.562 -7.087 -11.511 1.00 94.75 357 THR A CA 1
ATOM 2792 C C . THR A 1 357 ? -5.783 -7.619 -10.765 1.00 94.75 357 THR A C 1
ATOM 2794 O O . THR A 1 357 ? -6.892 -7.130 -10.960 1.00 94.75 357 THR A O 1
ATOM 2797 N N . TRP A 1 358 ? -5.574 -8.560 -9.841 1.00 96.12 358 TRP A N 1
ATOM 2798 C CA . TRP A 1 358 ? -6.654 -9.084 -9.011 1.00 96.12 358 TRP A CA 1
ATOM 2799 C C . TRP A 1 358 ? -7.280 -8.001 -8.120 1.00 96.12 358 TRP A C 1
ATOM 2801 O O . TRP A 1 358 ? -8.503 -7.938 -8.011 1.00 96.12 358 TRP A O 1
ATOM 2811 N N . TRP A 1 359 ? -6.468 -7.128 -7.513 1.00 95.94 359 TRP A N 1
ATOM 2812 C CA . TRP A 1 359 ? -6.947 -5.999 -6.711 1.00 95.94 359 TRP A CA 1
ATOM 2813 C C . TRP A 1 359 ? -7.898 -5.104 -7.500 1.00 95.94 359 TRP A C 1
ATOM 2815 O O . TRP A 1 359 ? -8.979 -4.799 -6.997 1.00 95.94 359 TRP A O 1
ATOM 2825 N N . ARG A 1 360 ? -7.533 -4.753 -8.738 1.00 93.69 360 ARG A N 1
ATOM 2826 C CA . ARG A 1 360 ? -8.345 -3.951 -9.659 1.00 93.69 360 ARG A CA 1
ATOM 2827 C C . ARG A 1 360 ? -9.673 -4.627 -10.000 1.00 93.69 360 ARG A C 1
ATOM 2829 O O . ARG A 1 360 ? -10.709 -3.975 -9.941 1.00 93.69 360 ARG A O 1
ATOM 2836 N N . ASP A 1 361 ? -9.668 -5.931 -10.264 1.00 93.12 361 ASP A N 1
ATOM 2837 C CA . ASP A 1 361 ? -10.885 -6.691 -10.593 1.00 93.12 361 ASP A CA 1
ATOM 2838 C C . ASP A 1 361 ? -11.902 -6.743 -9.436 1.00 93.12 361 ASP A C 1
ATOM 2840 O O . ASP A 1 361 ? -13.084 -7.025 -9.641 1.00 93.12 361 ASP A O 1
ATOM 2844 N N . MET A 1 362 ? -11.459 -6.495 -8.200 1.00 95.00 362 MET A N 1
ATOM 2845 C CA . MET A 1 362 ? -12.329 -6.435 -7.021 1.00 95.00 362 MET A CA 1
ATOM 2846 C C . MET A 1 362 ? -12.916 -5.046 -6.773 1.00 95.00 362 MET A C 1
ATOM 2848 O O . MET A 1 362 ? -13.806 -4.908 -5.923 1.00 95.00 362 MET A O 1
ATOM 2852 N N . GLN A 1 363 ? -12.426 -4.023 -7.472 1.00 93.81 363 GLN A N 1
ATOM 2853 C CA . GLN A 1 363 ? -12.810 -2.653 -7.184 1.00 93.81 363 GLN A CA 1
ATOM 2854 C C . GLN A 1 363 ? -14.273 -2.407 -7.546 1.00 93.81 363 GLN A C 1
ATOM 2856 O O . GLN A 1 363 ? -14.789 -2.962 -8.519 1.00 93.81 363 GLN A O 1
ATOM 2861 N N . PRO A 1 364 ? -14.989 -1.613 -6.737 1.00 92.81 364 PRO A N 1
ATOM 2862 C CA . PRO A 1 364 ? -16.350 -1.231 -7.067 1.00 92.81 364 PRO A CA 1
ATOM 2863 C C . PRO A 1 364 ? -16.413 -0.501 -8.411 1.00 92.81 364 PRO A C 1
ATOM 2865 O O . PRO A 1 364 ? -15.489 0.219 -8.771 1.00 92.81 364 PRO A O 1
ATOM 2868 N N . SER A 1 365 ? -17.536 -0.603 -9.123 1.00 90.88 365 SER A N 1
ATOM 2869 C CA . SER A 1 365 ? -17.696 0.006 -10.455 1.00 90.88 365 SER A CA 1
ATOM 2870 C C . SER A 1 365 ? -17.544 1.530 -10.476 1.00 90.88 365 SER A C 1
ATOM 2872 O O . SER A 1 365 ? -17.217 2.101 -11.509 1.00 90.88 365 SER A O 1
ATOM 2874 N N . TRP A 1 366 ? -17.790 2.201 -9.346 1.00 90.75 366 TRP A N 1
ATOM 2875 C CA . TRP A 1 366 ? -17.567 3.643 -9.205 1.00 90.75 366 TRP A CA 1
ATOM 2876 C C . TRP A 1 366 ? -16.079 4.013 -9.150 1.00 90.75 366 TRP A C 1
ATOM 2878 O O . TRP A 1 366 ? -15.734 5.180 -9.297 1.00 90.75 366 TRP A O 1
ATOM 2888 N N . ARG A 1 367 ? -15.196 3.029 -8.969 1.00 90.56 367 ARG A N 1
ATOM 2889 C CA . ARG A 1 367 ? -13.750 3.187 -8.983 1.00 90.56 367 ARG A CA 1
ATOM 2890 C C . ARG A 1 367 ? -13.199 2.664 -10.307 1.00 90.56 367 ARG A C 1
ATOM 2892 O O . ARG A 1 367 ? -12.852 1.494 -10.435 1.00 90.56 367 ARG A O 1
ATOM 2899 N N . SER A 1 368 ? -13.152 3.540 -11.306 1.00 82.62 368 SER A N 1
ATOM 2900 C CA . SER A 1 368 ? -12.566 3.218 -12.610 1.00 82.62 368 SER A CA 1
ATOM 2901 C C . SER A 1 368 ? -11.059 3.465 -12.586 1.00 82.62 368 SER A C 1
ATOM 2903 O O . SER A 1 368 ? -10.614 4.508 -12.114 1.00 82.62 368 SER A O 1
ATOM 2905 N N . PHE A 1 369 ? -10.287 2.502 -13.082 1.00 83.88 369 PHE A N 1
ATOM 2906 C CA . PHE A 1 369 ? -8.851 2.657 -13.311 1.00 83.88 369 PHE A CA 1
ATOM 2907 C C . PHE A 1 369 ? -8.646 3.045 -14.763 1.00 83.88 369 PHE A C 1
ATOM 2909 O O . PHE A 1 369 ? -9.348 2.538 -15.637 1.00 83.88 369 PHE A O 1
ATOM 2916 N N . GLU A 1 370 ? -7.679 3.917 -15.011 1.00 82.25 370 GLU A N 1
ATOM 2917 C CA . GLU A 1 370 ? -7.205 4.126 -16.370 1.00 82.25 370 GLU A CA 1
ATOM 2918 C C . GLU A 1 370 ? -6.484 2.857 -16.845 1.00 82.25 370 GLU A C 1
ATOM 2920 O O . GLU A 1 370 ? -5.781 2.190 -16.074 1.00 82.25 370 GLU A O 1
ATOM 2925 N N . ASP A 1 371 ? -6.707 2.477 -18.101 1.00 77.88 371 ASP A N 1
ATOM 2926 C CA . ASP A 1 371 ? -6.166 1.237 -18.639 1.00 77.88 371 ASP A CA 1
ATOM 2927 C C . ASP A 1 371 ? -4.635 1.234 -18.552 1.00 77.88 371 ASP A C 1
ATOM 2929 O O . ASP A 1 371 ? -3.942 2.062 -19.134 1.00 77.88 371 ASP A O 1
ATOM 2933 N N . GLY A 1 372 ? -4.102 0.278 -17.789 1.00 74.31 372 GLY A N 1
ATOM 2934 C CA . GLY A 1 372 ? -2.662 0.110 -17.593 1.00 74.31 372 GLY A CA 1
ATOM 2935 C C . GLY A 1 372 ? -2.039 1.005 -16.518 1.00 74.31 372 GLY A C 1
ATOM 2936 O O . GLY A 1 372 ? -0.857 0.821 -16.219 1.00 74.31 372 GLY A O 1
ATOM 2937 N N . SER A 1 373 ? -2.794 1.912 -15.886 1.00 79.44 373 SER A N 1
ATOM 2938 C CA . SER A 1 373 ? -2.264 2.704 -14.777 1.00 79.44 373 SER A CA 1
ATOM 2939 C C . SER A 1 373 ? -2.256 1.893 -13.475 1.00 79.44 373 SER A C 1
ATOM 2941 O O . SER A 1 373 ? -3.206 1.194 -13.117 1.00 79.44 373 SER A O 1
ATOM 2943 N N . PHE A 1 374 ? -1.129 1.961 -12.763 1.00 71.44 374 PHE A N 1
ATOM 2944 C CA . PHE A 1 374 ? -0.989 1.404 -11.412 1.00 71.44 374 PHE A CA 1
ATOM 2945 C C . PHE A 1 374 ? -1.330 2.425 -10.327 1.00 71.44 374 PHE A C 1
ATOM 2947 O O . PHE A 1 374 ? -1.315 2.088 -9.145 1.00 71.44 374 PHE A O 1
ATOM 2954 N N . GLN A 1 375 ? -1.590 3.672 -10.719 1.00 77.81 375 GLN A N 1
ATOM 2955 C CA . GLN A 1 375 ? -1.918 4.729 -9.783 1.00 77.81 375 GLN A CA 1
ATOM 2956 C C . GLN A 1 375 ? -3.392 4.606 -9.389 1.00 77.81 375 GLN A C 1
ATOM 2958 O O . GLN A 1 375 ? -4.257 4.536 -10.268 1.00 77.81 375 GLN A O 1
ATOM 2963 N N . PRO A 1 376 ? -3.695 4.569 -8.082 1.00 74.81 376 PRO A N 1
ATOM 2964 C CA . PRO A 1 376 ? -5.055 4.736 -7.608 1.00 74.81 376 PRO A CA 1
ATOM 2965 C C . PRO A 1 376 ? -5.671 5.997 -8.227 1.00 74.81 376 PRO A C 1
ATOM 2967 O O . PRO A 1 376 ? -5.014 7.040 -8.227 1.00 74.81 376 PRO A O 1
ATOM 2970 N N . PRO A 1 377 ? -6.911 5.950 -8.740 1.00 77.50 377 PRO A N 1
ATOM 2971 C CA . PRO A 1 377 ? -7.591 7.169 -9.148 1.00 77.50 377 PRO A CA 1
ATOM 2972 C C . PRO A 1 377 ? -7.718 8.108 -7.943 1.00 77.50 377 PRO A C 1
ATOM 2974 O O . PRO A 1 377 ? -8.134 7.676 -6.864 1.00 77.50 377 PRO A O 1
ATOM 2977 N N . ALA A 1 378 ? -7.388 9.388 -8.133 1.00 75.06 378 ALA A N 1
ATOM 2978 C CA . ALA A 1 378 ? -7.690 10.418 -7.148 1.00 75.06 378 ALA A CA 1
ATOM 2979 C C . ALA A 1 378 ? -9.207 10.435 -6.915 1.00 75.06 378 ALA A C 1
ATOM 2981 O O . ALA A 1 378 ? -9.989 10.544 -7.863 1.00 75.06 378 ALA A O 1
ATOM 2982 N N . PHE A 1 379 ? -9.642 10.280 -5.668 1.00 70.19 379 PHE A N 1
ATOM 2983 C CA . PHE A 1 379 ? -11.058 10.168 -5.332 1.00 70.19 379 PHE A CA 1
ATOM 2984 C C . PHE A 1 379 ? -11.473 11.372 -4.486 1.00 70.19 379 PHE A C 1
ATOM 2986 O O . PHE A 1 379 ? -10.860 11.686 -3.472 1.00 70.19 379 PHE A O 1
ATOM 2993 N N . ALA A 1 380 ? -12.536 12.055 -4.916 1.00 64.31 380 ALA A N 1
ATOM 2994 C CA . ALA A 1 380 ? -13.137 13.147 -4.151 1.00 64.31 380 ALA A CA 1
ATOM 2995 C C . ALA A 1 380 ? -14.218 12.643 -3.180 1.00 64.31 380 ALA A C 1
ATOM 2997 O O . ALA A 1 380 ? -14.463 13.263 -2.152 1.00 64.31 380 ALA A O 1
ATOM 2998 N N . THR A 1 381 ? -14.893 11.531 -3.508 1.00 75.38 381 THR A N 1
ATOM 2999 C CA . THR A 1 381 ? -15.963 10.945 -2.685 1.00 75.38 381 THR A CA 1
ATOM 3000 C C . THR A 1 381 ? -16.055 9.433 -2.878 1.00 75.38 381 THR A C 1
ATOM 3002 O O . THR A 1 381 ? -15.821 8.917 -3.972 1.00 75.38 381 THR A O 1
ATOM 3005 N N . PHE A 1 382 ? -16.419 8.717 -1.813 1.00 86.12 382 PHE A N 1
ATOM 3006 C CA . PHE A 1 382 ? -16.730 7.293 -1.882 1.00 86.12 382 PHE A CA 1
ATOM 3007 C C . PHE A 1 382 ? -18.078 7.040 -2.567 1.00 86.12 382 PHE A C 1
ATOM 3009 O O . PHE A 1 382 ? -19.050 7.767 -2.356 1.00 86.12 382 PHE A O 1
ATOM 3016 N N . GLY A 1 383 ? -18.162 5.960 -3.347 1.00 86.50 383 GLY A N 1
ATOM 3017 C CA . GLY A 1 383 ? -19.434 5.495 -3.894 1.00 86.50 383 GLY A CA 1
ATOM 3018 C C . GLY A 1 383 ? -20.325 4.802 -2.854 1.00 86.50 383 GLY A C 1
ATOM 3019 O O . GLY A 1 383 ? -19.941 4.543 -1.715 1.00 86.50 383 GLY A O 1
ATOM 3020 N N . THR A 1 384 ? -21.550 4.459 -3.260 1.00 85.62 384 THR A N 1
ATOM 3021 C CA . THR A 1 384 ? -22.562 3.863 -2.365 1.00 85.62 384 THR A CA 1
ATOM 3022 C C . THR A 1 384 ? -22.528 2.335 -2.305 1.00 85.62 384 THR A C 1
ATOM 3024 O O . THR A 1 384 ? -23.062 1.750 -1.364 1.00 85.62 384 THR A O 1
ATOM 3027 N N . SER A 1 385 ? -21.915 1.670 -3.291 1.00 91.31 385 SER A N 1
ATOM 3028 C CA . SER A 1 385 ? -21.896 0.206 -3.394 1.00 91.31 385 SER A CA 1
ATOM 3029 C C . SER A 1 385 ? -20.528 -0.366 -3.040 1.00 91.31 385 SER A C 1
ATOM 3031 O O . SER A 1 385 ? -19.561 -0.175 -3.772 1.00 91.31 385 SER A O 1
ATOM 3033 N N . TRP A 1 386 ? -20.465 -1.126 -1.947 1.00 93.75 386 TRP A N 1
ATOM 3034 C CA . TRP A 1 386 ? -19.246 -1.780 -1.450 1.00 93.75 386 TRP A CA 1
ATOM 3035 C C . TRP A 1 386 ? -19.299 -3.308 -1.557 1.00 93.75 386 TRP A C 1
ATOM 3037 O O . TRP A 1 386 ? -18.515 -4.018 -0.935 1.00 93.75 386 TRP A O 1
ATOM 3047 N N . VAL A 1 387 ? -20.248 -3.847 -2.327 1.00 92.19 387 VAL A N 1
ATOM 3048 C CA . VAL A 1 387 ? -20.612 -5.277 -2.322 1.00 92.19 387 VAL A CA 1
ATOM 3049 C C . VAL A 1 387 ? -19.428 -6.211 -2.614 1.00 92.19 387 VAL A C 1
ATOM 3051 O O . VAL A 1 387 ? -19.375 -7.321 -2.076 1.00 92.19 387 VAL A O 1
ATOM 3054 N N . THR A 1 388 ? -18.483 -5.788 -3.455 1.00 94.00 388 THR A N 1
ATOM 3055 C CA . THR A 1 388 ? -17.308 -6.587 -3.835 1.00 94.00 388 THR A CA 1
ATOM 3056 C C . THR A 1 388 ? -16.254 -6.648 -2.730 1.00 94.00 388 THR A C 1
ATOM 3058 O O . THR A 1 388 ? -15.714 -7.729 -2.489 1.00 94.00 388 THR A O 1
ATOM 3061 N N . LEU A 1 389 ? -16.026 -5.534 -2.025 1.00 95.88 389 LEU A N 1
ATOM 3062 C CA . LEU A 1 389 ? -15.017 -5.384 -0.967 1.00 95.88 389 LEU A CA 1
ATOM 3063 C C . LEU A 1 389 ? -15.555 -5.642 0.453 1.00 95.88 389 LEU A C 1
ATOM 3065 O O . LEU A 1 389 ? -14.779 -5.818 1.390 1.00 95.88 389 LEU A O 1
ATOM 3069 N N . ASN A 1 390 ? -16.876 -5.715 0.633 1.00 95.25 390 ASN A N 1
ATOM 3070 C CA . ASN A 1 390 ? -17.533 -6.023 1.907 1.00 95.25 390 ASN A CA 1
ATOM 3071 C C . ASN A 1 390 ? -17.445 -7.533 2.229 1.00 95.25 390 ASN A C 1
ATOM 3073 O O . ASN A 1 390 ? -18.440 -8.269 2.215 1.00 95.25 390 ASN A O 1
ATOM 3077 N N . ARG A 1 391 ? -16.217 -8.018 2.446 1.00 95.50 391 ARG A N 1
ATOM 3078 C CA . ARG A 1 391 ? -15.866 -9.421 2.709 1.00 95.50 391 ARG A CA 1
ATOM 3079 C C . ARG A 1 391 ? -14.968 -9.514 3.939 1.00 95.50 391 ARG A C 1
ATOM 3081 O O . ARG A 1 391 ? -13.868 -8.978 3.951 1.00 95.50 391 ARG A O 1
ATOM 3088 N N . TRP A 1 392 ? -15.408 -10.265 4.939 1.00 95.12 392 TRP A N 1
ATOM 3089 C CA . TRP A 1 392 ? -14.729 -10.392 6.234 1.00 95.12 392 TRP A CA 1
ATOM 3090 C C . TRP A 1 392 ? -14.325 -11.833 6.512 1.00 95.12 392 TRP A C 1
ATOM 3092 O O . TRP A 1 392 ? -14.842 -12.780 5.896 1.00 95.12 392 TRP A O 1
ATOM 3102 N N . GLY A 1 393 ? -13.452 -12.016 7.488 1.00 95.88 393 GLY A N 1
ATOM 3103 C CA . GLY A 1 393 ? -13.020 -13.325 7.925 1.00 95.88 393 GLY A CA 1
ATOM 3104 C C . GLY A 1 393 ? -11.838 -13.873 7.115 1.00 95.88 393 GLY A C 1
ATOM 3105 O O . GLY A 1 393 ? -11.191 -13.157 6.346 1.00 95.88 393 GLY A O 1
ATOM 3106 N N . PRO A 1 394 ? -11.567 -15.188 7.207 1.00 95.62 394 PRO A N 1
ATOM 3107 C CA . PRO A 1 394 ? -10.319 -15.786 6.721 1.00 95.62 394 PRO A CA 1
ATOM 3108 C C . PRO A 1 394 ? -10.165 -15.809 5.190 1.00 95.62 394 PRO A C 1
ATOM 3110 O O . PRO A 1 394 ? -9.096 -16.143 4.689 1.00 95.62 394 PRO A O 1
ATOM 3113 N N . ASN A 1 395 ? -11.232 -15.513 4.439 1.00 94.62 395 ASN A N 1
ATOM 3114 C CA . ASN A 1 395 ? -11.223 -15.439 2.972 1.00 94.62 395 ASN A CA 1
ATOM 3115 C C . ASN A 1 395 ? -11.502 -14.014 2.441 1.00 94.62 395 ASN A C 1
ATOM 3117 O O . ASN A 1 395 ? -11.736 -13.854 1.240 1.00 94.62 395 ASN A O 1
ATOM 3121 N N . GLY A 1 396 ? -11.566 -13.019 3.332 1.00 96.00 396 GLY A N 1
ATOM 3122 C CA . GLY A 1 396 ? -11.777 -11.608 3.009 1.00 96.00 396 GLY A CA 1
ATOM 3123 C C . GLY A 1 396 ? -10.453 -10.846 2.945 1.00 96.00 396 GLY A C 1
ATOM 3124 O O . GLY A 1 396 ? -9.479 -11.330 2.365 1.00 96.00 396 GLY A O 1
ATOM 3125 N N . TRP A 1 397 ? -10.409 -9.690 3.606 1.00 97.56 397 TRP A N 1
ATOM 3126 C CA . TRP A 1 397 ? -9.240 -8.803 3.684 1.00 97.56 397 TRP A CA 1
ATOM 3127 C C . TRP A 1 397 ? -7.968 -9.442 4.247 1.00 97.56 397 TRP A C 1
ATOM 3129 O O . TRP A 1 397 ? -6.872 -9.049 3.854 1.00 97.56 397 TRP A O 1
ATOM 3139 N N . ALA A 1 398 ? -8.088 -10.497 5.058 1.00 97.25 398 ALA A N 1
ATOM 3140 C CA . ALA A 1 398 ? -6.934 -11.278 5.502 1.00 97.25 398 ALA A CA 1
ATOM 3141 C C . ALA A 1 398 ? -6.072 -11.774 4.322 1.00 97.25 398 ALA A C 1
ATOM 3143 O O . ALA A 1 398 ? -4.850 -11.801 4.419 1.00 97.25 398 ALA A O 1
ATOM 3144 N N . LEU A 1 399 ? -6.685 -12.132 3.185 1.00 97.31 399 LEU A N 1
ATOM 3145 C CA . LEU A 1 399 ? -5.944 -12.578 1.999 1.00 97.31 399 LEU A CA 1
ATOM 3146 C C . LEU A 1 399 ? -5.202 -11.432 1.296 1.00 97.31 399 LEU A C 1
ATOM 3148 O O . LEU A 1 399 ? -4.145 -11.671 0.719 1.00 97.31 399 LEU A O 1
ATOM 3152 N N . ILE A 1 400 ? -5.728 -10.205 1.363 1.00 98.12 400 ILE A N 1
ATOM 3153 C CA . ILE A 1 400 ? -5.067 -9.006 0.826 1.00 98.12 400 ILE A CA 1
ATOM 3154 C C . ILE A 1 400 ? -3.798 -8.719 1.625 1.00 98.12 400 ILE A C 1
ATOM 3156 O O . ILE A 1 400 ? -2.728 -8.567 1.043 1.00 98.12 400 ILE A O 1
ATOM 3160 N N . LEU A 1 401 ? -3.899 -8.749 2.956 1.00 98.25 401 LEU A N 1
ATOM 3161 C CA . LEU A 1 401 ? -2.754 -8.579 3.849 1.00 98.25 401 LEU A CA 1
ATOM 3162 C C . LEU A 1 401 ? -1.695 -9.666 3.646 1.00 98.25 401 LEU A C 1
ATOM 3164 O O . LEU A 1 401 ? -0.510 -9.357 3.619 1.00 98.25 401 LEU A O 1
ATOM 3168 N N . VAL A 1 402 ? -2.102 -10.921 3.421 1.00 98.06 402 VAL A N 1
ATOM 3169 C CA . VAL A 1 402 ? -1.165 -12.011 3.095 1.00 98.06 402 VAL A CA 1
ATOM 3170 C C . VAL A 1 402 ? -0.390 -11.697 1.811 1.00 98.06 402 VAL A C 1
ATOM 3172 O O . VAL A 1 402 ? 0.832 -11.829 1.785 1.00 98.06 402 VAL A O 1
ATOM 3175 N N . CYS A 1 403 ? -1.072 -11.247 0.754 1.00 98.44 403 CYS A N 1
ATOM 3176 C CA . CYS A 1 403 ? -0.409 -10.854 -0.490 1.00 98.44 403 CYS A CA 1
ATOM 3177 C C . CYS A 1 403 ? 0.529 -9.657 -0.300 1.00 98.44 403 CYS A C 1
ATOM 3179 O O . CYS A 1 403 ? 1.638 -9.673 -0.830 1.00 98.44 403 CYS A O 1
ATOM 3181 N N . LEU A 1 404 ? 0.122 -8.652 0.479 1.00 98.44 404 LEU A N 1
ATOM 3182 C CA . LEU A 1 404 ? 0.975 -7.512 0.811 1.00 98.44 404 LEU A CA 1
ATOM 3183 C C . LEU A 1 404 ? 2.210 -7.944 1.602 1.00 98.44 404 LEU A C 1
ATOM 3185 O O . LEU A 1 404 ? 3.308 -7.522 1.251 1.00 98.44 404 LEU A O 1
ATOM 3189 N N . LYS A 1 405 ? 2.067 -8.831 2.592 1.00 98.25 405 LYS A N 1
ATOM 3190 C CA . LYS A 1 405 ? 3.201 -9.403 3.327 1.00 98.25 405 LYS A CA 1
ATOM 3191 C C . LYS A 1 405 ? 4.176 -10.111 2.391 1.00 98.25 405 LYS A C 1
ATOM 3193 O O . LYS A 1 405 ? 5.375 -9.860 2.457 1.00 98.25 405 LYS A O 1
ATOM 3198 N N . TRP A 1 406 ? 3.680 -10.961 1.491 1.00 98.31 406 TRP A N 1
ATOM 3199 C CA . TRP A 1 406 ? 4.539 -11.672 0.538 1.00 98.31 406 TRP A CA 1
ATOM 3200 C C . TRP A 1 406 ? 5.254 -10.733 -0.421 1.00 98.31 406 TRP A C 1
ATOM 3202 O O . TRP A 1 406 ? 6.448 -10.898 -0.655 1.00 98.31 406 TRP A O 1
ATOM 3212 N N . TRP A 1 407 ? 4.547 -9.744 -0.967 1.00 98.19 407 TRP A N 1
ATOM 3213 C CA . TRP A 1 407 ? 5.167 -8.754 -1.838 1.00 98.19 407 TRP A CA 1
ATOM 3214 C C . TRP A 1 407 ? 6.232 -7.968 -1.068 1.00 98.19 407 TRP A C 1
ATOM 3216 O O . TRP A 1 407 ? 7.382 -7.950 -1.498 1.00 98.19 407 TRP A O 1
ATOM 3226 N N . GLY A 1 408 ? 5.902 -7.421 0.102 1.00 97.94 408 GLY A N 1
ATOM 3227 C CA . GLY A 1 408 ? 6.839 -6.658 0.924 1.00 97.94 408 GLY A CA 1
ATOM 3228 C C . GLY A 1 408 ? 8.093 -7.455 1.283 1.00 97.94 408 GLY A C 1
ATOM 3229 O O . GLY A 1 408 ? 9.201 -6.994 1.025 1.00 97.94 408 GLY A O 1
ATOM 3230 N N . GLY A 1 409 ? 7.924 -8.695 1.753 1.00 97.62 409 GLY A N 1
ATOM 3231 C CA . GLY A 1 409 ? 9.040 -9.589 2.072 1.00 97.62 409 GLY A CA 1
ATOM 3232 C C . GLY A 1 409 ? 9.875 -9.990 0.851 1.00 97.62 409 GLY A C 1
ATOM 3233 O O . GLY A 1 409 ? 11.086 -10.161 0.960 1.00 97.62 409 GLY A O 1
ATOM 3234 N N . SER A 1 410 ? 9.266 -10.090 -0.336 1.00 97.81 410 SER A N 1
ATOM 3235 C CA . SER A 1 410 ? 9.993 -10.432 -1.566 1.00 97.81 410 SER A CA 1
ATOM 3236 C C . SER A 1 410 ? 10.911 -9.319 -2.075 1.00 97.81 410 SER A C 1
ATOM 3238 O O . SER A 1 410 ? 11.844 -9.607 -2.820 1.00 97.81 410 SER A O 1
ATOM 3240 N N . ILE A 1 411 ? 10.712 -8.063 -1.659 1.00 97.56 411 ILE A N 1
ATOM 3241 C CA . ILE A 1 411 ? 11.543 -6.933 -2.112 1.00 97.56 411 ILE A CA 1
ATOM 3242 C C . ILE A 1 411 ? 13.000 -7.101 -1.673 1.00 97.56 411 ILE A C 1
ATOM 3244 O O . ILE A 1 411 ? 13.900 -6.726 -2.418 1.00 97.56 411 ILE A O 1
ATOM 3248 N N . ALA A 1 412 ? 13.259 -7.747 -0.533 1.00 94.88 412 ALA A N 1
ATOM 3249 C CA . ALA A 1 412 ? 14.620 -8.051 -0.093 1.00 94.88 412 ALA A CA 1
ATOM 3250 C C . ALA A 1 412 ? 15.393 -8.935 -1.096 1.00 94.88 412 ALA A C 1
ATOM 3252 O O . ALA A 1 412 ? 16.615 -8.842 -1.183 1.00 94.88 412 ALA A O 1
ATOM 3253 N N . SER A 1 413 ? 14.700 -9.747 -1.906 1.00 93.81 413 SER A N 1
ATOM 3254 C CA . SER A 1 413 ? 15.332 -10.545 -2.970 1.00 93.81 413 SER A CA 1
ATOM 3255 C C . SER A 1 413 ? 15.807 -9.708 -4.169 1.00 93.81 413 SER A C 1
ATOM 3257 O O . SER A 1 413 ? 16.594 -10.193 -4.977 1.00 93.81 413 SER A O 1
ATOM 3259 N N . LEU A 1 414 ? 15.383 -8.441 -4.265 1.00 92.94 414 LEU A N 1
ATOM 3260 C CA . LEU A 1 414 ? 15.820 -7.476 -5.280 1.00 92.94 414 LEU A CA 1
ATOM 3261 C C . LEU A 1 414 ? 17.114 -6.744 -4.884 1.00 92.94 414 LEU A C 1
ATOM 3263 O O . LEU A 1 414 ? 17.503 -5.792 -5.556 1.00 92.94 414 LEU A O 1
ATOM 3267 N N . ALA A 1 415 ? 17.797 -7.167 -3.812 1.00 88.00 415 ALA A N 1
ATOM 3268 C CA . ALA A 1 415 ? 18.977 -6.487 -3.268 1.00 88.00 415 ALA A CA 1
ATOM 3269 C C . ALA A 1 415 ? 20.134 -6.305 -4.273 1.00 88.00 415 ALA A C 1
ATOM 3271 O O . ALA A 1 415 ? 20.948 -5.400 -4.103 1.00 88.00 415 ALA A O 1
ATOM 3272 N N . GLU A 1 416 ? 20.198 -7.119 -5.331 1.00 90.62 416 GLU A N 1
ATOM 3273 C CA . GLU A 1 416 ? 21.182 -6.967 -6.414 1.00 90.62 416 GLU A CA 1
ATOM 3274 C C . GLU A 1 416 ? 20.985 -5.673 -7.226 1.00 90.62 416 GLU A C 1
ATOM 3276 O O . GLU A 1 416 ? 21.933 -5.160 -7.818 1.00 90.62 416 GLU A O 1
ATOM 3281 N N . SER A 1 417 ? 19.772 -5.112 -7.228 1.00 94.56 417 SER A N 1
ATOM 3282 C CA . SER A 1 417 ? 19.415 -3.886 -7.936 1.00 94.56 417 SER A CA 1
ATOM 3283 C C . SER A 1 417 ? 18.675 -2.934 -7.000 1.00 94.56 417 SER A C 1
ATOM 3285 O O . SER A 1 417 ? 17.447 -2.942 -6.908 1.00 94.56 417 SER A O 1
ATOM 3287 N N . LYS A 1 418 ? 19.431 -2.061 -6.320 1.00 93.56 418 LYS A N 1
ATOM 3288 C CA . LYS A 1 418 ? 18.868 -1.061 -5.398 1.00 93.56 418 LYS A CA 1
ATOM 3289 C C . LYS A 1 418 ? 17.742 -0.238 -6.041 1.00 93.56 418 LYS A C 1
ATOM 3291 O O . LYS A 1 418 ? 16.703 -0.054 -5.427 1.00 93.56 418 LYS A O 1
ATOM 3296 N N . ALA A 1 419 ? 17.917 0.191 -7.292 1.00 94.56 419 ALA A N 1
ATOM 3297 C CA . ALA A 1 419 ? 16.897 0.958 -8.006 1.00 94.56 419 ALA A CA 1
ATOM 3298 C C . ALA A 1 419 ? 15.600 0.156 -8.237 1.00 94.56 419 ALA A C 1
ATOM 3300 O O . ALA A 1 419 ? 14.508 0.694 -8.076 1.00 94.56 419 ALA A O 1
ATOM 3301 N N . GLU A 1 420 ? 15.699 -1.133 -8.585 1.00 94.69 420 GLU A N 1
ATOM 3302 C CA . GLU A 1 420 ? 14.527 -2.007 -8.751 1.00 94.69 420 GLU A CA 1
ATOM 3303 C C . GLU A 1 420 ? 13.823 -2.242 -7.404 1.00 94.69 420 GLU A C 1
ATOM 3305 O O . GLU A 1 420 ? 12.592 -2.187 -7.336 1.00 94.69 420 GLU A O 1
ATOM 3310 N N . ALA A 1 421 ? 14.593 -2.436 -6.328 1.00 95.69 421 ALA A N 1
ATOM 3311 C CA . ALA A 1 421 ? 14.075 -2.573 -4.970 1.00 95.69 421 ALA A CA 1
ATOM 3312 C C . ALA A 1 421 ? 13.344 -1.304 -4.499 1.00 95.69 421 ALA A C 1
ATOM 3314 O O . ALA A 1 421 ? 12.212 -1.407 -4.028 1.00 95.69 421 ALA A O 1
ATOM 3315 N N . ASP A 1 422 ? 13.936 -0.122 -4.694 1.00 94.25 422 ASP A N 1
ATOM 3316 C CA . ASP A 1 422 ? 13.353 1.175 -4.323 1.00 94.25 422 ASP A CA 1
ATOM 3317 C C . ASP A 1 422 ? 12.037 1.430 -5.087 1.00 94.25 422 ASP A C 1
ATOM 3319 O O . ASP A 1 422 ? 11.022 1.804 -4.496 1.00 94.25 422 ASP A O 1
ATOM 3323 N N . ILE A 1 423 ? 12.001 1.141 -6.394 1.00 93.88 423 ILE A N 1
ATOM 3324 C CA . ILE A 1 423 ? 10.777 1.256 -7.207 1.00 93.88 423 ILE A CA 1
ATOM 3325 C C . ILE A 1 423 ? 9.706 0.263 -6.735 1.00 93.88 423 ILE A C 1
ATOM 3327 O O . ILE A 1 423 ? 8.526 0.612 -6.646 1.00 93.88 423 ILE A O 1
ATOM 3331 N N . SER A 1 424 ? 10.088 -0.984 -6.454 1.00 95.12 424 SER A N 1
ATOM 3332 C CA . SER A 1 424 ? 9.156 -2.006 -5.969 1.00 95.12 424 SER A CA 1
ATOM 3333 C C . SER A 1 424 ? 8.602 -1.648 -4.589 1.00 95.12 424 SER A C 1
ATOM 3335 O O . SER A 1 424 ? 7.407 -1.822 -4.343 1.00 95.12 424 SER A O 1
ATOM 3337 N N . ARG A 1 425 ? 9.440 -1.071 -3.718 1.00 96.31 425 ARG A N 1
ATOM 3338 C CA . ARG A 1 425 ? 9.045 -0.543 -2.410 1.00 96.31 425 ARG A CA 1
ATOM 3339 C C . ARG A 1 425 ? 8.011 0.557 -2.547 1.00 96.31 425 ARG A C 1
ATOM 3341 O O . ARG A 1 425 ? 6.941 0.421 -1.966 1.00 96.31 425 ARG A O 1
ATOM 3348 N N . LEU A 1 426 ? 8.272 1.565 -3.372 1.00 94.62 426 LEU A N 1
ATOM 3349 C CA . LEU A 1 426 ? 7.319 2.650 -3.591 1.00 94.62 426 LEU A CA 1
ATOM 3350 C C . LEU A 1 426 ? 5.965 2.124 -4.094 1.00 94.62 426 LEU A C 1
ATOM 3352 O O . LEU A 1 426 ? 4.916 2.497 -3.578 1.00 94.62 426 LEU A O 1
ATOM 3356 N N . LYS A 1 427 ? 5.971 1.211 -5.074 1.00 94.19 427 LYS A N 1
ATOM 3357 C CA . LYS A 1 427 ? 4.735 0.595 -5.593 1.00 94.19 427 LYS A CA 1
ATOM 3358 C C . LYS A 1 427 ? 3.969 -0.172 -4.519 1.00 94.19 427 LYS A C 1
ATOM 3360 O O . LYS A 1 427 ? 2.741 -0.140 -4.502 1.00 94.19 427 LYS A O 1
ATOM 3365 N N . TRP A 1 428 ? 4.685 -0.873 -3.649 1.00 96.88 428 TRP A N 1
ATOM 3366 C CA . TRP A 1 428 ? 4.086 -1.596 -2.538 1.00 96.88 428 TRP A CA 1
ATOM 3367 C C . TRP A 1 428 ? 3.469 -0.646 -1.506 1.00 96.88 428 TRP A C 1
ATOM 3369 O O . TRP A 1 428 ? 2.347 -0.882 -1.068 1.00 96.88 428 TRP A O 1
ATOM 3379 N N . GLU A 1 429 ? 4.147 0.450 -1.163 1.00 95.56 429 GLU A N 1
ATOM 3380 C CA . GLU A 1 429 ? 3.626 1.464 -0.235 1.00 95.56 429 GLU A CA 1
ATOM 3381 C C . GLU A 1 429 ? 2.377 2.150 -0.794 1.00 95.56 429 GLU A C 1
ATOM 3383 O O . GLU A 1 429 ? 1.384 2.279 -0.082 1.00 95.56 429 GLU A O 1
ATOM 3388 N N . LEU A 1 430 ? 2.373 2.489 -2.088 1.00 93.12 430 LEU A N 1
ATOM 3389 C CA . LEU A 1 430 ? 1.186 3.003 -2.780 1.00 93.12 430 LEU A CA 1
ATOM 3390 C C . LEU A 1 430 ? 0.017 2.013 -2.726 1.00 93.12 430 LEU A C 1
ATOM 3392 O O . LEU A 1 430 ? -1.122 2.413 -2.497 1.00 93.12 430 LEU A O 1
ATOM 3396 N N . ALA A 1 431 ? 0.289 0.718 -2.913 1.00 95.12 431 ALA A N 1
ATOM 3397 C CA . ALA A 1 431 ? -0.737 -0.315 -2.816 1.00 95.12 431 ALA A CA 1
ATOM 3398 C C . ALA A 1 431 ? -1.305 -0.429 -1.392 1.00 95.12 431 ALA A C 1
ATOM 3400 O O . ALA A 1 431 ? -2.512 -0.601 -1.235 1.00 95.12 431 ALA A O 1
ATOM 3401 N N . ILE A 1 432 ? -0.469 -0.301 -0.356 1.00 96.69 432 ILE A N 1
ATOM 3402 C CA . ILE A 1 432 ? -0.927 -0.273 1.041 1.00 96.69 432 ILE A CA 1
ATOM 3403 C C . ILE A 1 432 ? -1.789 0.947 1.307 1.00 96.69 432 ILE A C 1
ATOM 3405 O O . ILE A 1 432 ? -2.869 0.791 1.873 1.00 96.69 432 ILE A O 1
ATOM 3409 N N . ALA A 1 433 ? -1.327 2.136 0.919 1.00 94.12 433 ALA A N 1
ATOM 3410 C CA . ALA A 1 433 ? -2.064 3.376 1.128 1.00 94.12 433 ALA A CA 1
ATOM 3411 C C . ALA A 1 433 ? -3.459 3.280 0.498 1.00 94.12 433 ALA A C 1
ATOM 3413 O O . ALA A 1 433 ? -4.469 3.540 1.153 1.00 94.12 433 ALA A O 1
ATOM 3414 N N . ASP A 1 434 ? -3.517 2.777 -0.734 1.00 94.25 434 ASP A N 1
ATOM 3415 C CA . ASP A 1 434 ? -4.765 2.535 -1.437 1.00 94.25 434 ASP A CA 1
ATOM 3416 C C . ASP A 1 434 ? -5.685 1.530 -0.731 1.00 94.25 434 ASP A C 1
ATOM 3418 O O . ASP A 1 434 ? -6.868 1.780 -0.507 1.00 94.25 434 ASP A O 1
ATOM 3422 N N . MET A 1 435 ? -5.154 0.361 -0.375 1.00 96.44 435 MET A N 1
ATOM 3423 C CA . MET A 1 435 ? -5.938 -0.702 0.254 1.00 96.44 435 MET A CA 1
ATOM 3424 C C . MET A 1 435 ? -6.420 -0.313 1.653 1.00 96.44 435 MET A C 1
ATOM 3426 O O . MET A 1 435 ? -7.536 -0.684 2.016 1.00 96.44 435 MET A O 1
ATOM 3430 N N . SER A 1 436 ? -5.624 0.456 2.399 1.00 96.00 436 SER A N 1
ATOM 3431 C CA . SER A 1 436 ? -5.983 1.002 3.715 1.00 96.00 436 SER A CA 1
ATOM 3432 C C . SER A 1 436 ? -7.176 1.933 3.605 1.00 96.00 436 SER A C 1
ATOM 3434 O O . SER A 1 436 ? -8.201 1.720 4.246 1.00 96.00 436 SER A O 1
ATOM 3436 N N . LEU A 1 437 ? -7.089 2.896 2.695 1.00 93.94 437 LEU A N 1
ATOM 3437 C CA . LEU A 1 437 ? -8.173 3.819 2.411 1.00 93.94 437 LEU A CA 1
ATOM 3438 C C . LEU A 1 437 ? -9.458 3.087 1.988 1.00 93.94 437 LEU A C 1
ATOM 3440 O O . LEU A 1 437 ? -10.550 3.375 2.481 1.00 93.94 437 LEU A O 1
ATOM 3444 N N . MET A 1 438 ? -9.353 2.122 1.072 1.00 95.38 438 MET A N 1
ATOM 3445 C CA . MET A 1 438 ? -10.525 1.361 0.635 1.00 95.38 438 MET A CA 1
ATOM 3446 C C . MET A 1 438 ? -11.113 0.531 1.780 1.00 95.38 438 MET A C 1
ATOM 3448 O O . MET A 1 438 ? -12.330 0.368 1.858 1.00 95.38 438 MET A O 1
ATOM 3452 N N . PHE A 1 439 ? -10.278 0.009 2.677 1.00 96.31 439 PHE A N 1
ATOM 3453 C CA . PHE A 1 439 ? -10.726 -0.717 3.860 1.00 96.31 439 PHE A CA 1
ATOM 3454 C C . PHE A 1 439 ? -11.453 0.185 4.863 1.00 96.31 439 PHE A C 1
ATOM 3456 O O . PHE A 1 439 ? -12.478 -0.221 5.425 1.00 96.31 439 PHE A O 1
ATOM 3463 N N . GLU A 1 440 ? -10.952 1.402 5.067 1.00 94.75 440 GLU A N 1
ATOM 3464 C CA . GLU A 1 440 ? -11.585 2.431 5.888 1.00 94.75 440 GLU A CA 1
ATOM 3465 C C . GLU A 1 440 ? -12.982 2.756 5.356 1.00 94.75 440 GLU A C 1
ATOM 3467 O O . GLU A 1 440 ? -13.961 2.576 6.082 1.00 94.75 440 GLU A O 1
ATOM 3472 N N . GLY A 1 441 ? -13.111 3.060 4.060 1.00 93.50 441 GLY A N 1
ATOM 3473 C CA . GLY A 1 441 ? -14.409 3.334 3.438 1.00 93.50 441 GLY A CA 1
ATOM 3474 C C . GLY A 1 441 ? -15.411 2.174 3.565 1.00 93.50 441 GLY A C 1
ATOM 3475 O O . GLY A 1 441 ? -16.585 2.392 3.883 1.00 93.50 441 GLY A O 1
ATOM 3476 N N . VAL A 1 442 ? -14.970 0.914 3.409 1.00 95.06 442 VAL A N 1
ATOM 3477 C CA . VAL A 1 442 ? -15.831 -0.265 3.660 1.00 95.06 442 VAL A CA 1
ATOM 3478 C C . VAL A 1 442 ? -16.261 -0.329 5.131 1.00 95.06 442 VAL A C 1
ATOM 3480 O O . VAL A 1 442 ? -17.413 -0.663 5.436 1.00 95.06 442 VAL A O 1
ATOM 3483 N N . THR A 1 443 ? -15.343 -0.043 6.052 1.00 94.06 443 THR A N 1
ATOM 3484 C CA . THR A 1 443 ? -15.584 -0.094 7.497 1.00 94.06 443 THR A CA 1
ATOM 3485 C C . THR A 1 443 ? -16.583 0.976 7.931 1.00 94.06 443 THR A C 1
ATOM 3487 O O . THR A 1 443 ? -17.541 0.647 8.636 1.00 94.06 443 THR A O 1
ATOM 3490 N N . GLU A 1 444 ? -16.426 2.212 7.461 1.00 91.88 444 GLU A N 1
ATOM 3491 C CA . GLU A 1 444 ? -17.349 3.323 7.710 1.00 91.88 444 GLU A CA 1
ATOM 3492 C C . GLU A 1 444 ? -18.741 3.045 7.146 1.00 91.88 444 GLU A C 1
ATOM 3494 O O . GLU A 1 444 ? -19.741 3.160 7.862 1.00 91.88 444 GLU A O 1
ATOM 3499 N N . HIS A 1 445 ? -18.820 2.592 5.890 1.00 92.19 445 HIS A N 1
ATOM 3500 C CA . HIS A 1 445 ? -20.087 2.233 5.255 1.00 92.19 445 HIS A CA 1
ATOM 3501 C C . HIS A 1 445 ? -20.855 1.183 6.070 1.00 92.19 445 HIS A C 1
ATOM 3503 O O . HIS A 1 445 ? -22.077 1.262 6.229 1.00 92.19 445 HIS A O 1
ATOM 3509 N N . ARG A 1 446 ? -20.150 0.201 6.636 1.00 90.12 446 ARG A N 1
ATOM 3510 C CA . ARG A 1 446 ? -20.760 -0.820 7.493 1.00 90.12 446 ARG A CA 1
ATOM 3511 C C . ARG A 1 446 ? -21.257 -0.240 8.816 1.00 90.12 446 ARG A C 1
ATOM 3513 O O . ARG A 1 446 ? -22.363 -0.563 9.236 1.00 90.12 446 ARG A O 1
ATOM 3520 N N . ILE A 1 447 ? -20.463 0.592 9.486 1.00 89.31 447 ILE A N 1
ATOM 3521 C CA . ILE A 1 447 ? -20.876 1.201 10.759 1.00 89.31 447 ILE A CA 1
ATOM 3522 C C . ILE A 1 447 ? -22.129 2.061 10.538 1.00 89.31 447 ILE A C 1
ATOM 3524 O O . ILE A 1 447 ? -23.103 1.930 11.277 1.00 89.31 447 ILE A O 1
ATOM 3528 N N . GLY A 1 448 ? -22.159 2.853 9.463 1.00 88.56 448 GLY A N 1
ATOM 3529 C CA . GLY A 1 448 ? -23.312 3.681 9.105 1.00 88.56 448 GLY A CA 1
ATOM 3530 C C . GLY A 1 448 ? -24.559 2.895 8.678 1.00 88.56 448 GLY A C 1
ATOM 3531 O O . GLY A 1 448 ? -25.670 3.402 8.818 1.00 88.56 448 GLY A O 1
ATOM 3532 N N . THR A 1 449 ? -24.407 1.667 8.171 1.00 84.69 449 THR A N 1
ATOM 3533 C CA . THR A 1 449 ? -25.543 0.793 7.816 1.00 84.69 449 THR A CA 1
ATOM 3534 C C . THR A 1 449 ? -26.067 -0.026 8.990 1.00 84.69 449 THR A C 1
ATOM 3536 O O . THR A 1 449 ? -27.243 -0.359 8.985 1.00 84.69 449 THR A O 1
ATOM 3539 N N . LEU A 1 450 ? -25.244 -0.325 10.000 1.00 75.25 450 LEU A N 1
ATOM 3540 C CA . LEU A 1 450 ? -25.682 -1.005 11.227 1.00 75.25 450 LEU A CA 1
ATOM 3541 C C . LEU A 1 450 ? -26.403 -0.075 12.215 1.00 75.25 450 LEU A C 1
ATOM 3543 O O . LEU A 1 450 ? -27.121 -0.560 13.083 1.00 75.25 450 LEU A O 1
ATOM 3547 N N . GLY A 1 451 ? -26.183 1.240 12.111 1.00 69.38 451 GLY A N 1
ATOM 3548 C CA . GLY A 1 451 ? -26.838 2.249 12.952 1.00 69.38 451 GLY A CA 1
ATOM 3549 C C . GLY A 1 451 ? -28.211 2.721 12.455 1.00 69.38 451 GLY A C 1
ATOM 3550 O O . GLY A 1 451 ? -28.826 3.552 13.120 1.00 69.38 451 GLY A O 1
ATOM 3551 N N . LYS A 1 452 ? -28.672 2.237 11.297 1.00 59.62 452 LYS A N 1
ATOM 3552 C CA . LYS A 1 452 ? -30.012 2.479 10.741 1.00 59.62 452 LYS A CA 1
ATOM 3553 C C . LYS A 1 452 ? -30.849 1.221 10.886 1.00 59.62 452 LYS A C 1
ATOM 3555 O O . LYS A 1 452 ? -32.060 1.373 11.153 1.00 59.62 452 LYS A O 1
#

Mean predicted aligned error: 17.49 Å